Protein AF-0000000072073165 (afdb_homodimer)

Organism: Hevea brasiliensis (NCBI:txid3981)

InterPro domains:
  IPR001509 NAD-dependent epimerase/dehydratase [PF01370] (1-160)
  IPR001848 Small ribosomal subunit protein uS10 [MF_00508] (242-341)
  IPR005729 Small ribosomal subunit protein uS10, eukaryotic/archaeal [TIGR01046] (258-341)
  IPR018268 Small ribosomal subunit protein uS10, conserved site [PS00361] (268-283)
  IPR027486 Small ribosomal subunit protein uS10 domain [PF00338] (259-340)
  IPR027486 Small ribosomal subunit protein uS10 domain [SM01403] (249-340)
  IPR036291 NAD(P)-binding domain superfamily [SSF51735] (1-254)
  IPR036838 Small ribosomal subunit protein uS10 domain superfamily [G3DSA:3.30.70.600] (252-344)
  IPR036838 Small ribosomal subunit protein uS10 domain superfamily [SSF54999] (259-341)

Radius of gyration: 33.79 Å; Cα contacts (8 Å, |Δi|>4): 1341; chains: 2; bounding box: 53×117×87 Å

Nearest PDB structures (foldseek):
  5u4q-assembly1_A  TM=8.749E-01  e=5.945E-25  Klebsiella pneumoniae
  5u4q-assembly1_B  TM=8.915E-01  e=7.984E-23  Klebsiella pneumoniae
  2p5u-assembly1_A  TM=8.933E-01  e=2.293E-19  Thermus thermophilus HB8
  4zrn-assembly1_A  TM=9.197E-01  e=4.903E-18  Thermotoga maritima MSB8
  6bwl-assembly1_A-2  TM=8.439E-01  e=1.260E-16  Bacillus thuringiensis serovar israelensis ATCC 35646

Sequence (688 aa):
MHLAAQAGVRYAMKNPSSYVHSNIAGFVNLLEVCKSANPQPAIVWASSSSVYGLNTKIPFSEKDRTDQPSSLYAATKKAGEEIAHTYNHIYGLSITGLRFFTVYGPWGRPDMAYFSFTKDILKRKPITIFEGPHHFSVARDFTYIDDIVKGCLGALDTAKKSTGSGGIKKGPAQLRVFNLGNTSPVPVSKLVNILEKLLKVKAKKIVLPMPANGDVLFTHANISLAQRELGYKPTTDLQTGLKKFVRWYLDYYTPTGKKICADLVRGAKDKRLRVKGPVRMPTKVLHITTRKSPCGEGTNTWDRFELRVHKRVIDLFSSPEVVKQITSITIEPGVEVEVTIADSMHLAAQAGVRYAMKNPSSYVHSNIAGFVNLLEVCKSANPQPAIVWASSSSVYGLNTKIPFSEKDRTDQPSSLYAATKKAGEEIAHTYNHIYGLSITGLRFFTVYGPWGRPDMAYFSFTKDILKRKPITIFEGPHHFSVARDFTYIDDIVKGCLGALDTAKKSTGSGGIKKGPAQLRVFNLGNTSPVPVSKLVNILEKLLKVKAKKIVLPMPANGDVLFTHANISLAQRELGYKPTTDLQTGLKKFVRWYLDYYTPTGKKICADLVRGAKDKRLRVKGPVRMPTKVLHITTRKSPCGEGTNTWDRFELRVHKRVIDLFSSPEVVKQITSITIEPGVEVEVTIADS

Structure (mmCIF, N/CA/C/O backbone):
data_AF-0000000072073165-model_v1
#
loop_
_entity.id
_entity.type
_entity.pdbx_description
1 polymer 'Small ribosomal subunit protein uS10'
#
loop_
_atom_site.group_PDB
_atom_site.id
_atom_site.type_symbol
_atom_site.label_atom_id
_atom_site.label_alt_id
_atom_site.label_comp_id
_atom_site.label_asym_id
_atom_site.label_entity_id
_atom_site.label_seq_id
_atom_site.pdbx_PDB_ins_code
_atom_site.Cartn_x
_atom_site.Cartn_y
_atom_site.Cartn_z
_atom_site.occupancy
_atom_site.B_iso_or_equiv
_atom_site.auth_seq_id
_atom_site.auth_comp_id
_atom_site.auth_asym_id
_atom_site.auth_atom_id
_atom_site.pdbx_PDB_model_num
ATOM 1 N N . MET A 1 1 ? 15.586 14.523 0.352 1 94.75 1 MET A N 1
ATOM 2 C CA . MET A 1 1 ? 14.336 14.703 1.088 1 94.75 1 MET A CA 1
ATOM 3 C C . MET A 1 1 ? 13.148 14.758 0.135 1 94.75 1 MET A C 1
ATOM 5 O O . MET A 1 1 ? 13.164 15.508 -0.843 1 94.75 1 MET A O 1
ATOM 9 N N . HIS A 1 2 ? 12.211 13.828 0.363 1 96 2 HIS A N 1
ATOM 10 C CA . HIS A 1 2 ? 11.008 13.758 -0.466 1 96 2 HIS A CA 1
ATOM 11 C C . HIS A 1 2 ? 9.758 14.086 0.345 1 96 2 HIS A C 1
ATOM 13 O O . HIS A 1 2 ? 9.219 13.219 1.035 1 96 2 HIS A O 1
ATOM 19 N N . LEU A 1 3 ? 9.273 15.312 0.123 1 95.69 3 LEU A N 1
ATOM 20 C CA . LEU A 1 3 ? 8.109 15.734 0.9 1 95.69 3 LEU A CA 1
ATOM 21 C C . LEU A 1 3 ? 6.914 15.992 -0.008 1 95.69 3 LEU A C 1
ATOM 23 O O . LEU A 1 3 ? 5.844 16.375 0.463 1 95.69 3 LEU A O 1
ATOM 27 N N . ALA A 1 4 ? 7.109 15.789 -1.322 1 90.5 4 ALA A N 1
ATOM 28 C CA . ALA A 1 4 ? 6.031 16.047 -2.273 1 90.5 4 ALA A CA 1
ATOM 29 C C . ALA A 1 4 ? 4.984 14.938 -2.225 1 90.5 4 ALA A C 1
ATOM 31 O O . ALA A 1 4 ? 5.32 13.758 -2.166 1 90.5 4 ALA A O 1
ATOM 32 N N . ALA A 1 5 ? 3.766 15.297 -2.139 1 94.5 5 ALA A N 1
ATOM 33 C CA . ALA A 1 5 ? 2.625 14.391 -2.201 1 94.5 5 ALA A CA 1
ATOM 34 C C . ALA A 1 5 ? 1.32 15.156 -2.4 1 94.5 5 ALA A C 1
ATOM 36 O O . ALA A 1 5 ? 1.263 16.359 -2.17 1 94.5 5 ALA A O 1
ATOM 37 N N . GLN A 1 6 ? 0.369 14.453 -3.023 1 92.75 6 GLN A N 1
ATOM 38 C CA . GLN A 1 6 ? -1.003 14.914 -2.84 1 92.75 6 GLN A CA 1
ATOM 39 C C . GLN A 1 6 ? -1.495 14.625 -1.424 1 92.75 6 GLN A C 1
ATOM 41 O O . GLN A 1 6 ? -1.519 13.477 -0.99 1 92.75 6 GLN A O 1
ATOM 46 N N . ALA A 1 7 ? -1.818 15.719 -0.697 1 91.44 7 ALA A N 1
ATOM 47 C CA . ALA A 1 7 ? -2.17 15.57 0.713 1 91.44 7 ALA A CA 1
ATOM 48 C C . ALA A 1 7 ? -3.662 15.797 0.934 1 91.44 7 ALA A C 1
ATOM 50 O O . ALA A 1 7 ? -4.348 16.344 0.065 1 91.44 7 ALA A O 1
ATOM 51 N N . GLY A 1 8 ? -4.164 15.297 2.088 1 90.44 8 GLY A N 1
ATOM 52 C CA . GLY A 1 8 ? -5.535 15.562 2.492 1 90.44 8 GLY A CA 1
ATOM 53 C C . GLY A 1 8 ? -6.457 14.375 2.275 1 90.44 8 GLY A C 1
ATOM 54 O O . GLY A 1 8 ? -6.422 13.742 1.22 1 90.44 8 GLY A O 1
ATOM 55 N N . VAL A 1 9 ? -7.312 14.141 3.234 1 88.25 9 VAL A N 1
ATOM 56 C CA . VAL A 1 9 ? -8.219 12.992 3.232 1 88.25 9 VAL A CA 1
ATOM 57 C C . VAL A 1 9 ? -9.422 13.289 2.34 1 88.25 9 VAL A C 1
ATOM 59 O O . VAL A 1 9 ? -9.82 12.445 1.535 1 88.25 9 VAL A O 1
ATOM 62 N N . ARG A 1 10 ? -9.891 14.461 2.32 1 85.38 10 ARG A N 1
ATOM 63 C CA . ARG A 1 10 ? -11.141 14.805 1.654 1 85.38 10 ARG A CA 1
ATOM 64 C C . ARG A 1 10 ? -10.953 14.875 0.142 1 85.38 10 ARG A C 1
ATOM 66 O O . ARG A 1 10 ? -11.789 14.383 -0.616 1 85.38 10 ARG A O 1
ATOM 73 N N . TYR A 1 11 ? -9.867 15.484 -0.279 1 89.31 11 TYR A N 1
ATOM 74 C CA . TYR A 1 11 ? -9.648 15.641 -1.712 1 89.31 11 TYR A CA 1
ATOM 75 C C . TYR A 1 11 ? -9.375 14.289 -2.371 1 89.31 11 TYR A C 1
ATOM 77 O O . TYR A 1 11 ? -9.609 14.125 -3.572 1 89.31 11 TYR A O 1
ATOM 85 N N . ALA A 1 12 ? -8.953 13.344 -1.603 1 92.12 12 ALA A N 1
ATOM 86 C CA . ALA A 1 12 ? -8.711 12.008 -2.137 1 92.12 12 ALA A CA 1
ATOM 87 C C . ALA A 1 12 ? -10.008 11.383 -2.658 1 92.12 12 ALA A C 1
ATOM 89 O O . ALA A 1 12 ? -9.977 10.57 -3.59 1 92.12 12 ALA A O 1
ATOM 90 N N . MET A 1 13 ? -11.133 11.75 -2.119 1 91.12 13 MET A N 1
ATOM 91 C CA . MET A 1 13 ? -12.422 11.242 -2.564 1 91.12 13 MET A CA 1
ATOM 92 C C . MET A 1 13 ? -12.844 11.891 -3.881 1 91.12 13 MET A C 1
ATOM 94 O O . MET A 1 13 ? -13.57 11.289 -4.672 1 91.12 13 MET A O 1
ATOM 98 N N . LYS A 1 14 ? -12.312 13.117 -4.109 1 90.5 14 LYS A N 1
ATOM 99 C CA . LYS A 1 14 ? -12.68 13.875 -5.301 1 90.5 14 LYS A CA 1
ATOM 100 C C . LYS A 1 14 ? -11.805 13.492 -6.488 1 90.5 14 LYS A C 1
ATOM 102 O O . LYS A 1 14 ? -12.273 13.43 -7.625 1 90.5 14 LYS A O 1
ATOM 107 N N . ASN A 1 15 ? -10.578 13.281 -6.25 1 93.81 15 ASN A N 1
ATOM 108 C CA . ASN A 1 15 ? -9.625 12.938 -7.305 1 93.81 15 ASN A CA 1
ATOM 109 C C . ASN A 1 15 ? -8.664 11.844 -6.855 1 93.81 15 ASN A C 1
ATOM 111 O O . ASN A 1 15 ? -7.461 12.07 -6.746 1 93.81 15 ASN A O 1
ATOM 115 N N . PRO A 1 16 ? -9.195 10.602 -6.758 1 96.38 16 PRO A N 1
ATOM 116 C CA . PRO A 1 16 ? -8.367 9.5 -6.254 1 96.38 16 PRO A CA 1
ATOM 117 C C . PRO A 1 16 ? -7.168 9.203 -7.148 1 96.38 16 PRO A C 1
ATOM 119 O O . PRO A 1 16 ? -6.102 8.828 -6.652 1 96.38 16 PRO A O 1
ATOM 122 N N . SER A 1 17 ? -7.305 9.438 -8.438 1 95 17 SER A N 1
ATOM 123 C CA . SER A 1 17 ? -6.23 9.125 -9.375 1 95 17 SER A CA 1
ATOM 124 C C . SER A 1 17 ? -5 9.984 -9.117 1 95 17 SER A C 1
ATOM 126 O O . SER A 1 17 ? -3.869 9.531 -9.305 1 95 17 SER A O 1
ATOM 128 N N . SER A 1 18 ? -5.211 11.211 -8.711 1 94.62 18 SER A N 1
ATOM 129 C CA . SER A 1 18 ? -4.086 12.102 -8.438 1 94.62 18 SER A CA 1
ATOM 130 C C . SER A 1 18 ? -3.262 11.602 -7.258 1 94.62 18 SER A C 1
ATOM 132 O O . SER A 1 18 ? -2.043 11.789 -7.219 1 94.62 18 SER A O 1
ATOM 134 N N . TYR A 1 19 ? -3.855 10.938 -6.324 1 97.44 19 TYR A N 1
ATOM 135 C CA . TYR A 1 19 ? -3.156 10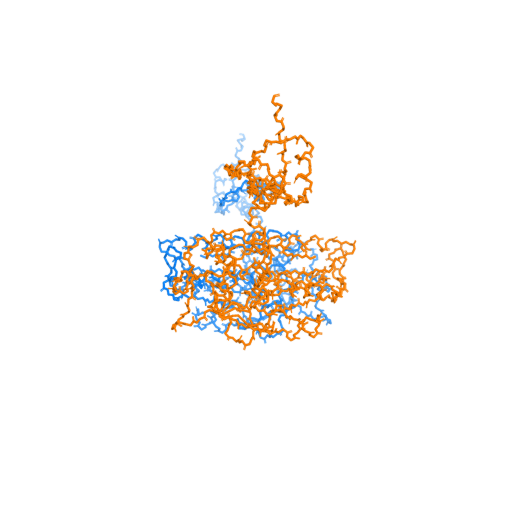.383 -5.168 1 97.44 19 TYR A CA 1
ATOM 136 C C . TYR A 1 19 ? -2.314 9.18 -5.566 1 97.44 19 TYR A C 1
ATOM 138 O O . TYR A 1 19 ? -1.158 9.055 -5.156 1 97.44 19 TYR A O 1
ATOM 146 N N . VAL A 1 20 ? -2.891 8.289 -6.387 1 97.94 20 VAL A N 1
ATOM 147 C CA . VAL A 1 20 ? -2.143 7.137 -6.883 1 97.94 20 VAL A CA 1
ATOM 148 C C . VAL A 1 20 ? -0.944 7.613 -7.703 1 97.94 20 VAL A C 1
ATOM 150 O O . VAL A 1 20 ? 0.169 7.109 -7.535 1 97.94 20 VAL A O 1
ATOM 153 N N . HIS A 1 21 ? -1.168 8.586 -8.484 1 95.69 21 HIS A N 1
ATOM 154 C CA . HIS A 1 21 ? -0.134 9.102 -9.383 1 95.69 21 HIS A CA 1
ATOM 155 C C . HIS A 1 21 ? 0.984 9.781 -8.594 1 95.69 21 HIS A C 1
ATOM 157 O O . HIS A 1 21 ? 2.162 9.477 -8.797 1 95.69 21 HIS A O 1
ATOM 163 N N . SER A 1 22 ? 0.636 10.625 -7.727 1 95.44 22 SER A N 1
ATOM 164 C CA . SER A 1 22 ? 1.627 11.438 -7.027 1 95.44 22 SER A CA 1
ATOM 165 C C . SER A 1 22 ? 2.266 10.664 -5.879 1 95.44 22 SER A C 1
ATOM 167 O O . SER A 1 22 ? 3.492 10.625 -5.758 1 95.44 22 SER A O 1
ATOM 169 N N . ASN A 1 23 ? 1.491 10.039 -5.094 1 98.31 23 ASN A N 1
ATOM 170 C CA . ASN A 1 23 ? 1.994 9.469 -3.848 1 98.31 23 ASN A CA 1
ATOM 171 C C . ASN A 1 23 ? 2.652 8.117 -4.074 1 98.31 23 ASN A C 1
ATOM 173 O O . ASN A 1 23 ? 3.57 7.734 -3.346 1 98.31 23 ASN A O 1
ATOM 177 N N . ILE A 1 24 ? 2.123 7.309 -5.059 1 98.56 24 ILE A N 1
ATOM 178 C CA . ILE A 1 24 ? 2.66 5.969 -5.254 1 98.56 24 ILE A CA 1
ATOM 179 C C . ILE A 1 24 ? 3.586 5.953 -6.469 1 98.56 24 ILE A C 1
ATOM 181 O O . ILE A 1 24 ? 4.785 5.699 -6.34 1 98.56 24 ILE A O 1
ATOM 185 N N . ALA A 1 25 ? 3.037 6.316 -7.633 1 97 25 ALA A N 1
ATOM 186 C CA . ALA A 1 25 ? 3.861 6.309 -8.844 1 97 25 ALA A CA 1
ATOM 187 C C . ALA A 1 25 ? 5.043 7.266 -8.703 1 97 25 ALA A C 1
ATOM 189 O O . ALA A 1 25 ? 6.168 6.934 -9.086 1 97 25 ALA A O 1
ATOM 190 N N . GLY A 1 26 ? 4.785 8.461 -8.203 1 96.75 26 GLY A N 1
ATOM 191 C CA . GLY A 1 26 ? 5.848 9.43 -7.984 1 96.75 26 GLY A CA 1
ATOM 192 C C . GLY A 1 26 ? 6.941 8.922 -7.062 1 96.75 26 GLY A C 1
ATOM 193 O O . GLY A 1 26 ? 8.125 9.117 -7.328 1 96.75 26 GLY A O 1
ATOM 194 N N . PHE A 1 27 ? 6.562 8.266 -6.012 1 98.56 27 PHE A N 1
ATOM 195 C CA . PHE A 1 27 ? 7.531 7.742 -5.055 1 98.56 27 PHE A CA 1
ATOM 196 C C . PHE A 1 27 ? 8.352 6.613 -5.676 1 98.56 27 PHE A C 1
ATOM 198 O O . PHE A 1 27 ? 9.57 6.559 -5.5 1 98.56 27 PHE A O 1
ATOM 205 N N . VAL A 1 28 ? 7.695 5.676 -6.414 1 98.5 28 VAL A N 1
ATOM 206 C CA . VAL A 1 28 ? 8.406 4.594 -7.09 1 98.5 28 VAL A CA 1
ATOM 207 C C . VAL A 1 28 ? 9.406 5.176 -8.086 1 98.5 28 VAL A C 1
ATOM 209 O O . VAL A 1 28 ? 10.547 4.711 -8.164 1 98.5 28 VAL A O 1
ATOM 212 N N . ASN A 1 29 ? 8.969 6.184 -8.844 1 95.44 29 ASN A N 1
ATOM 213 C CA . ASN A 1 29 ? 9.875 6.836 -9.781 1 95.44 29 ASN A CA 1
ATOM 214 C C . ASN A 1 29 ? 11.109 7.402 -9.078 1 95.44 29 ASN A C 1
ATOM 216 O O . ASN A 1 29 ? 12.227 7.246 -9.562 1 95.44 29 ASN A O 1
ATOM 220 N N . LEU A 1 30 ? 10.883 8.039 -7.961 1 97.31 30 LEU A N 1
ATOM 221 C CA . LEU A 1 30 ? 11.977 8.586 -7.18 1 97.31 30 LEU A CA 1
ATOM 222 C C . LEU A 1 30 ? 12.93 7.484 -6.723 1 97.31 30 LEU A C 1
ATOM 224 O O . LEU A 1 30 ? 14.148 7.625 -6.836 1 97.31 30 LEU A O 1
ATOM 228 N N . LEU A 1 31 ? 12.375 6.422 -6.23 1 98 31 LEU A N 1
ATOM 229 C CA . LEU A 1 31 ? 13.195 5.328 -5.715 1 98 31 LEU A CA 1
ATOM 230 C C . LEU A 1 31 ? 13.992 4.672 -6.836 1 98 31 LEU A C 1
ATOM 232 O O . LEU A 1 31 ? 15.133 4.246 -6.629 1 98 31 LEU A O 1
ATOM 236 N N . GLU A 1 32 ? 13.398 4.582 -8.047 1 96.5 32 GLU A N 1
ATOM 237 C CA . GLU A 1 32 ? 14.094 4.023 -9.195 1 96.5 32 GLU A CA 1
ATOM 238 C C . GLU A 1 32 ? 15.312 4.867 -9.562 1 96.5 32 GLU A C 1
ATOM 240 O O . GLU A 1 32 ? 16.375 4.328 -9.883 1 96.5 32 GLU A O 1
ATOM 245 N N . VAL A 1 33 ? 15.133 6.199 -9.508 1 95.5 33 VAL A N 1
ATOM 246 C CA . VAL A 1 33 ? 16.25 7.102 -9.789 1 95.5 33 VAL A CA 1
ATOM 247 C C . VAL A 1 33 ? 17.328 6.945 -8.719 1 95.5 33 VAL A C 1
ATOM 249 O O . VAL A 1 33 ? 18.516 6.883 -9.039 1 95.5 33 VAL A O 1
ATOM 252 N N . CYS A 1 34 ? 16.938 6.867 -7.469 1 96.62 34 CYS A N 1
ATOM 253 C CA . CYS A 1 34 ? 17.875 6.711 -6.363 1 96.62 34 CYS A CA 1
ATOM 254 C C . CYS A 1 34 ? 18.625 5.387 -6.465 1 96.62 34 CYS A C 1
ATOM 256 O O . CYS A 1 34 ? 19.828 5.32 -6.188 1 96.62 34 CYS A O 1
ATOM 258 N N . LYS A 1 35 ? 17.906 4.34 -6.82 1 96.06 35 LYS A N 1
ATOM 259 C CA . LYS A 1 35 ? 18.484 3.012 -7.012 1 96.06 35 LYS A CA 1
ATOM 260 C C . LYS A 1 35 ? 19.609 3.043 -8.031 1 96.06 35 LYS A C 1
ATOM 262 O O . LYS A 1 35 ? 20.625 2.363 -7.855 1 96.06 35 LYS A O 1
ATOM 267 N N . SER A 1 36 ? 19.5 3.836 -9.078 1 93.88 36 SER A N 1
ATOM 268 C CA . SER A 1 36 ? 20.422 3.852 -10.195 1 93.88 36 SER A CA 1
ATOM 269 C C . SER A 1 36 ? 21.547 4.863 -9.969 1 93.88 36 SER A C 1
ATOM 271 O O . SER A 1 36 ? 22.516 4.895 -10.727 1 93.88 36 SER A O 1
ATOM 273 N N . ALA A 1 37 ? 21.406 5.66 -8.938 1 93.75 37 ALA A N 1
ATOM 274 C CA . ALA A 1 37 ? 22.422 6.668 -8.648 1 93.75 37 ALA A CA 1
ATOM 275 C C . ALA A 1 37 ? 23.688 6.027 -8.086 1 93.75 37 ALA A C 1
ATOM 277 O O . ALA A 1 37 ? 23.641 4.914 -7.555 1 93.75 37 ALA A O 1
ATOM 278 N N . ASN A 1 38 ? 24.844 6.754 -8.352 1 91.81 38 ASN A N 1
ATOM 279 C CA . ASN A 1 38 ? 26.125 6.336 -7.805 1 91.81 38 ASN A CA 1
ATOM 280 C C . ASN A 1 38 ? 26.906 7.52 -7.246 1 91.81 38 ASN A C 1
ATOM 282 O O . ASN A 1 38 ? 27.375 8.367 -8.008 1 91.81 38 ASN A O 1
ATOM 286 N N . PRO A 1 39 ? 27.125 7.574 -5.93 1 93.56 39 PRO A N 1
ATOM 287 C CA . PRO A 1 39 ? 26.594 6.668 -4.902 1 93.56 39 PRO A CA 1
ATOM 288 C C . PRO A 1 39 ? 25.094 6.812 -4.699 1 93.56 39 PRO A C 1
ATOM 290 O O . PRO A 1 39 ? 24.516 7.859 -5.023 1 93.56 39 PRO A O 1
ATOM 293 N N . GLN A 1 40 ? 24.406 5.754 -4.18 1 96.25 40 GLN A N 1
ATOM 294 C CA . GLN A 1 40 ? 23 5.828 -3.816 1 96.25 40 GLN A CA 1
ATOM 295 C C . GLN A 1 40 ? 22.781 6.75 -2.621 1 96.25 40 GLN A C 1
ATOM 297 O O . GLN A 1 40 ? 23.531 6.68 -1.635 1 96.25 40 GLN A O 1
ATOM 302 N N . PRO A 1 41 ? 21.828 7.582 -2.691 1 96.75 41 PRO A N 1
ATOM 303 C CA . PRO A 1 41 ? 21.578 8.5 -1.577 1 96.75 41 PRO A CA 1
ATOM 304 C C . PRO A 1 41 ? 20.797 7.84 -0.438 1 96.75 41 PRO A C 1
ATOM 306 O O . PRO A 1 41 ? 20.234 6.762 -0.617 1 96.75 41 PRO A O 1
ATOM 309 N N . ALA A 1 42 ? 20.938 8.484 0.748 1 97.88 42 ALA A N 1
ATOM 310 C CA . ALA A 1 42 ? 19.953 8.234 1.796 1 97.88 42 ALA A CA 1
ATOM 311 C C . ALA A 1 42 ? 18.672 9.031 1.55 1 97.88 42 ALA A C 1
ATOM 313 O O . ALA A 1 42 ? 18.734 10.172 1.08 1 97.88 42 ALA A O 1
ATOM 314 N N . ILE A 1 43 ? 17.547 8.445 1.804 1 98.5 43 ILE A N 1
ATOM 315 C CA . ILE A 1 43 ? 16.25 9.062 1.491 1 98.5 43 ILE A CA 1
ATOM 316 C C . ILE A 1 43 ? 15.461 9.281 2.777 1 98.5 43 ILE A C 1
ATOM 318 O O . ILE A 1 43 ? 15.312 8.367 3.586 1 98.5 43 ILE A O 1
ATOM 322 N N . VAL A 1 44 ? 15.055 10.445 3.043 1 98.81 44 VAL A N 1
ATOM 323 C CA . VAL A 1 44 ? 14.055 10.781 4.055 1 98.81 44 VAL A CA 1
ATOM 324 C C . VAL A 1 44 ? 12.773 11.258 3.375 1 98.81 44 VAL A C 1
ATOM 326 O O . VAL A 1 44 ? 12.805 12.156 2.525 1 98.81 44 VAL A O 1
ATOM 329 N N . TRP A 1 45 ? 11.672 10.586 3.703 1 98.69 45 TRP A N 1
ATOM 330 C CA . TRP A 1 45 ? 10.438 10.938 2.996 1 98.69 45 TRP A CA 1
ATOM 331 C C . TRP A 1 45 ? 9.273 11.078 3.971 1 98.69 45 TRP A C 1
ATOM 333 O O . TRP A 1 45 ? 9.344 10.602 5.105 1 98.69 45 TRP A O 1
ATOM 343 N N . ALA A 1 46 ? 8.219 11.766 3.518 1 98.62 46 ALA A N 1
ATOM 344 C CA . ALA A 1 46 ? 7.039 12.031 4.336 1 98.62 46 ALA A CA 1
ATOM 345 C C . ALA A 1 46 ? 6.02 10.898 4.211 1 98.62 46 ALA A C 1
ATOM 347 O O . ALA A 1 46 ? 5.348 10.773 3.182 1 98.62 46 ALA A O 1
ATOM 348 N N . SER A 1 47 ? 5.953 10.055 5.195 1 98.56 47 SER A N 1
ATOM 349 C CA . SER A 1 47 ? 4.758 9.242 5.391 1 98.56 47 SER A CA 1
ATOM 350 C C . SER A 1 47 ? 3.641 10.047 6.043 1 98.56 47 SER A C 1
ATOM 352 O O . SER A 1 47 ? 3.42 11.203 5.691 1 98.56 47 SER A O 1
ATOM 354 N N . SER A 1 48 ? 2.859 9.438 6.875 1 98.31 48 SER A N 1
ATOM 355 C CA . SER A 1 48 ? 1.756 10.156 7.496 1 98.31 48 SER A CA 1
ATOM 356 C C . SER A 1 48 ? 1.2 9.398 8.695 1 98.31 48 SER A C 1
ATOM 358 O O . SER A 1 48 ? 1.143 8.164 8.68 1 98.31 48 SER A O 1
ATOM 360 N N . SER A 1 49 ? 0.776 10.211 9.719 1 97.88 49 SER A N 1
ATOM 361 C CA . SER A 1 49 ? 0.085 9.594 10.852 1 97.88 49 SER A CA 1
ATOM 362 C C . SER A 1 49 ? -1.229 8.953 10.406 1 97.88 49 SER A C 1
ATOM 364 O O . SER A 1 49 ? -1.794 8.125 11.133 1 97.88 49 SER A O 1
ATOM 366 N N . SER A 1 50 ? -1.673 9.273 9.227 1 97.06 50 SER A N 1
ATOM 367 C CA . SER A 1 50 ? -2.928 8.719 8.727 1 97.06 50 SER A CA 1
ATOM 368 C C . SER A 1 50 ? -2.83 7.215 8.531 1 97.06 50 SER A C 1
ATOM 370 O O . SER A 1 50 ? -3.848 6.527 8.422 1 97.06 50 SER A O 1
ATOM 372 N N . VAL A 1 51 ? -1.629 6.629 8.5 1 98.12 51 VAL A N 1
ATOM 373 C CA . VAL A 1 51 ? -1.458 5.199 8.273 1 98.12 51 VAL A CA 1
ATOM 374 C C . VAL A 1 51 ? -2.041 4.41 9.445 1 98.12 51 VAL A C 1
ATOM 376 O O . VAL A 1 51 ? -2.363 3.229 9.305 1 98.12 51 VAL A O 1
ATOM 379 N N . TYR A 1 52 ? -2.217 5.074 10.602 1 97.88 52 TYR A N 1
ATOM 380 C CA . TYR A 1 52 ? -2.764 4.391 11.766 1 97.88 52 TYR A CA 1
ATOM 381 C C . TYR A 1 52 ? -4.254 4.133 11.594 1 97.88 52 TYR A C 1
ATOM 383 O O . TYR A 1 52 ? -4.824 3.275 12.281 1 97.88 52 TYR A O 1
ATOM 391 N N . GLY A 1 53 ? -4.895 4.883 10.742 1 95.5 53 GLY A N 1
ATOM 392 C CA . GLY A 1 53 ? -6.266 4.625 10.32 1 95.5 53 GLY A CA 1
ATOM 393 C C . GLY A 1 53 ? -7.219 4.449 11.484 1 95.5 53 GLY A C 1
ATOM 394 O O . GLY A 1 53 ? -7.32 5.32 12.352 1 95.5 53 GLY A O 1
ATOM 395 N N . LEU A 1 54 ? -7.746 3.287 11.602 1 94 54 LEU A N 1
ATOM 396 C CA . LEU A 1 54 ? -8.805 3.018 12.57 1 94 54 LEU A CA 1
ATOM 397 C C . LEU A 1 54 ? -8.234 2.461 13.867 1 94 54 LEU A C 1
ATOM 399 O O . LEU A 1 54 ? -8.969 1.919 14.695 1 94 54 LEU A O 1
ATOM 403 N N . ASN A 1 55 ? -6.934 2.527 14.008 1 93.56 55 ASN A N 1
ATOM 404 C CA . ASN A 1 55 ? -6.305 2.082 15.25 1 93.56 55 ASN A CA 1
ATOM 405 C C . ASN A 1 55 ? -6.906 2.783 16.469 1 93.56 55 ASN A C 1
ATOM 407 O O . ASN A 1 55 ? -7.039 4.008 16.469 1 93.56 55 ASN A O 1
ATOM 411 N N . THR A 1 56 ? -7.258 2.01 17.516 1 91.31 56 THR A N 1
ATOM 412 C CA . THR A 1 56 ? -7.871 2.594 18.703 1 91.31 56 THR A CA 1
ATOM 413 C C . THR A 1 56 ? -6.875 2.637 19.859 1 91.31 56 THR A C 1
ATOM 415 O O . THR A 1 56 ? -7.129 3.279 20.891 1 91.31 56 THR A O 1
ATOM 418 N N . LYS A 1 57 ? -5.801 1.927 19.688 1 94.19 57 LYS A N 1
ATOM 419 C CA . LYS A 1 57 ? -4.758 1.95 20.719 1 94.19 57 LYS A CA 1
ATOM 420 C C . LYS A 1 57 ? -3.988 3.268 20.688 1 94.19 57 LYS A C 1
ATOM 422 O O . LYS A 1 57 ? -3.406 3.631 19.672 1 94.19 57 LYS A O 1
ATOM 427 N N . ILE A 1 58 ? -3.951 4.027 21.828 1 93.38 58 ILE A N 1
ATOM 428 C CA . ILE A 1 58 ? -3.289 5.324 21.906 1 93.38 58 ILE A CA 1
ATOM 429 C C . ILE A 1 58 ? -2.379 5.363 23.141 1 93.38 58 ILE A C 1
ATOM 431 O O . ILE A 1 58 ? -2.668 4.727 24.156 1 93.38 58 ILE A O 1
ATOM 435 N N . PRO A 1 59 ? -1.278 6.078 23.062 1 97.56 59 PRO A N 1
ATOM 436 C CA . PRO A 1 59 ? -0.803 6.785 21.875 1 97.56 59 PRO A CA 1
ATOM 437 C C . PRO A 1 59 ? -0.33 5.836 20.781 1 97.56 59 PRO A C 1
ATOM 439 O O . PRO A 1 59 ? 0.059 4.699 21.062 1 97.56 59 PRO A O 1
ATOM 442 N N . PHE A 1 60 ? -0.372 6.305 19.516 1 98.12 60 PHE A N 1
ATOM 443 C CA . PHE A 1 60 ? 0.061 5.523 18.359 1 98.12 60 PHE A CA 1
ATOM 444 C C . PHE A 1 60 ? 1.563 5.277 18.406 1 98.12 60 PHE A C 1
ATOM 446 O O . PHE A 1 60 ? 2.348 6.215 18.562 1 98.12 60 PHE A O 1
ATOM 453 N N . SER A 1 61 ? 1.926 4.094 18.266 1 98.19 61 SER A N 1
ATOM 454 C CA . SER A 1 61 ? 3.33 3.701 18.203 1 98.19 61 SER A CA 1
ATOM 455 C C . SER A 1 61 ? 3.695 3.129 16.844 1 98.19 61 SER A C 1
ATOM 457 O O . SER A 1 61 ? 2.863 2.504 16.188 1 98.19 61 SER A O 1
ATOM 459 N N . GLU A 1 62 ? 4.949 3.338 16.469 1 98.12 62 GLU A N 1
ATOM 460 C CA . GLU A 1 62 ? 5.398 2.863 15.164 1 98.12 62 GLU A CA 1
ATOM 461 C C . GLU A 1 62 ? 5.277 1.347 15.055 1 98.12 62 GLU A C 1
ATOM 463 O O . GLU A 1 62 ? 5.219 0.801 13.953 1 98.12 62 GLU A O 1
ATOM 468 N N . LYS A 1 63 ? 5.113 0.635 16.156 1 96.5 63 LYS A N 1
ATOM 469 C CA . LYS A 1 63 ? 5.004 -0.821 16.156 1 96.5 63 LYS A CA 1
ATOM 470 C C . LYS A 1 63 ? 3.561 -1.267 15.961 1 96.5 63 LYS A C 1
ATOM 472 O O . LYS A 1 63 ? 3.301 -2.441 15.688 1 96.5 63 LYS A O 1
ATOM 477 N N . ASP A 1 64 ? 2.643 -0.349 16.109 1 97.44 64 ASP A N 1
ATOM 478 C CA . ASP A 1 64 ? 1.232 -0.694 15.961 1 97.44 64 ASP A CA 1
ATOM 479 C C . ASP A 1 64 ? 0.931 -1.153 14.531 1 97.44 64 ASP A C 1
ATOM 481 O O . ASP A 1 64 ? 1.587 -0.72 13.586 1 97.44 64 ASP A O 1
ATOM 485 N N . ARG A 1 65 ? -0.086 -2.014 14.461 1 95.75 65 ARG A N 1
ATOM 486 C CA . ARG A 1 65 ? -0.559 -2.453 13.148 1 95.75 65 ARG A CA 1
ATOM 487 C C . ARG A 1 65 ? -1.209 -1.304 12.391 1 95.75 65 ARG A C 1
ATOM 489 O O . ARG A 1 65 ? -1.933 -0.495 12.977 1 95.75 65 ARG A O 1
ATOM 496 N N . THR A 1 66 ? -0.955 -1.231 11.062 1 97.25 66 THR A N 1
ATOM 497 C CA . THR A 1 66 ? -1.478 -0.148 10.242 1 97.25 66 THR A CA 1
ATOM 498 C C . THR A 1 66 ? -2.168 -0.701 8.992 1 97.25 66 THR A C 1
ATOM 500 O O . THR A 1 66 ? -2.016 -0.155 7.898 1 97.25 66 THR A O 1
ATOM 503 N N . ASP A 1 67 ? -3.006 -1.713 9.102 1 95.62 67 ASP A N 1
ATOM 504 C CA . ASP A 1 67 ? -3.627 -2.395 7.969 1 95.62 67 ASP A CA 1
ATOM 505 C C . ASP A 1 67 ? -5.051 -1.896 7.742 1 95.62 67 ASP A C 1
ATOM 507 O O . ASP A 1 67 ? -5.789 -2.457 6.93 1 95.62 67 ASP A O 1
ATOM 511 N N . GLN A 1 68 ? -5.469 -0.894 8.508 1 96.25 68 GLN A N 1
ATOM 512 C CA . GLN A 1 68 ? -6.848 -0.425 8.398 1 96.25 68 GLN A CA 1
ATOM 513 C C . GLN A 1 68 ? -6.898 1.072 8.109 1 96.25 68 GLN A C 1
ATOM 515 O O . GLN A 1 68 ? -7.484 1.839 8.875 1 96.25 68 GLN A O 1
ATOM 520 N N . PRO A 1 69 ? -6.324 1.412 6.953 1 96.75 69 PRO A N 1
ATOM 521 C CA . PRO A 1 69 ? -6.395 2.828 6.586 1 96.75 69 PRO A CA 1
ATOM 522 C C . PRO A 1 69 ? -7.828 3.322 6.418 1 96.75 69 PRO A C 1
ATOM 524 O O . PRO A 1 69 ? -8.672 2.604 5.875 1 96.75 69 PRO A O 1
ATOM 527 N N . SER A 1 70 ? -8.109 4.559 6.848 1 94.88 70 SER A N 1
ATOM 528 C CA . SER A 1 70 ? -9.469 5.09 6.859 1 94.88 70 SER A CA 1
ATOM 529 C C . SER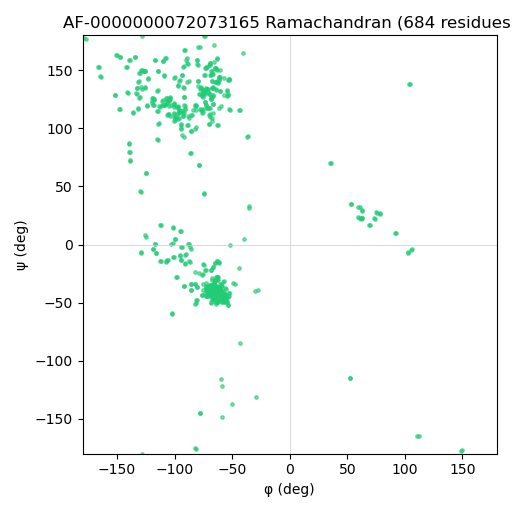 A 1 70 ? -9.75 5.906 5.602 1 94.88 70 SER A C 1
ATOM 531 O O . SER A 1 70 ? -10.891 6.324 5.371 1 94.88 70 SER A O 1
ATOM 533 N N . SER A 1 71 ? -8.734 6.191 4.789 1 96.25 71 SER A N 1
ATOM 534 C CA . SER A 1 71 ? -8.859 6.992 3.576 1 96.25 71 SER A CA 1
ATOM 535 C C . SER A 1 71 ? -7.883 6.52 2.502 1 96.25 71 SER A C 1
ATOM 537 O O . SER A 1 71 ? -6.93 5.793 2.795 1 96.25 71 SER A O 1
ATOM 539 N N . LEU A 1 72 ? -8.227 6.945 1.228 1 97.44 72 LEU A N 1
ATOM 540 C CA . LEU A 1 72 ? -7.305 6.594 0.155 1 97.44 72 LEU A CA 1
ATOM 541 C C . LEU A 1 72 ? -5.949 7.258 0.37 1 97.44 72 LEU A C 1
ATOM 543 O O . LEU A 1 72 ? -4.91 6.676 0.053 1 97.44 72 LEU A O 1
ATOM 547 N N . TYR A 1 73 ? -5.953 8.5 0.896 1 97.44 73 TYR A N 1
ATOM 548 C CA . TYR A 1 73 ? -4.703 9.164 1.261 1 97.44 73 TYR A CA 1
ATOM 549 C C . TYR A 1 73 ? -3.881 8.281 2.197 1 97.44 73 TYR A C 1
ATOM 551 O O . TYR A 1 73 ? -2.707 8.016 1.93 1 97.44 73 TYR A O 1
ATOM 559 N N . ALA A 1 74 ? -4.48 7.816 3.266 1 98.12 74 ALA A N 1
ATOM 560 C CA . ALA A 1 74 ? -3.812 6.957 4.238 1 98.12 74 ALA A CA 1
ATOM 561 C C . ALA A 1 74 ? -3.279 5.691 3.576 1 98.12 74 ALA A C 1
ATOM 563 O O . ALA A 1 74 ? -2.148 5.273 3.838 1 98.12 74 ALA A O 1
ATOM 564 N N . ALA A 1 75 ? -4.086 5.109 2.727 1 98.62 75 ALA A N 1
ATOM 565 C CA . ALA A 1 75 ? -3.695 3.879 2.039 1 98.62 75 ALA A CA 1
ATOM 566 C C . ALA A 1 75 ? -2.479 4.113 1.148 1 98.62 75 ALA A C 1
ATOM 568 O O . ALA A 1 75 ? -1.598 3.252 1.054 1 98.62 75 ALA A O 1
ATOM 569 N N . THR A 1 76 ? -2.453 5.246 0.443 1 98.69 76 THR A N 1
ATOM 570 C CA . THR A 1 76 ? -1.324 5.527 -0.438 1 98.69 76 THR A CA 1
ATOM 571 C C . THR A 1 76 ? -0.043 5.723 0.369 1 98.69 76 THR A C 1
ATOM 573 O O . THR A 1 76 ? 1.037 5.312 -0.063 1 98.69 76 THR A O 1
ATOM 576 N N . LYS A 1 77 ? -0.152 6.359 1.501 1 98.69 77 LYS A N 1
ATOM 577 C CA . LYS A 1 77 ? 1.026 6.535 2.346 1 98.69 77 LYS A CA 1
ATOM 578 C C . LYS A 1 77 ? 1.489 5.203 2.926 1 98.69 77 LYS A C 1
ATOM 580 O O . LYS A 1 77 ? 2.691 4.941 3.01 1 98.69 77 LYS A O 1
ATOM 585 N N . LYS A 1 78 ? 0.567 4.395 3.33 1 98.69 78 LYS A N 1
ATOM 586 C CA . LYS A 1 78 ? 0.932 3.061 3.797 1 98.69 78 LYS A CA 1
ATOM 587 C C . LYS A 1 78 ? 1.59 2.248 2.684 1 98.69 78 LYS A C 1
ATOM 589 O O . LYS A 1 78 ? 2.58 1.552 2.918 1 98.69 78 LYS A O 1
ATOM 594 N N . ALA A 1 79 ? 0.992 2.316 1.523 1 98.75 79 ALA A N 1
ATOM 595 C CA . ALA A 1 79 ? 1.622 1.687 0.367 1 98.75 79 ALA A CA 1
ATOM 596 C C . ALA A 1 79 ? 3.061 2.164 0.197 1 98.75 79 ALA A C 1
ATOM 598 O O . ALA A 1 79 ? 3.949 1.375 -0.13 1 98.75 79 ALA A O 1
ATOM 599 N N . GLY A 1 80 ? 3.266 3.438 0.387 1 98.75 80 GLY A N 1
ATOM 600 C CA . GLY A 1 80 ? 4.613 3.982 0.326 1 98.75 80 GLY A CA 1
ATOM 601 C C . GLY A 1 80 ? 5.57 3.311 1.29 1 98.75 80 GLY A C 1
ATOM 602 O O . GLY A 1 80 ? 6.723 3.045 0.942 1 98.75 80 GLY A O 1
ATOM 603 N N . GLU A 1 81 ? 5.129 3.068 2.49 1 98.75 81 GLU A N 1
ATOM 604 C CA . GLU A 1 81 ? 5.98 2.406 3.475 1 98.75 81 GLU A CA 1
ATOM 605 C C . GLU A 1 81 ? 6.34 0.994 3.027 1 98.75 81 GLU A C 1
ATOM 607 O O . GLU A 1 81 ? 7.477 0.549 3.217 1 98.75 81 GLU A O 1
ATOM 612 N N . GLU A 1 82 ? 5.367 0.291 2.453 1 98.5 82 GLU A N 1
ATOM 613 C CA . GLU A 1 82 ? 5.629 -1.048 1.933 1 98.5 82 GLU A CA 1
ATOM 614 C C . GLU A 1 82 ? 6.625 -1.008 0.778 1 98.5 82 GLU A C 1
ATOM 616 O O . GLU A 1 82 ? 7.539 -1.83 0.713 1 98.5 82 GLU A O 1
ATOM 621 N N . ILE A 1 83 ? 6.449 -0.106 -0.072 1 98.69 83 ILE A N 1
ATOM 622 C CA . ILE A 1 83 ? 7.332 0.054 -1.225 1 98.69 83 ILE A CA 1
ATOM 623 C C . ILE A 1 83 ? 8.742 0.403 -0.752 1 98.69 83 ILE A C 1
ATOM 625 O O . ILE A 1 83 ? 9.727 -0.145 -1.255 1 98.69 83 ILE A O 1
ATOM 629 N N . ALA A 1 84 ? 8.805 1.287 0.231 1 98.81 84 ALA A N 1
ATOM 630 C CA . ALA A 1 84 ? 10.102 1.636 0.808 1 98.81 84 ALA A CA 1
ATOM 631 C C . ALA A 1 84 ? 10.812 0.398 1.346 1 98.81 84 ALA A C 1
ATOM 633 O O . ALA A 1 84 ? 12.016 0.226 1.136 1 98.81 84 ALA A O 1
ATOM 634 N N . HIS A 1 85 ? 10.109 -0.42 2.045 1 98.38 85 HIS A N 1
ATOM 635 C CA . HIS A 1 85 ? 10.695 -1.65 2.57 1 98.38 85 HIS A CA 1
ATOM 636 C C . HIS A 1 85 ? 11.305 -2.49 1.457 1 98.38 85 HIS A C 1
ATOM 638 O O . HIS A 1 85 ? 12.414 -3.012 1.606 1 98.38 85 HIS A O 1
ATOM 644 N N . THR A 1 86 ? 10.578 -2.637 0.358 1 97.19 86 THR A N 1
ATOM 645 C CA . THR A 1 86 ? 11.016 -3.475 -0.752 1 97.19 86 THR A CA 1
ATOM 646 C C . THR A 1 86 ? 12.312 -2.932 -1.361 1 97.19 86 THR A C 1
ATOM 648 O O . THR A 1 86 ? 13.25 -3.689 -1.611 1 97.19 86 THR A O 1
ATOM 651 N N . TYR A 1 87 ? 12.359 -1.682 -1.592 1 97.69 87 TYR A N 1
ATOM 652 C CA . TYR A 1 87 ? 13.531 -1.078 -2.217 1 97.69 87 TYR A CA 1
ATOM 653 C C . TYR A 1 87 ? 14.734 -1.118 -1.277 1 97.69 87 TYR A C 1
ATOM 655 O O . TYR A 1 87 ? 15.875 -1.246 -1.726 1 97.69 87 TYR A O 1
ATOM 663 N N . ASN A 1 88 ? 14.461 -0.965 0.008 1 97.69 88 ASN A N 1
ATOM 664 C CA . ASN A 1 88 ? 15.523 -1.181 0.985 1 97.69 88 ASN A CA 1
ATOM 665 C C . ASN A 1 88 ? 16.047 -2.611 0.934 1 97.69 88 ASN A C 1
ATOM 667 O O . ASN A 1 88 ? 17.266 -2.83 0.898 1 97.69 88 ASN A O 1
ATOM 671 N N . HIS A 1 89 ? 15.164 -3.523 0.846 1 95.81 89 HIS A N 1
ATOM 672 C CA . HIS A 1 89 ? 15.477 -4.945 0.939 1 95.81 89 HIS A CA 1
ATOM 673 C C . HIS A 1 89 ? 16.234 -5.426 -0.292 1 95.81 89 HIS A C 1
ATOM 675 O O . HIS A 1 89 ? 17.203 -6.188 -0.175 1 95.81 89 HIS A O 1
ATOM 681 N N . ILE A 1 90 ? 15.812 -4.965 -1.448 1 94.5 90 ILE A N 1
ATOM 682 C CA . ILE A 1 90 ? 16.328 -5.523 -2.691 1 94.5 90 ILE A CA 1
ATOM 683 C C . ILE A 1 90 ? 17.547 -4.719 -3.15 1 94.5 90 ILE A C 1
ATOM 685 O O . ILE A 1 90 ? 18.5 -5.281 -3.689 1 94.5 90 ILE A O 1
ATOM 689 N N . TYR A 1 91 ? 17.547 -3.396 -2.934 1 95.88 91 TYR A N 1
ATOM 690 C CA . TYR A 1 91 ? 18.547 -2.57 -3.605 1 95.88 91 TYR A CA 1
ATOM 691 C C . TYR A 1 91 ? 19.469 -1.916 -2.594 1 95.88 91 TYR A C 1
ATOM 693 O O . TYR A 1 91 ? 20.422 -1.23 -2.973 1 95.88 91 TYR A O 1
ATOM 701 N N . GLY A 1 92 ? 19.188 -2.041 -1.31 1 96.81 92 GLY A N 1
ATOM 702 C CA . GLY A 1 92 ? 20.078 -1.509 -0.284 1 96.81 92 GLY A CA 1
ATOM 703 C C . GLY A 1 92 ? 19.938 -0.009 -0.098 1 96.81 92 GLY A C 1
ATOM 704 O O . GLY A 1 92 ? 20.891 0.667 0.269 1 96.81 92 GLY A O 1
ATOM 705 N N . LEU A 1 93 ? 18.781 0.571 -0.415 1 97.94 93 LEU A N 1
ATOM 706 C CA . LEU A 1 93 ? 18.547 1.994 -0.195 1 97.94 93 LEU A CA 1
ATOM 707 C C . LEU A 1 93 ? 18.312 2.283 1.283 1 97.94 93 LEU A C 1
ATOM 709 O O . LEU A 1 93 ? 17.531 1.588 1.938 1 97.94 93 LEU A O 1
ATOM 713 N N . SER A 1 94 ? 19.047 3.275 1.845 1 98.69 94 SER A N 1
ATOM 714 C CA . SER A 1 94 ? 18.766 3.787 3.182 1 98.69 94 SER A CA 1
ATOM 715 C C . SER A 1 94 ? 17.547 4.707 3.172 1 98.69 94 SER A C 1
ATOM 717 O O . SER A 1 94 ? 17.578 5.766 2.539 1 98.69 94 SER A O 1
ATOM 719 N N . ILE A 1 95 ? 16.469 4.312 3.865 1 98.81 95 ILE A N 1
ATOM 720 C CA . ILE A 1 95 ? 15.219 5.043 3.75 1 98.81 95 ILE A CA 1
ATOM 721 C C . ILE A 1 95 ? 14.641 5.297 5.141 1 98.81 95 ILE A C 1
ATOM 723 O O . ILE A 1 95 ? 14.555 4.379 5.961 1 98.81 95 ILE A O 1
ATOM 727 N N . THR A 1 96 ? 14.281 6.527 5.441 1 98.94 96 THR A N 1
ATOM 728 C CA . THR A 1 96 ? 13.594 6.934 6.664 1 98.94 96 THR A CA 1
ATOM 729 C C . THR A 1 96 ? 12.234 7.535 6.344 1 98.94 96 THR A C 1
ATOM 731 O O . THR A 1 96 ? 12.133 8.484 5.562 1 98.94 96 THR A O 1
ATOM 734 N N . GLY A 1 97 ? 11.211 6.906 6.879 1 98.88 97 GLY A N 1
ATOM 735 C CA . GLY A 1 97 ? 9.875 7.469 6.773 1 98.88 97 GLY A CA 1
ATOM 736 C C . GLY A 1 97 ? 9.461 8.258 8 1 98.88 97 GLY A C 1
ATOM 737 O O . GLY A 1 97 ? 9.734 7.848 9.133 1 98.88 97 GLY A O 1
ATOM 738 N N . LEU A 1 98 ? 8.852 9.398 7.766 1 98.94 98 LEU A N 1
ATOM 739 C CA . LEU A 1 98 ? 8.391 10.25 8.859 1 98.94 98 LEU A CA 1
ATOM 740 C C . LEU A 1 98 ? 6.867 10.352 8.867 1 98.94 98 LEU A C 1
ATOM 742 O O . LEU A 1 98 ? 6.273 10.852 7.91 1 98.94 98 LEU A O 1
ATOM 746 N N . ARG A 1 99 ? 6.219 9.836 9.906 1 98.88 99 ARG A N 1
ATOM 747 C CA . ARG A 1 99 ? 4.777 9.969 10.086 1 98.88 99 ARG A CA 1
ATOM 748 C C . ARG A 1 99 ? 4.434 11.281 10.789 1 98.88 99 ARG A C 1
ATOM 750 O O . ARG A 1 99 ? 4.473 11.367 12.016 1 98.88 99 ARG A O 1
ATOM 757 N N . PHE A 1 100 ? 4.07 12.266 10.016 1 98.56 100 PHE A N 1
ATOM 758 C CA . PHE A 1 100 ? 3.758 13.594 10.523 1 98.56 100 PHE A CA 1
ATOM 759 C C . PHE A 1 100 ? 2.371 13.617 11.156 1 98.56 100 PHE A C 1
ATOM 761 O O . PHE A 1 100 ? 1.419 13.062 10.602 1 98.56 100 PHE A O 1
ATOM 768 N N . PHE A 1 101 ? 2.271 14.234 12.336 1 98.38 101 PHE A N 1
ATOM 769 C CA . PHE A 1 101 ? 0.988 14.406 13.008 1 98.38 101 PHE A CA 1
ATOM 770 C C . PHE A 1 101 ? 0.507 15.852 12.891 1 98.38 101 PHE A C 1
ATOM 772 O O . PHE A 1 101 ? 1.073 16.75 13.516 1 98.38 101 PHE A O 1
ATOM 779 N N . THR A 1 102 ? -0.528 16.125 12.188 1 96.88 102 THR A N 1
ATOM 780 C CA . THR A 1 102 ? -1.291 17.359 12.023 1 96.88 102 THR A CA 1
ATOM 781 C C . THR A 1 102 ? -0.372 18.578 12.086 1 96.88 102 THR A C 1
ATOM 783 O O . THR A 1 102 ? -0.5 19.422 12.977 1 96.88 102 THR A O 1
ATOM 786 N N . VAL A 1 103 ? 0.426 18.75 11.086 1 98.12 103 VAL A N 1
ATOM 787 C CA . VAL A 1 103 ? 1.409 19.828 11 1 98.12 103 VAL A CA 1
ATOM 788 C C . VAL A 1 103 ? 0.706 21.141 10.688 1 98.12 103 VAL A C 1
ATOM 790 O O . VAL A 1 103 ? -0.161 21.203 9.812 1 98.12 103 VAL A O 1
ATOM 793 N N . TYR A 1 104 ? 1.049 22.219 11.445 1 98.12 104 TYR A N 1
ATOM 794 C CA . TYR A 1 104 ? 0.472 23.531 11.195 1 98.12 104 TYR A CA 1
ATOM 795 C C . TYR A 1 104 ? 1.528 24.625 11.32 1 98.12 104 TYR A C 1
ATOM 797 O O . TYR A 1 104 ? 2.596 24.391 11.898 1 98.12 104 TYR A O 1
ATOM 805 N N . GLY A 1 105 ? 1.252 25.719 10.719 1 98.12 105 GLY A N 1
ATOM 806 C CA . GLY A 1 105 ? 2.152 26.875 10.773 1 98.12 105 GLY A CA 1
ATOM 807 C C . GLY A 1 105 ? 2.094 27.734 9.523 1 98.12 105 GLY A C 1
ATOM 808 O O . GLY A 1 105 ? 1.251 27.516 8.656 1 98.12 105 GLY A O 1
ATOM 809 N N . PRO A 1 106 ? 2.959 28.781 9.5 1 96.06 106 PRO A N 1
ATOM 810 C CA . PRO A 1 106 ? 3.029 29.641 8.32 1 96.06 106 PRO A CA 1
ATOM 811 C C . PRO A 1 106 ? 3.248 28.859 7.027 1 96.06 106 PRO A C 1
ATOM 813 O O . PRO A 1 106 ? 3.961 27.859 7.023 1 96.06 106 PRO A O 1
ATOM 816 N N . TRP A 1 107 ? 2.611 29.281 5.941 1 92.06 107 TRP A N 1
ATOM 817 C CA . TRP A 1 107 ? 2.75 28.703 4.605 1 92.06 107 TRP A CA 1
ATOM 818 C C . TRP A 1 107 ? 2.133 27.312 4.551 1 92.06 107 TRP A C 1
ATOM 820 O O . TRP A 1 107 ? 2.453 26.516 3.66 1 92.06 107 TRP A O 1
ATOM 830 N N . GLY A 1 108 ? 1.294 27.062 5.578 1 93.75 108 GLY A N 1
ATOM 831 C CA . GLY A 1 108 ? 0.644 25.75 5.613 1 93.75 108 GLY A CA 1
ATOM 832 C C . GLY A 1 108 ? -0.469 25.609 4.59 1 93.75 108 GLY A C 1
ATOM 833 O O . GLY A 1 108 ? -0.723 26.547 3.814 1 93.75 108 GLY A O 1
ATOM 834 N N . ARG A 1 109 ? -1.083 24.484 4.555 1 91.19 109 ARG A N 1
ATOM 835 C CA . ARG A 1 109 ? -2.164 24.203 3.619 1 91.19 109 ARG A CA 1
ATOM 836 C C . ARG A 1 109 ? -3.438 24.953 4.004 1 91.19 109 ARG A C 1
ATOM 838 O O . ARG A 1 109 ? -3.92 24.812 5.133 1 91.19 109 ARG A O 1
ATOM 845 N N . PRO A 1 110 ? -4.066 25.547 3.088 1 92.38 110 PRO A N 1
ATOM 846 C CA . PRO A 1 110 ? -5.227 26.391 3.408 1 92.38 110 PRO A CA 1
ATOM 847 C C . PRO A 1 110 ? -6.469 25.562 3.744 1 92.38 110 PRO A C 1
ATOM 849 O O . PRO A 1 110 ? -7.434 26.094 4.301 1 92.38 110 PRO A O 1
ATOM 852 N N . ASP A 1 111 ? -6.453 24.328 3.396 1 89.19 111 ASP A N 1
ATOM 853 C CA . ASP A 1 111 ? -7.637 23.5 3.629 1 89.19 111 ASP A CA 1
ATOM 854 C C . ASP A 1 111 ? -7.621 22.906 5.035 1 89.19 111 ASP A C 1
ATOM 856 O O . ASP A 1 111 ? -8.602 22.297 5.469 1 89.19 111 ASP A O 1
ATOM 860 N N . MET A 1 112 ? -6.613 23.141 5.785 1 94.62 112 MET A N 1
ATOM 861 C CA . MET A 1 112 ? -6.551 22.641 7.156 1 94.62 112 MET A CA 1
ATOM 862 C C . MET A 1 112 ? -7.355 23.531 8.094 1 94.62 112 MET A C 1
ATOM 864 O O . MET A 1 112 ? -7.496 24.734 7.855 1 94.62 112 MET A O 1
ATOM 868 N N . ALA A 1 113 ? -7.809 23.016 9.18 1 94.44 113 ALA A N 1
ATOM 869 C CA . ALA A 1 113 ? -8.742 23.672 10.094 1 94.44 113 ALA A CA 1
ATOM 870 C C . ALA A 1 113 ? -8.188 25 10.594 1 94.44 113 ALA A C 1
ATOM 872 O O . ALA A 1 113 ? -8.859 26.031 10.516 1 94.44 113 ALA A O 1
ATOM 873 N N . TYR A 1 114 ? -6.898 25 11.07 1 97.5 114 TYR A N 1
ATOM 874 C CA . TYR A 1 114 ? -6.34 26.203 11.648 1 97.5 114 TYR A CA 1
ATOM 875 C C . TYR A 1 114 ? -6.332 27.344 10.633 1 97.5 114 TYR A C 1
ATOM 877 O O . TYR A 1 114 ? -6.586 28.5 10.977 1 97.5 114 TYR A O 1
ATOM 885 N N . PHE A 1 115 ? -6.129 27.031 9.375 1 97.19 115 PHE A N 1
ATOM 886 C CA . PHE A 1 115 ? -6.035 28 8.289 1 97.19 115 PHE A CA 1
ATOM 887 C C . PHE A 1 115 ? -7.418 28.422 7.816 1 97.19 115 PHE A C 1
ATOM 889 O O . PHE A 1 115 ? -7.734 29.625 7.777 1 97.19 115 PHE A O 1
ATOM 896 N N . SER A 1 116 ? -8.297 27.484 7.523 1 96.38 116 SER A N 1
ATOM 897 C CA . SER A 1 116 ? -9.625 27.781 7.008 1 96.38 116 SER A CA 1
ATOM 898 C C . SER A 1 116 ? -10.477 28.5 8.062 1 96.38 116 SER A C 1
ATOM 900 O O . SER A 1 116 ? -11.266 29.391 7.734 1 96.38 116 SER A O 1
ATOM 902 N N . PHE A 1 117 ? -10.32 28.141 9.32 1 98.12 117 PHE A N 1
ATOM 903 C CA . PHE A 1 117 ? -11.039 28.812 10.391 1 98.12 117 PHE A CA 1
ATOM 904 C C . PHE A 1 117 ? -10.594 30.266 10.508 1 98.12 117 PHE A C 1
ATOM 906 O O . PHE A 1 117 ? -11.43 31.172 10.664 1 98.12 117 PHE A O 1
ATOM 913 N N . THR A 1 118 ? -9.273 30.469 10.5 1 97.88 118 THR A N 1
ATOM 914 C CA . THR A 1 118 ? -8.766 31.844 10.562 1 97.88 118 THR A CA 1
ATOM 915 C C . THR A 1 118 ? -9.367 32.688 9.453 1 97.88 118 THR A C 1
ATOM 917 O O . THR A 1 118 ? -9.867 33.781 9.711 1 97.88 118 THR A O 1
ATOM 920 N N . LYS A 1 119 ? -9.328 32.188 8.234 1 96.69 119 LYS A N 1
ATOM 921 C CA . LYS A 1 119 ? -9.883 32.875 7.078 1 96.69 119 LYS A CA 1
ATOM 922 C C . LYS A 1 119 ? -11.359 33.188 7.285 1 96.69 119 LYS A C 1
ATOM 924 O O . LYS A 1 119 ? -11.773 34.344 7.117 1 96.69 119 LYS A O 1
ATOM 929 N N . ASP A 1 120 ? -12.117 32.25 7.703 1 97.19 120 ASP A N 1
ATOM 930 C CA . ASP A 1 120 ? -13.562 32.375 7.809 1 97.19 120 ASP A CA 1
ATOM 931 C C . ASP A 1 120 ? -13.945 33.281 9 1 97.19 120 ASP A C 1
ATOM 933 O O . ASP A 1 120 ? -14.891 34.062 8.914 1 97.19 120 ASP A O 1
ATOM 937 N N . ILE A 1 121 ? -13.273 33.125 10.117 1 97.31 121 ILE A N 1
ATOM 938 C CA . ILE A 1 121 ? -13.531 33.969 11.289 1 97.31 121 ILE A CA 1
ATOM 939 C C . ILE A 1 121 ? -13.312 35.438 10.93 1 97.31 121 ILE A C 1
ATOM 941 O O . ILE A 1 121 ? -14.148 36.281 11.242 1 97.31 121 ILE A O 1
ATOM 945 N N . LEU A 1 122 ? -12.242 35.719 10.219 1 93.81 122 LEU A N 1
ATOM 946 C CA . LEU A 1 122 ? -11.922 37.094 9.828 1 93.81 122 LEU A CA 1
ATOM 947 C C . LEU A 1 122 ? -12.969 37.656 8.859 1 93.81 122 LEU A C 1
ATOM 949 O O . LEU A 1 122 ? -13.266 38.844 8.875 1 93.81 122 LEU A O 1
ATOM 953 N N . LYS A 1 123 ? -13.5 36.781 8.055 1 93.88 123 LYS A N 1
ATOM 954 C CA . LYS A 1 123 ? -14.516 37.188 7.078 1 93.88 123 LYS A CA 1
ATOM 955 C C . LYS A 1 123 ? -15.914 37.125 7.688 1 93.88 123 LYS A C 1
ATOM 957 O O . LYS A 1 123 ? -16.906 37.344 6.996 1 93.88 123 LYS A O 1
ATOM 962 N N . ARG A 1 124 ? -16.016 36.75 8.953 1 95.25 124 ARG A N 1
ATOM 963 C CA . ARG A 1 124 ? -17.266 36.625 9.688 1 95.25 124 ARG A CA 1
ATOM 964 C C . ARG A 1 124 ? -18.172 35.562 9.07 1 95.25 124 ARG A C 1
ATOM 966 O O . ARG A 1 124 ? -19.391 35.75 9.031 1 95.25 124 ARG A O 1
ATOM 973 N N . LYS A 1 125 ? -17.578 34.594 8.469 1 96.94 125 LYS A N 1
ATOM 974 C CA . LYS A 1 125 ? -18.297 33.438 7.977 1 96.94 125 LYS A CA 1
ATOM 975 C C . LYS A 1 125 ? -18.312 32.312 9.023 1 96.94 125 LYS A C 1
ATOM 977 O O . LYS A 1 125 ? -17.422 32.219 9.859 1 96.94 125 LYS A O 1
ATOM 982 N N . PRO A 1 126 ? -19.312 31.5 8.961 1 97.75 126 PRO A N 1
ATOM 983 C CA . PRO A 1 126 ? -19.359 30.406 9.93 1 97.75 126 PRO A CA 1
ATOM 984 C C . PRO A 1 126 ? -18.266 29.359 9.711 1 97.75 126 PRO A C 1
ATOM 986 O O . PRO A 1 126 ? -17.875 29.109 8.57 1 97.75 126 PRO A O 1
ATOM 989 N N . ILE A 1 127 ? -17.828 28.828 10.781 1 97.19 127 ILE A N 1
ATOM 990 C CA . ILE A 1 127 ? -16.906 27.703 10.711 1 97.19 127 ILE A CA 1
ATOM 991 C C . ILE A 1 127 ? -17.625 26.422 11.156 1 97.19 127 ILE A C 1
ATOM 993 O O . ILE A 1 127 ? -18.516 26.469 12.023 1 97.19 127 ILE A O 1
ATOM 997 N N . THR A 1 128 ? -17.266 25.328 10.539 1 94 128 THR A N 1
ATOM 998 C CA . THR A 1 128 ? -17.891 24.047 10.859 1 94 128 THR A CA 1
ATOM 999 C C . THR A 1 128 ? -16.984 23.234 11.773 1 94 128 THR A C 1
ATOM 1001 O O . THR A 1 128 ? -15.844 22.938 11.422 1 94 128 THR A O 1
ATOM 1004 N N . ILE A 1 129 ? -17.453 22.922 12.906 1 93.88 129 ILE A N 1
ATOM 1005 C CA . ILE A 1 129 ? -16.766 22.047 13.852 1 93.88 129 ILE A CA 1
ATOM 1006 C C . ILE A 1 129 ? -17.422 20.672 13.883 1 93.88 129 ILE A C 1
ATOM 1008 O O . ILE A 1 129 ? -18.625 20.578 14.125 1 93.88 129 ILE A O 1
ATOM 1012 N N . PHE A 1 130 ? -16.641 19.656 13.648 1 90.62 130 PHE A N 1
ATOM 1013 C CA . PHE A 1 130 ? -17.188 18.312 13.609 1 90.62 130 PHE A CA 1
ATOM 1014 C C . PHE A 1 130 ? -17.078 17.641 14.977 1 90.62 130 PHE A C 1
ATOM 1016 O O . PHE A 1 130 ? -16.109 17.859 15.703 1 90.62 130 PHE A O 1
ATOM 1023 N N . GLU A 1 131 ? -18.047 16.844 15.281 1 90.81 131 GLU A N 1
ATOM 1024 C CA . GLU A 1 131 ? -18.062 16.062 16.516 1 90.81 131 GLU A CA 1
ATOM 1025 C C . GLU A 1 131 ? -18.281 14.578 16.234 1 90.81 131 GLU A C 1
ATOM 1027 O O . GLU A 1 131 ? -18.906 14.219 15.234 1 90.81 131 GLU A O 1
ATOM 1032 N N . GLY A 1 132 ? -17.703 13.75 17.109 1 85.69 132 GLY A N 1
ATOM 1033 C CA . GLY A 1 132 ? -17.922 12.32 17.016 1 85.69 132 GLY A CA 1
ATOM 1034 C C . GLY A 1 132 ? -19.219 11.867 17.656 1 85.69 132 GLY A C 1
ATOM 1035 O O . GLY A 1 132 ? -20.062 12.695 18.031 1 85.69 132 GLY A O 1
ATOM 1036 N N . PRO A 1 133 ? -19.375 10.508 17.656 1 81.81 133 PRO A N 1
ATOM 1037 C CA . PRO A 1 133 ? -20.547 9.984 18.344 1 81.81 133 PRO A CA 1
ATOM 1038 C C . PRO A 1 133 ? -20.672 10.484 19.781 1 81.81 133 PRO A C 1
ATOM 1040 O O . PRO A 1 133 ? -19.656 10.609 20.469 1 81.81 133 PRO A O 1
ATOM 1043 N N . HIS A 1 134 ? -21.828 10.766 20.25 1 84.44 134 HIS A N 1
ATOM 1044 C CA . HIS A 1 134 ? -22.125 11.25 21.594 1 84.44 134 HIS A CA 1
ATOM 1045 C C . HIS A 1 134 ? -21.453 12.594 21.859 1 84.44 134 HIS A C 1
ATOM 1047 O O . HIS A 1 134 ? -20.984 12.852 22.969 1 84.44 134 HIS A O 1
ATOM 1053 N N . HIS A 1 135 ? -21.156 13.258 20.891 1 82 135 HIS A N 1
ATOM 1054 C CA . HIS A 1 135 ? -20.641 14.625 20.938 1 82 135 HIS A CA 1
ATOM 1055 C C . HIS A 1 135 ? -19.188 14.656 21.375 1 82 135 HIS A C 1
ATOM 1057 O O . HIS A 1 135 ? -18.719 15.648 21.938 1 82 135 HIS A O 1
ATOM 1063 N N . PHE A 1 136 ? -18.625 13.547 21.031 1 83.12 136 PHE A N 1
ATOM 1064 C CA . PHE A 1 136 ? -17.203 13.492 21.328 1 83.12 136 PHE A CA 1
ATOM 1065 C C . PHE A 1 136 ? -16.438 14.539 20.516 1 83.12 136 PHE A C 1
ATOM 1067 O O . PHE A 1 136 ? -16.703 14.719 19.328 1 83.12 136 PHE A O 1
ATOM 1074 N N . SER A 1 137 ? -15.57 15.227 21.234 1 85.56 137 SER A N 1
ATOM 1075 C CA . SER A 1 137 ? -14.781 16.266 20.562 1 85.56 137 SER A CA 1
ATOM 1076 C C . SER A 1 137 ? -13.633 15.648 19.781 1 85.56 137 SER A C 1
ATOM 1078 O O . SER A 1 137 ? -12.883 14.82 20.297 1 85.56 137 SER A O 1
ATOM 1080 N N . VAL A 1 138 ? -13.531 16.047 18.516 1 90.81 138 VAL A N 1
ATOM 1081 C CA . VAL A 1 138 ? -12.406 15.641 17.688 1 90.81 138 VAL A CA 1
ATOM 1082 C C . VAL A 1 138 ? -11.125 16.297 18.203 1 90.81 138 VAL A C 1
ATOM 1084 O O . VAL A 1 138 ? -11.094 17.5 18.469 1 90.81 138 VAL A O 1
ATOM 1087 N N . ALA A 1 139 ? -10.164 15.484 18.469 1 94.5 139 ALA A N 1
ATOM 1088 C CA . ALA A 1 139 ? -8.898 16 18.984 1 94.5 139 ALA A CA 1
ATOM 1089 C C . ALA A 1 139 ? -7.738 15.578 18.078 1 94.5 139 ALA A C 1
ATOM 1091 O O . ALA A 1 139 ? -7.746 14.477 17.516 1 94.5 139 ALA A O 1
ATOM 1092 N N . ARG A 1 140 ? -6.797 16.422 17.906 1 95.88 140 ARG A N 1
ATOM 1093 C CA . ARG A 1 140 ? -5.633 16.188 17.078 1 95.88 140 ARG A CA 1
ATOM 1094 C C . ARG A 1 140 ? -4.34 16.484 17.828 1 95.88 140 ARG A C 1
ATOM 1096 O O . ARG A 1 140 ? -4.324 17.328 18.734 1 95.88 140 ARG A O 1
ATOM 1103 N N . ASP A 1 141 ? -3.348 15.805 17.469 1 97.62 141 ASP A N 1
ATOM 1104 C CA . ASP A 1 141 ? -1.986 16.078 17.922 1 97.62 141 ASP A CA 1
ATOM 1105 C C . ASP A 1 141 ? -1.318 17.125 17.016 1 97.62 141 ASP A C 1
ATOM 1107 O O . ASP A 1 141 ? -0.409 16.797 16.25 1 97.62 141 ASP A O 1
ATOM 1111 N N . PHE A 1 142 ? -1.678 18.422 17.266 1 98.06 142 PHE A N 1
ATOM 1112 C CA . PHE A 1 142 ? -1.161 19.516 16.453 1 98.06 142 PHE A CA 1
ATOM 1113 C C . PHE A 1 142 ? 0.334 19.703 16.688 1 98.06 142 PHE A C 1
ATOM 1115 O O . PHE A 1 142 ? 0.78 19.859 17.828 1 98.06 142 PHE A O 1
ATOM 1122 N N . THR A 1 143 ? 1.087 19.703 15.594 1 98.69 143 THR A N 1
ATOM 1123 C CA . THR A 1 143 ? 2.537 19.828 15.68 1 98.69 143 THR A CA 1
ATOM 1124 C C . THR A 1 143 ? 3.027 21.016 14.852 1 98.69 143 THR A C 1
ATOM 1126 O O . THR A 1 143 ? 2.805 21.078 13.641 1 98.69 143 THR A O 1
ATOM 1129 N N . TYR A 1 144 ? 3.652 21.938 15.547 1 98.69 144 TYR A N 1
ATOM 1130 C CA . TYR A 1 144 ? 4.094 23.156 14.883 1 98.69 144 TYR A CA 1
ATOM 1131 C C . TYR A 1 144 ? 5.195 22.859 13.867 1 98.69 144 TYR A C 1
ATOM 1133 O O . TYR A 1 144 ? 6.07 22.031 14.117 1 98.69 144 TYR A O 1
ATOM 1141 N N . ILE A 1 145 ? 5.27 23.578 12.789 1 98.44 145 ILE A N 1
ATOM 1142 C CA . ILE A 1 145 ? 6.117 23.328 11.625 1 98.44 145 ILE A CA 1
ATOM 1143 C C . ILE A 1 145 ? 7.586 23.391 12.039 1 98.44 145 ILE A C 1
ATOM 1145 O O . ILE A 1 145 ? 8.406 22.625 11.539 1 98.44 145 ILE A O 1
ATOM 1149 N N . ASP A 1 146 ? 7.973 24.266 12.938 1 98.19 146 ASP A N 1
ATOM 1150 C CA . ASP A 1 146 ? 9.367 24.359 13.359 1 98.19 146 ASP A CA 1
ATOM 1151 C C . ASP A 1 146 ? 9.836 23.062 14.023 1 98.19 146 ASP A C 1
ATOM 1153 O O . ASP A 1 146 ? 10.992 22.672 13.859 1 98.19 146 ASP A O 1
ATOM 1157 N N . ASP A 1 147 ? 8.992 22.516 14.797 1 98.62 147 ASP A N 1
ATOM 1158 C CA . ASP A 1 147 ? 9.336 21.25 15.445 1 98.62 147 ASP A CA 1
ATOM 1159 C C . ASP A 1 147 ? 9.461 20.125 14.422 1 98.62 147 ASP A C 1
ATOM 1161 O O . ASP A 1 147 ? 10.344 19.281 14.531 1 98.62 147 ASP A O 1
ATOM 1165 N N . ILE A 1 148 ? 8.586 20.094 13.43 1 98.62 148 ILE A N 1
ATOM 1166 C CA . ILE A 1 148 ? 8.656 19.125 12.344 1 98.62 148 ILE A CA 1
ATOM 1167 C C . ILE A 1 148 ? 10 19.25 11.633 1 98.62 148 ILE A C 1
ATOM 1169 O O . ILE A 1 148 ? 10.648 18.234 11.336 1 98.62 148 ILE A O 1
ATOM 1173 N N . VAL A 1 149 ? 10.359 20.531 11.336 1 98.06 149 VAL A N 1
ATOM 1174 C CA . VAL A 1 149 ? 11.617 20.781 10.641 1 98.06 149 VAL A CA 1
ATOM 1175 C C . VAL A 1 149 ? 12.781 20.219 11.453 1 98.06 149 VAL A C 1
ATOM 1177 O O . VAL A 1 149 ? 13.695 19.609 10.898 1 98.06 149 VAL A O 1
ATOM 1180 N N . LYS A 1 150 ? 12.742 20.375 12.758 1 98.06 150 LYS A N 1
ATOM 1181 C CA . LYS A 1 150 ? 13.789 19.828 13.617 1 98.06 150 LYS A CA 1
ATOM 1182 C C . LYS A 1 150 ? 13.836 18.297 13.508 1 98.06 150 LYS A C 1
ATOM 1184 O O . LYS A 1 150 ? 14.914 17.703 13.5 1 98.06 150 LYS A O 1
ATOM 1189 N N . GLY A 1 151 ? 12.664 17.672 13.492 1 98.69 151 GLY A N 1
ATOM 1190 C CA . GLY A 1 151 ? 12.609 16.234 13.305 1 98.69 151 GLY A CA 1
ATOM 1191 C C . GLY A 1 151 ? 13.164 15.781 11.969 1 98.69 151 GLY A C 1
ATOM 1192 O O . GLY A 1 151 ? 13.867 14.773 11.898 1 98.69 151 GLY A O 1
ATOM 1193 N N . CYS A 1 152 ? 12.859 16.5 10.906 1 98.25 152 CYS A N 1
ATOM 1194 C CA . CYS A 1 152 ? 13.383 16.203 9.57 1 98.25 152 CYS A CA 1
ATOM 1195 C C . CYS A 1 152 ? 14.906 16.281 9.555 1 98.25 152 CYS A C 1
ATOM 1197 O O . CYS A 1 152 ? 15.57 15.398 9.023 1 98.25 152 CYS A O 1
ATOM 1199 N N . LEU A 1 153 ? 15.453 17.375 10.156 1 98.06 153 LEU A N 1
ATOM 1200 C CA . LEU A 1 153 ? 16.906 17.547 10.203 1 98.06 153 LEU A CA 1
ATOM 1201 C C . LEU A 1 153 ? 17.547 16.438 11.023 1 98.06 153 LEU A C 1
ATOM 1203 O O . LEU A 1 153 ? 18.609 15.922 10.641 1 98.06 153 LEU A O 1
ATOM 1207 N N . GLY A 1 154 ? 16.891 16.094 12.156 1 98.62 154 GLY A N 1
ATOM 1208 C CA . GLY A 1 154 ? 17.391 14.961 12.93 1 98.62 154 GLY A CA 1
ATOM 1209 C C . GLY A 1 154 ? 17.453 13.672 12.141 1 98.62 154 GLY A C 1
ATOM 1210 O O . GLY A 1 154 ? 18.406 12.898 12.258 1 98.62 154 GLY A O 1
ATOM 1211 N N . ALA A 1 155 ? 16.422 13.398 11.328 1 98.75 155 ALA A N 1
ATOM 1212 C CA . ALA A 1 155 ? 16.375 12.211 10.484 1 98.75 155 ALA A CA 1
ATOM 1213 C C . ALA A 1 155 ? 17.5 12.211 9.453 1 98.75 155 ALA A C 1
ATOM 1215 O O . ALA A 1 155 ? 18.125 11.18 9.203 1 98.75 155 ALA A O 1
ATOM 1216 N N . LEU A 1 156 ? 17.75 13.398 8.867 1 97.38 156 LEU A N 1
ATOM 1217 C CA . LEU A 1 156 ? 18.812 13.531 7.879 1 97.38 156 LEU A CA 1
ATOM 1218 C C . LEU A 1 156 ? 20.172 13.336 8.523 1 97.38 156 LEU A C 1
ATOM 1220 O O . LEU A 1 156 ? 21.031 12.633 7.98 1 97.38 156 LEU A O 1
ATOM 1224 N N . ASP A 1 157 ? 20.375 13.914 9.664 1 98.06 157 ASP A N 1
ATOM 1225 C CA . ASP A 1 157 ? 21.656 13.906 10.336 1 98.06 157 ASP A CA 1
ATOM 1226 C C . ASP A 1 157 ? 22.031 12.5 10.805 1 98.06 157 ASP A C 1
ATOM 1228 O O . ASP A 1 157 ? 23.219 12.164 10.906 1 98.06 157 ASP A O 1
ATOM 1232 N N . THR A 1 158 ? 21.062 11.711 11.078 1 98.56 158 THR A N 1
ATOM 1233 C CA . THR A 1 158 ? 21.328 10.398 11.648 1 98.56 158 THR A CA 1
ATOM 1234 C C . THR A 1 158 ? 21.188 9.312 10.578 1 98.56 158 THR A C 1
ATOM 1236 O O . THR A 1 158 ? 21.328 8.125 10.867 1 98.56 158 THR A O 1
ATOM 1239 N N . ALA A 1 159 ? 20.875 9.703 9.336 1 98.38 159 ALA A N 1
ATOM 1240 C CA . ALA A 1 159 ? 20.734 8.734 8.25 1 98.38 159 ALA A CA 1
ATOM 1241 C C . ALA A 1 159 ? 22.078 8.078 7.93 1 98.38 159 ALA A C 1
ATOM 1243 O O . ALA A 1 159 ? 23.109 8.742 7.891 1 98.38 159 ALA A O 1
ATOM 1244 N N . LYS A 1 160 ? 22.047 6.805 7.758 1 98.19 160 LYS A N 1
ATOM 1245 C CA . LYS A 1 160 ? 23.219 6.07 7.297 1 98.19 160 LYS A CA 1
ATOM 1246 C C . LYS A 1 160 ? 23.234 5.953 5.777 1 98.19 160 LYS A C 1
ATOM 1248 O O . LYS A 1 160 ? 22.234 6.223 5.117 1 98.19 160 LYS A O 1
ATOM 1253 N N . LYS A 1 161 ? 24.344 5.543 5.305 1 96.81 161 LYS A N 1
ATOM 1254 C CA . LYS A 1 161 ? 24.516 5.441 3.857 1 96.81 161 LYS A CA 1
ATOM 1255 C C . LYS A 1 161 ? 23.766 4.23 3.301 1 96.81 161 LYS A C 1
ATOM 1257 O O . LYS A 1 161 ? 23.656 3.201 3.967 1 96.81 161 LYS A O 1
ATOM 1262 N N . SER A 1 162 ? 23.234 4.379 2.057 1 97.81 162 SER A N 1
ATOM 1263 C CA . SER A 1 162 ? 22.781 3.213 1.302 1 97.81 162 SER A CA 1
ATOM 1264 C C . SER A 1 162 ? 23.938 2.27 0.998 1 97.81 162 SER A C 1
ATOM 1266 O O . SER A 1 162 ? 25.109 2.674 1.04 1 97.81 162 SER A O 1
ATOM 1268 N N . THR A 1 163 ? 23.578 1.033 0.7 1 96.12 163 THR A N 1
ATOM 1269 C CA . THR A 1 163 ? 24.641 0.038 0.575 1 96.12 163 THR A CA 1
ATOM 1270 C C . THR A 1 163 ? 24.672 -0.541 -0.836 1 96.12 163 THR A C 1
ATOM 1272 O O . THR A 1 163 ? 25.547 -1.349 -1.16 1 96.12 163 THR A O 1
ATOM 1275 N N . GLY A 1 164 ? 23.766 -0.156 -1.655 1 91.75 164 GLY A N 1
ATOM 1276 C CA . GLY A 1 164 ? 23.719 -0.724 -2.994 1 91.75 164 GLY A CA 1
ATOM 1277 C C . GLY A 1 164 ? 24.547 0.059 -3.998 1 91.75 164 GLY A C 1
ATOM 1278 O O . GLY A 1 164 ? 24.984 1.18 -3.717 1 91.75 164 GLY A O 1
ATOM 1279 N N . SER A 1 165 ? 24.891 -0.647 -5.102 1 87.94 165 SER A N 1
ATOM 1280 C CA . SER A 1 165 ? 25.531 -0.043 -6.266 1 87.94 165 SER A CA 1
ATOM 1281 C C . SER A 1 165 ? 24.984 -0.633 -7.562 1 87.94 165 SER A C 1
ATOM 1283 O O . SER A 1 165 ? 24.922 -1.854 -7.719 1 87.94 165 SER A O 1
ATOM 1285 N N . GLY A 1 166 ? 24.594 0.249 -8.492 1 79.19 166 GLY A N 1
ATOM 1286 C CA . GLY A 1 166 ? 24.078 -0.207 -9.773 1 79.19 166 GLY A CA 1
ATOM 1287 C C . GLY A 1 166 ? 22.828 -1.065 -9.648 1 79.19 166 GLY A C 1
ATOM 1288 O O . GLY A 1 166 ? 22.656 -2.021 -10.406 1 79.19 166 GLY A O 1
ATOM 1289 N N . GLY A 1 167 ? 22.141 -0.914 -8.57 1 79.69 167 GLY A N 1
ATOM 1290 C CA . GLY A 1 167 ? 20.891 -1.638 -8.398 1 79.69 167 GLY A CA 1
ATOM 1291 C C . GLY A 1 167 ? 21.078 -2.965 -7.684 1 79.69 167 GLY A C 1
ATOM 1292 O O . GLY A 1 167 ? 20.172 -3.805 -7.695 1 79.69 167 GLY A O 1
ATOM 1293 N N . ILE A 1 168 ? 22.266 -3.172 -7.145 1 85.88 168 ILE A N 1
ATOM 1294 C CA . ILE A 1 168 ? 22.531 -4.422 -6.441 1 85.88 168 ILE A CA 1
ATOM 1295 C C . ILE A 1 168 ? 22.891 -4.129 -4.984 1 85.88 168 ILE A C 1
ATOM 1297 O O . ILE A 1 168 ? 23.781 -3.32 -4.711 1 85.88 168 ILE A O 1
ATOM 1301 N N . LYS A 1 169 ? 22.172 -4.762 -4.109 1 91.38 169 LYS A N 1
ATOM 1302 C CA . LYS A 1 169 ? 22.422 -4.598 -2.678 1 91.38 169 LYS A CA 1
ATOM 1303 C C . LYS A 1 169 ? 23.734 -5.285 -2.266 1 91.38 169 LYS A C 1
ATOM 1305 O O . LYS A 1 169 ? 23.969 -6.43 -2.643 1 91.38 169 LYS A O 1
ATOM 1310 N N . LYS A 1 170 ? 24.547 -4.66 -1.517 1 91.31 170 LYS A N 1
ATOM 1311 C CA . LYS A 1 170 ? 25.812 -5.211 -1.075 1 91.31 170 LYS A CA 1
ATOM 1312 C C . LYS A 1 170 ? 25.781 -5.586 0.403 1 91.31 170 LYS A C 1
ATOM 1314 O O . LYS A 1 170 ? 26.641 -6.32 0.889 1 91.31 170 LYS A O 1
ATOM 1319 N N . GLY A 1 171 ? 24.797 -5.129 1.118 1 91.62 171 GLY A N 1
ATOM 1320 C CA . GLY A 1 171 ? 24.594 -5.375 2.537 1 91.62 171 GLY A CA 1
ATOM 1321 C C . GLY A 1 171 ? 23.328 -4.73 3.076 1 91.62 171 GLY A C 1
ATOM 1322 O O . GLY A 1 171 ? 22.594 -4.086 2.332 1 91.62 171 GLY A O 1
ATOM 1323 N N . PRO A 1 172 ? 23.109 -4.984 4.328 1 94.19 172 PRO A N 1
ATOM 1324 C CA . PRO A 1 172 ? 21.906 -4.383 4.914 1 94.19 172 PRO A CA 1
ATOM 1325 C C . PRO A 1 172 ? 21.969 -2.855 4.953 1 94.19 172 PRO A C 1
ATOM 1327 O O . PRO A 1 172 ? 23.047 -2.287 5.176 1 94.19 172 PRO A O 1
ATOM 1330 N N . ALA A 1 173 ? 20.906 -2.227 4.668 1 97.38 173 ALA A N 1
ATOM 1331 C CA . ALA A 1 173 ? 20.781 -0.773 4.738 1 97.38 173 ALA A CA 1
ATOM 1332 C C . ALA A 1 173 ? 19.734 -0.366 5.773 1 97.38 173 ALA A C 1
ATOM 1334 O O . ALA A 1 173 ? 18.844 -1.156 6.117 1 97.38 173 ALA A O 1
ATOM 1335 N N . GLN A 1 174 ? 19.844 0.853 6.223 1 98.5 174 GLN A N 1
ATOM 1336 C CA . GLN A 1 174 ? 18.969 1.39 7.258 1 98.5 174 GLN A CA 1
ATOM 1337 C C . GLN A 1 174 ? 17.547 1.577 6.742 1 98.5 174 GLN A C 1
ATOM 1339 O O . GLN A 1 174 ? 17.344 2.088 5.637 1 98.5 174 GLN A O 1
ATOM 1344 N N . LEU A 1 175 ? 16.562 1.067 7.457 1 98.56 175 LEU A N 1
ATOM 1345 C CA . LEU A 1 175 ? 15.148 1.308 7.238 1 98.56 175 LEU A CA 1
ATOM 1346 C C . LEU A 1 175 ? 14.445 1.662 8.547 1 98.56 175 LEU A C 1
ATOM 1348 O O . LEU A 1 175 ? 14.391 0.843 9.469 1 98.56 175 LEU A O 1
ATOM 1352 N N . ARG A 1 176 ? 13.914 2.896 8.578 1 98.25 176 ARG A N 1
ATOM 1353 C CA . ARG A 1 176 ? 13.305 3.346 9.828 1 98.25 176 ARG A CA 1
ATOM 1354 C C . ARG A 1 176 ? 12.055 4.168 9.562 1 98.25 176 ARG A C 1
ATOM 1356 O O . ARG A 1 176 ? 11.891 4.73 8.484 1 98.25 176 ARG A O 1
ATOM 1363 N N . VAL A 1 177 ? 11.156 4.156 10.523 1 98.75 177 VAL A N 1
ATOM 1364 C CA . VAL A 1 177 ? 9.953 4.977 10.531 1 98.75 177 VAL A CA 1
ATOM 1365 C C . VAL A 1 177 ? 9.797 5.652 11.898 1 98.75 177 VAL A C 1
ATOM 1367 O O . VAL A 1 177 ? 10.008 5.02 12.938 1 98.75 177 VAL A O 1
ATOM 1370 N N . PHE A 1 178 ? 9.469 6.984 11.898 1 98.94 178 PHE A N 1
ATOM 1371 C CA . PHE A 1 178 ? 9.312 7.719 13.148 1 98.94 178 PHE A CA 1
ATOM 1372 C C . PHE A 1 178 ? 8.008 8.508 13.164 1 98.94 178 PHE A C 1
ATOM 1374 O O . PHE A 1 178 ? 7.617 9.086 12.148 1 98.94 178 PHE A O 1
ATOM 1381 N N . ASN A 1 179 ? 7.391 8.508 14.312 1 98.88 179 ASN A N 1
ATOM 1382 C CA . ASN A 1 179 ? 6.348 9.484 14.578 1 98.88 179 ASN A CA 1
ATOM 1383 C C . ASN A 1 179 ? 6.934 10.867 14.875 1 98.88 179 ASN A C 1
ATOM 1385 O O . ASN A 1 179 ? 7.836 10.992 15.711 1 98.88 179 ASN A O 1
ATOM 1389 N N . LEU A 1 180 ? 6.48 11.852 14.188 1 98.88 180 LEU A N 1
ATOM 1390 C CA . LEU A 1 180 ? 6.77 13.234 14.562 1 98.88 180 LEU A CA 1
ATOM 1391 C C . LEU A 1 180 ? 5.496 13.969 14.961 1 98.88 180 LEU A C 1
ATOM 1393 O O . LEU A 1 180 ? 4.812 14.547 14.117 1 98.88 1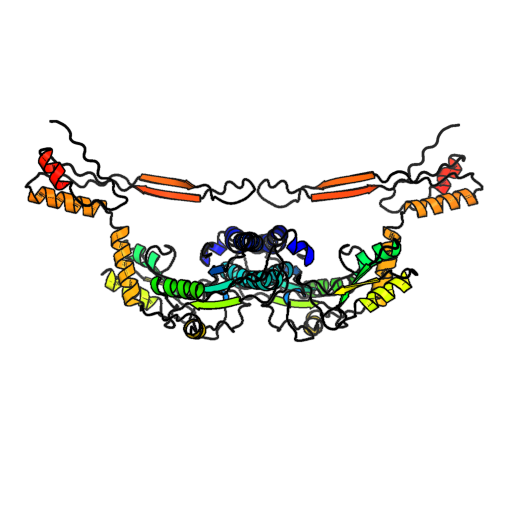80 LEU A O 1
ATOM 1397 N N . GLY A 1 181 ? 5.191 13.914 16.203 1 98.56 181 GLY A N 1
ATOM 1398 C CA . GLY A 1 181 ? 4.043 14.578 16.812 1 98.56 181 GLY A CA 1
ATOM 1399 C C . GLY A 1 181 ? 4.41 15.422 18.016 1 98.56 181 GLY A C 1
ATOM 1400 O O . GLY A 1 181 ? 5.586 15.555 18.359 1 98.56 181 GLY A O 1
ATOM 1401 N N . ASN A 1 182 ? 3.432 16.078 18.641 1 96.69 182 ASN A N 1
ATOM 1402 C CA . ASN A 1 182 ? 3.625 16.938 19.797 1 96.69 182 ASN A CA 1
ATOM 1403 C C . ASN A 1 182 ? 3.26 16.234 21.094 1 96.69 182 ASN A C 1
ATOM 1405 O O . ASN A 1 182 ? 3.521 16.75 22.188 1 96.69 182 ASN A O 1
ATOM 1409 N N . THR A 1 183 ? 2.631 15.086 21.047 1 92.19 183 THR A N 1
ATOM 1410 C CA . THR A 1 183 ? 2.254 14.219 22.156 1 92.19 183 THR A CA 1
ATOM 1411 C C . THR A 1 183 ? 1.27 14.93 23.078 1 92.19 183 THR A C 1
ATOM 1413 O O . THR A 1 183 ? 1.245 14.672 24.281 1 92.19 183 THR A O 1
ATOM 1416 N N . SER A 1 184 ? 0.582 15.898 22.609 1 93.25 184 SER A N 1
ATOM 1417 C CA . SER A 1 184 ? -0.415 16.641 23.375 1 93.25 184 SER A CA 1
ATOM 1418 C C . SER A 1 184 ? -1.654 16.922 22.531 1 93.25 184 SER A C 1
ATOM 1420 O O . SER A 1 184 ? -1.861 18.062 22.094 1 93.25 184 SER A O 1
ATOM 1422 N N . PRO A 1 185 ? -2.484 15.898 22.438 1 95.31 185 PRO A N 1
ATOM 1423 C CA . PRO A 1 185 ? -3.691 16.141 21.641 1 95.31 185 PRO A CA 1
ATOM 1424 C C . PRO A 1 185 ? -4.578 17.234 22.234 1 95.31 185 PRO A C 1
ATOM 1426 O O . PRO A 1 185 ? -4.719 17.328 23.453 1 95.31 185 PRO A O 1
ATOM 1429 N N . VAL A 1 186 ? -5.137 18.062 21.391 1 95.81 186 VAL A N 1
ATOM 1430 C CA . VAL A 1 186 ? -5.988 19.188 21.781 1 95.81 186 VAL A CA 1
ATOM 1431 C C . VAL A 1 186 ? -7.301 19.125 21 1 95.81 186 VAL A C 1
ATOM 1433 O O . VAL A 1 186 ? -7.309 18.844 19.797 1 95.81 186 VAL A O 1
ATOM 1436 N N . PRO A 1 187 ? -8.383 19.312 21.719 1 95.25 187 PRO A N 1
ATOM 1437 C CA . PRO A 1 187 ? -9.648 19.391 21 1 95.25 187 PRO A CA 1
ATOM 1438 C C . PRO A 1 187 ? -9.703 20.547 20 1 95.25 187 PRO A C 1
ATOM 1440 O O . PRO A 1 187 ? -9.148 21.625 20.266 1 95.25 187 PRO A O 1
ATOM 1443 N N . VAL A 1 188 ? -10.461 20.328 18.953 1 95.31 188 VAL A N 1
ATOM 1444 C CA . VAL A 1 188 ? -10.609 21.359 17.922 1 95.31 188 VAL A CA 1
ATOM 1445 C C . VAL A 1 188 ? -11.273 22.594 18.516 1 95.31 188 VAL A C 1
ATOM 1447 O O . VAL A 1 188 ? -10.977 23.719 18.109 1 95.31 188 VAL A O 1
ATOM 1450 N N . SER A 1 189 ? -12.094 22.438 19.547 1 94.31 189 SER A N 1
ATOM 1451 C CA . SER A 1 189 ? -12.742 23.562 20.203 1 94.31 189 SER A CA 1
ATOM 1452 C C . SER A 1 189 ? -11.719 24.484 20.859 1 94.31 189 SER A C 1
ATOM 1454 O O . SER A 1 189 ? -11.883 25.703 20.875 1 94.31 189 SER A O 1
ATOM 1456 N N . LYS A 1 190 ? -10.727 23.859 21.422 1 96.19 190 LYS A N 1
ATOM 1457 C CA . LYS A 1 190 ? -9.664 24.656 22.031 1 96.19 190 LYS A CA 1
ATOM 1458 C C . LYS A 1 190 ? -8.914 25.453 20.969 1 96.19 190 LYS A C 1
ATOM 1460 O O . LYS A 1 190 ? -8.531 26.609 21.203 1 96.19 190 LYS A O 1
ATOM 1465 N N . LEU A 1 191 ? -8.633 24.828 19.844 1 97.62 191 LEU A N 1
ATOM 1466 C CA . LEU A 1 191 ? -8.039 25.531 18.703 1 97.62 191 LEU A CA 1
ATOM 1467 C C . LEU A 1 191 ? -8.859 26.766 18.328 1 97.62 191 LEU A C 1
ATOM 1469 O O . LEU A 1 191 ? -8.305 27.844 18.156 1 97.62 191 LEU A O 1
ATOM 1473 N N . VAL A 1 192 ? -10.156 26.641 18.281 1 97.44 192 VAL A N 1
ATOM 1474 C CA . VAL A 1 192 ? -11.062 27.719 17.891 1 97.44 192 VAL A CA 1
ATOM 1475 C C . VAL A 1 192 ? -11.016 28.828 18.953 1 97.44 192 VAL A C 1
ATOM 1477 O O . VAL A 1 192 ? -10.953 30.016 18.609 1 97.44 192 VAL A O 1
ATOM 1480 N N . ASN A 1 193 ? -11.031 28.422 20.156 1 97.88 193 ASN A N 1
ATOM 1481 C CA . ASN A 1 193 ? -10.977 29.391 21.25 1 97.88 193 ASN A CA 1
ATOM 1482 C C . ASN A 1 193 ? -9.703 30.234 21.172 1 97.88 193 ASN A C 1
ATOM 1484 O O . ASN A 1 193 ? -9.75 31.453 21.391 1 97.88 193 ASN A O 1
ATOM 1488 N N . ILE A 1 194 ? -8.625 29.594 20.953 1 98.56 194 ILE A N 1
ATOM 1489 C CA . ILE A 1 194 ? -7.352 30.297 20.844 1 98.56 194 ILE A CA 1
ATOM 1490 C C . ILE A 1 194 ? -7.395 31.266 19.672 1 98.56 194 ILE A C 1
ATOM 1492 O O . ILE A 1 194 ? -6.961 32.406 19.797 1 98.56 194 ILE A O 1
ATOM 1496 N N . LEU A 1 195 ? -7.922 30.844 18.562 1 98.56 195 LEU A N 1
ATOM 1497 C CA . LEU A 1 195 ? -8.023 31.703 17.391 1 98.56 195 LEU A CA 1
ATOM 1498 C C . LEU A 1 195 ? -8.898 32.906 17.672 1 98.56 195 LEU A C 1
ATOM 1500 O O . LEU A 1 195 ? -8.562 34.031 17.281 1 98.56 195 LEU A O 1
ATOM 1504 N N . GLU A 1 196 ? -10.023 32.719 18.391 1 98.44 196 GLU A N 1
ATOM 1505 C CA . GLU A 1 196 ? -10.898 33.812 18.766 1 98.44 196 GLU A CA 1
ATOM 1506 C C . GLU A 1 196 ? -10.148 34.875 19.547 1 98.44 196 GLU A C 1
ATOM 1508 O O . GLU A 1 196 ? -10.297 36.062 19.297 1 98.44 196 GLU A O 1
ATOM 1513 N N . LYS A 1 197 ? -9.43 34.406 20.406 1 98.25 197 LYS A N 1
ATOM 1514 C CA . LYS A 1 197 ? -8.68 35.312 21.266 1 98.25 197 LYS A CA 1
ATOM 1515 C C . LYS A 1 197 ? -7.609 36.062 20.484 1 98.25 197 LYS A C 1
ATOM 1517 O O . LYS A 1 197 ? -7.445 37.281 20.641 1 98.25 197 LYS A O 1
ATOM 1522 N N . LEU A 1 198 ? -6.879 35.344 19.703 1 97.81 198 LEU A N 1
ATOM 1523 C CA . LEU A 1 198 ? -5.777 35.938 18.938 1 97.81 198 LEU A CA 1
ATOM 1524 C C . LEU A 1 198 ? -6.301 36.906 17.891 1 97.81 198 LEU A C 1
ATOM 1526 O O . LEU A 1 198 ? -5.664 37.938 17.609 1 97.81 198 LEU A O 1
ATOM 1530 N N . LEU A 1 199 ? -7.465 36.594 17.312 1 96.94 199 LEU A N 1
ATOM 1531 C CA . LEU A 1 199 ? -8.031 37.406 16.234 1 96.94 199 LEU A CA 1
ATOM 1532 C C . LEU A 1 199 ? -8.953 38.5 16.781 1 96.94 199 LEU A C 1
ATOM 1534 O O . LEU A 1 199 ? -9.32 39.438 16.062 1 96.94 199 LEU A O 1
ATOM 1538 N N . LYS A 1 200 ? -9.359 38.312 18.062 1 96.44 200 LYS A N 1
ATOM 1539 C CA . LYS A 1 200 ? -10.297 39.219 18.75 1 96.44 200 LYS A CA 1
ATOM 1540 C C . LYS A 1 200 ? -11.633 39.25 18.016 1 96.44 200 LYS A C 1
ATOM 1542 O O . LYS A 1 200 ? -12.234 40.344 17.859 1 96.44 200 LYS A O 1
ATOM 1547 N N . VAL A 1 201 ? -11.984 38.188 17.438 1 97.12 201 VAL A N 1
ATOM 1548 C CA . VAL A 1 201 ? -13.258 38 16.75 1 97.12 201 VAL A CA 1
ATOM 1549 C C . VAL A 1 201 ? -13.914 36.719 17.219 1 97.12 201 VAL A C 1
ATOM 1551 O O . VAL A 1 201 ? -13.273 35.656 17.234 1 97.12 201 VAL A O 1
ATOM 1554 N N . LYS A 1 202 ? -15.125 36.781 17.641 1 97.25 202 LYS A N 1
ATOM 1555 C CA . LYS A 1 202 ? -15.859 35.594 18.016 1 97.25 202 LYS A CA 1
ATOM 1556 C C . LYS A 1 202 ? -16.281 34.812 16.781 1 97.25 202 LYS A C 1
ATOM 1558 O O . LYS A 1 202 ? -16.828 35.375 15.836 1 97.25 202 LYS A O 1
ATOM 1563 N N . ALA A 1 203 ? -16.031 33.531 16.75 1 97.5 203 ALA A N 1
ATOM 1564 C CA . ALA A 1 203 ? -16.359 32.688 15.602 1 97.5 203 ALA A CA 1
ATOM 1565 C C . ALA A 1 203 ? -17.828 32.312 15.609 1 97.5 203 ALA A C 1
ATOM 1567 O O . ALA A 1 203 ? -18.422 32.062 16.672 1 97.5 203 ALA A O 1
ATOM 1568 N N . LYS A 1 204 ? -18.5 32.375 14.477 1 97.5 204 LYS A N 1
ATOM 1569 C CA . LYS A 1 204 ? -19.797 31.719 14.281 1 97.5 204 LYS A CA 1
ATOM 1570 C C . LYS A 1 204 ? -19.625 30.219 14.07 1 97.5 204 LYS A C 1
ATOM 1572 O O . LYS A 1 204 ? -19.094 29.781 13.047 1 97.5 204 LYS A O 1
ATOM 1577 N N . LYS A 1 205 ? -20.109 29.422 15.039 1 96.69 205 LYS A N 1
ATOM 1578 C CA . LYS A 1 205 ? -19.797 28 15.039 1 96.69 205 LYS A CA 1
ATOM 1579 C C . LYS A 1 205 ? -21.016 27.172 14.633 1 96.69 205 LYS A C 1
ATOM 1581 O O . LYS A 1 205 ? -22.125 27.406 15.125 1 96.69 205 LYS A O 1
ATOM 1586 N N . ILE A 1 206 ? -20.812 26.375 13.656 1 95.75 206 ILE A N 1
ATOM 1587 C CA . ILE A 1 206 ? -21.766 25.344 13.297 1 95.75 206 ILE A CA 1
ATOM 1588 C C . ILE A 1 206 ? -21.203 23.969 13.664 1 95.75 206 ILE A C 1
ATOM 1590 O O . ILE A 1 206 ? -20.109 23.609 13.234 1 95.75 206 ILE A O 1
ATOM 1594 N N . VAL A 1 207 ? -21.906 23.234 14.531 1 93.19 207 VAL A N 1
ATOM 1595 C CA . VAL A 1 207 ? -21.438 21.922 14.969 1 93.19 207 VAL A CA 1
ATOM 1596 C C . VAL A 1 207 ? -22.188 20.828 14.203 1 93.19 207 VAL A C 1
ATOM 1598 O O . VAL A 1 207 ? -23.422 20.797 14.18 1 93.19 207 VAL A O 1
ATOM 1601 N N . LEU A 1 208 ? -21.453 19.984 13.492 1 91.5 208 LEU A N 1
ATOM 1602 C CA . LEU A 1 208 ? -22.016 18.875 12.719 1 91.5 208 LEU A CA 1
ATOM 1603 C C . LEU A 1 208 ? -21.359 17.547 13.102 1 91.5 208 LEU A C 1
ATOM 1605 O O . LEU A 1 208 ? -20.219 17.531 13.555 1 91.5 208 LEU A O 1
ATOM 1609 N N . PRO A 1 209 ? -22.172 16.438 12.984 1 88.94 209 PRO A N 1
ATOM 1610 C CA . PRO A 1 209 ? -21.516 15.133 13.148 1 88.94 209 PRO A CA 1
ATOM 1611 C C . PRO A 1 209 ? -20.422 14.875 12.109 1 88.94 209 PRO A C 1
ATOM 1613 O O . PRO A 1 209 ? -20.562 15.289 10.953 1 88.94 209 PRO A O 1
ATOM 1616 N N . MET A 1 210 ? -19.438 14.234 12.539 1 85.94 210 MET A N 1
ATOM 1617 C CA . MET A 1 210 ? -18.328 13.922 11.625 1 85.94 210 MET A CA 1
ATOM 1618 C C . MET A 1 210 ? -18.828 13.07 10.461 1 85.94 210 MET A C 1
ATOM 1620 O O . MET A 1 210 ? -19.531 12.086 10.656 1 85.94 210 MET A O 1
ATOM 1624 N N . PRO A 1 211 ? -18.422 13.5 9.266 1 77.88 211 PRO A N 1
ATOM 1625 C CA . PRO A 1 211 ? -18.812 12.688 8.117 1 77.88 211 PRO A CA 1
ATOM 1626 C C . PRO A 1 211 ? -18.047 11.367 8.039 1 77.88 211 PRO A C 1
ATOM 1628 O O . PRO A 1 211 ? -16.969 11.242 8.625 1 77.88 211 PRO A O 1
ATOM 1631 N N . ALA A 1 212 ? -18.734 10.367 7.395 1 76.31 212 ALA A N 1
ATOM 1632 C CA . ALA A 1 212 ? -18.078 9.086 7.156 1 76.31 212 ALA A CA 1
ATOM 1633 C C . ALA A 1 212 ? -17.141 9.164 5.957 1 76.31 212 ALA A C 1
ATOM 1635 O O . ALA A 1 212 ? -17.344 8.5 4.941 1 76.31 212 ALA A O 1
ATOM 1636 N N . ASN A 1 213 ? -16.016 9.906 6.039 1 79 213 ASN A N 1
ATOM 1637 C CA . ASN A 1 213 ? -15.172 10.172 4.879 1 79 213 ASN A CA 1
ATOM 1638 C C . ASN A 1 213 ? -13.719 9.766 5.133 1 79 213 ASN A C 1
ATOM 1640 O O . ASN A 1 213 ? -12.82 10.164 4.391 1 79 213 ASN A O 1
ATOM 1644 N N . GLY A 1 214 ? -13.562 9.133 6.238 1 81.5 214 GLY A N 1
ATOM 1645 C CA . GLY A 1 214 ? -12.211 8.664 6.508 1 81.5 214 GLY A CA 1
ATOM 1646 C C . GLY A 1 214 ? -11.5 9.484 7.57 1 81.5 214 GLY A C 1
ATOM 1647 O O . GLY A 1 214 ? -10.383 9.148 7.984 1 81.5 214 GLY A O 1
ATOM 1648 N N . ASP A 1 215 ? -12.156 10.539 8.023 1 83.62 215 ASP A N 1
ATOM 1649 C CA . ASP A 1 215 ? -11.562 11.312 9.109 1 83.62 215 ASP A CA 1
ATOM 1650 C C . ASP A 1 215 ? -11.523 10.5 10.398 1 83.62 215 ASP A C 1
ATOM 1652 O O . ASP A 1 215 ? -12.344 9.602 10.602 1 83.62 215 ASP A O 1
ATOM 1656 N N . VAL A 1 216 ? -10.516 10.797 11.18 1 86.19 216 VAL A N 1
ATOM 1657 C CA . VAL A 1 216 ? -10.375 10.055 12.43 1 86.19 216 VAL A CA 1
ATOM 1658 C C . VAL A 1 216 ? -10.688 10.969 13.609 1 86.19 216 VAL A C 1
ATOM 1660 O O . VAL A 1 216 ? -10.57 12.195 13.5 1 86.19 216 VAL A O 1
ATOM 1663 N N . LEU A 1 217 ? -11.039 10.398 14.734 1 87.25 217 LEU A N 1
ATOM 1664 C CA . LEU A 1 217 ? -11.555 11.148 15.875 1 87.25 217 LEU A CA 1
ATOM 1665 C C . LEU A 1 217 ? -10.414 11.68 16.734 1 87.25 217 LEU A C 1
ATOM 1667 O O . LEU A 1 217 ? -10.539 12.742 17.344 1 87.25 217 LEU A O 1
ATOM 1671 N N . PHE A 1 218 ? -9.422 10.922 16.766 1 91.69 218 PHE A N 1
ATOM 1672 C CA . PHE A 1 218 ? -8.398 11.219 17.766 1 91.69 218 PHE A CA 1
ATOM 1673 C C . PHE A 1 218 ? -7.031 10.742 17.297 1 91.69 218 PHE A C 1
ATOM 1675 O O . PHE A 1 218 ? -6.895 9.617 16.812 1 91.69 218 PHE A O 1
ATOM 1682 N N . THR A 1 219 ? -5.992 11.617 17.328 1 94.19 219 THR A N 1
ATOM 1683 C CA . THR A 1 219 ? -4.613 11.234 17.031 1 94.19 219 THR A CA 1
ATOM 1684 C C . THR A 1 219 ? -3.689 11.633 18.188 1 94.19 219 THR A C 1
ATOM 1686 O O . THR A 1 219 ? -3.848 12.703 18.781 1 94.19 219 THR A O 1
ATOM 1689 N N . HIS A 1 220 ? -2.857 10.781 18.547 1 97.12 220 HIS A N 1
ATOM 1690 C CA . HIS A 1 220 ? -1.896 10.945 19.641 1 97.12 220 HIS A CA 1
ATOM 1691 C C . HIS A 1 220 ? -0.609 10.172 19.359 1 97.12 220 HIS A C 1
ATOM 1693 O O . HIS A 1 220 ? -0.605 8.938 19.359 1 97.12 220 HIS A O 1
ATOM 1699 N N . ALA A 1 221 ? 0.499 10.883 19.219 1 98.31 221 ALA A N 1
ATOM 1700 C CA . ALA A 1 221 ? 1.757 10.266 18.797 1 98.31 221 ALA A CA 1
ATOM 1701 C C . ALA A 1 221 ? 2.58 9.82 20 1 98.31 221 ALA A C 1
ATOM 1703 O O . ALA A 1 221 ? 2.777 10.578 20.953 1 98.31 221 ALA A O 1
ATOM 1704 N N . ASN A 1 222 ? 2.986 8.57 20.031 1 98.62 222 ASN A N 1
ATOM 1705 C CA . ASN A 1 222 ? 4.152 8.172 20.812 1 98.62 222 ASN A CA 1
ATOM 1706 C C . ASN A 1 222 ? 5.453 8.547 20.109 1 98.62 222 ASN A C 1
ATOM 1708 O O . ASN A 1 222 ? 5.773 8 19.062 1 98.62 222 ASN A O 1
ATOM 1712 N N . ILE A 1 223 ? 6.262 9.477 20.75 1 98.62 223 ILE A N 1
ATOM 1713 C CA . ILE A 1 223 ? 7.43 9.977 20.031 1 98.62 223 ILE A CA 1
ATOM 1714 C C . ILE A 1 223 ? 8.703 9.484 20.719 1 98.62 223 ILE A C 1
ATOM 1716 O O . ILE A 1 223 ? 9.781 10.031 20.5 1 98.62 223 ILE A O 1
ATOM 1720 N N . SER A 1 224 ? 8.625 8.508 21.547 1 98.56 224 SER A N 1
ATOM 1721 C CA . SER A 1 224 ? 9.766 8.016 22.297 1 98.56 224 SER A CA 1
ATOM 1722 C C . SER A 1 224 ? 10.898 7.586 21.375 1 98.56 224 SER A C 1
ATOM 1724 O O . SER A 1 224 ? 12.07 7.867 21.656 1 98.56 224 SER A O 1
ATOM 1726 N N . LEU A 1 225 ? 10.57 6.926 20.328 1 98.69 225 LEU A N 1
ATOM 1727 C CA . LEU A 1 225 ? 11.586 6.457 19.391 1 98.69 225 LEU A CA 1
ATOM 1728 C C . LEU A 1 225 ? 12.312 7.633 18.75 1 98.69 225 LEU A C 1
ATOM 1730 O O . LEU A 1 225 ? 13.539 7.637 18.656 1 98.69 225 LEU A O 1
ATOM 1734 N N . ALA A 1 226 ? 11.547 8.57 18.25 1 98.81 226 ALA A N 1
ATOM 1735 C CA . ALA A 1 226 ? 12.141 9.75 17.625 1 98.81 226 ALA A CA 1
ATOM 1736 C C . ALA A 1 226 ? 13.008 10.523 18.609 1 98.81 226 ALA A C 1
ATOM 1738 O O . ALA A 1 226 ? 14.055 11.055 18.25 1 98.81 226 ALA A O 1
ATOM 1739 N N . GLN A 1 227 ? 12.547 10.617 19.844 1 98.69 227 GLN A N 1
ATOM 1740 C CA . GLN A 1 227 ? 13.336 11.289 20.875 1 98.69 227 GLN A CA 1
ATOM 1741 C C . GLN A 1 227 ? 14.688 10.602 21.062 1 98.69 227 GLN A C 1
ATOM 1743 O O . GLN A 1 227 ? 15.719 11.266 21.141 1 98.69 227 GLN A O 1
ATOM 1748 N N . ARG A 1 228 ? 14.641 9.367 21.109 1 98.56 228 ARG A N 1
ATOM 1749 C CA . ARG A 1 228 ? 15.836 8.586 21.406 1 98.56 228 ARG A CA 1
ATOM 1750 C C . ARG A 1 228 ? 16.797 8.609 20.219 1 98.56 228 ARG A C 1
ATOM 1752 O O . ARG A 1 228 ? 18.016 8.781 20.391 1 98.56 228 ARG A O 1
ATOM 1759 N N . GLU A 1 229 ? 16.297 8.5 19 1 98.5 229 GLU A N 1
ATOM 1760 C CA . GLU A 1 229 ? 17.156 8.242 17.859 1 98.5 229 GLU A CA 1
ATOM 1761 C C . GLU A 1 229 ? 17.469 9.531 17.094 1 98.5 229 GLU A C 1
ATOM 1763 O O . GLU A 1 229 ? 18.5 9.641 16.438 1 98.5 229 GLU A O 1
ATOM 1768 N N . LEU A 1 230 ? 16.547 10.484 17.172 1 98.62 230 LEU A N 1
ATOM 1769 C CA . LEU A 1 230 ? 16.719 11.688 16.375 1 98.62 230 LEU A CA 1
ATOM 1770 C C . LEU A 1 230 ? 16.984 12.898 17.266 1 98.62 230 LEU A C 1
ATOM 1772 O O . LEU A 1 230 ? 17.359 13.961 16.766 1 98.62 230 LEU A O 1
ATOM 1776 N N . GLY A 1 231 ? 16.734 12.781 18.578 1 98.38 231 GLY A N 1
ATOM 1777 C CA . GLY A 1 231 ? 16.75 13.953 19.438 1 98.38 231 GLY A CA 1
ATOM 1778 C C . GLY A 1 231 ? 15.539 14.844 19.266 1 98.38 231 GLY A C 1
ATOM 1779 O O . GLY A 1 231 ? 15.602 16.047 19.531 1 98.38 231 GLY A O 1
ATOM 1780 N N . TYR A 1 232 ? 14.523 14.297 18.781 1 98.62 232 TYR A N 1
ATOM 1781 C CA . TYR A 1 232 ? 13.289 15.031 18.5 1 98.62 232 TYR A CA 1
ATOM 1782 C C . TYR A 1 232 ? 12.602 15.438 19.797 1 98.62 232 TYR A C 1
ATOM 1784 O O . TYR A 1 232 ? 12.25 14.578 20.625 1 98.62 232 TYR A O 1
ATOM 1792 N N . LYS A 1 233 ? 12.461 16.719 20.047 1 97.44 233 LYS A N 1
ATOM 1793 C CA . LYS A 1 233 ? 11.828 17.297 21.234 1 97.44 233 LYS A CA 1
ATOM 1794 C C . LYS A 1 233 ? 10.969 18.5 20.859 1 97.44 233 LYS A C 1
ATOM 1796 O O . LYS A 1 233 ? 11.422 19.641 20.953 1 97.44 233 LYS A O 1
ATOM 1801 N N . PRO A 1 234 ? 9.742 18.156 20.516 1 97.88 234 PRO A N 1
ATOM 1802 C CA . PRO A 1 234 ? 8.883 19.312 20.203 1 97.88 234 PRO A CA 1
ATOM 1803 C C . PRO A 1 234 ? 8.68 20.234 21.406 1 97.88 234 PRO A C 1
ATOM 1805 O O . PRO A 1 234 ? 8.5 19.766 22.531 1 97.88 234 PRO A O 1
ATOM 1808 N N . THR A 1 235 ? 8.703 21.594 21.172 1 97.25 235 THR A N 1
ATOM 1809 C CA . THR A 1 235 ? 8.695 22.547 22.281 1 97.25 235 THR A CA 1
ATOM 1810 C C . THR A 1 235 ? 7.605 23.594 22.094 1 97.25 235 THR A C 1
ATOM 1812 O O . THR A 1 235 ? 7.363 24.422 22.969 1 97.25 235 THR A O 1
ATOM 1815 N N . THR A 1 236 ? 6.938 23.625 20.984 1 97.88 236 THR A N 1
ATOM 1816 C CA . THR A 1 236 ? 5.977 24.672 20.703 1 97.88 236 THR A CA 1
ATOM 1817 C C . THR A 1 236 ? 4.559 24.234 21.047 1 97.88 236 THR A C 1
ATOM 1819 O O . THR A 1 236 ? 4.02 23.312 20.438 1 97.88 236 THR A O 1
ATOM 1822 N N . ASP A 1 237 ? 3.988 24.828 21.984 1 96.69 237 ASP A N 1
ATOM 1823 C CA . ASP A 1 237 ? 2.605 24.5 22.312 1 96.69 237 ASP A CA 1
ATOM 1824 C C . ASP A 1 237 ? 1.635 25.141 21.328 1 96.69 237 ASP A C 1
ATOM 1826 O O . ASP A 1 237 ? 2.027 26 20.531 1 96.69 237 ASP A O 1
ATOM 1830 N N . LEU A 1 238 ? 0.389 24.734 21.422 1 98 238 LEU A N 1
ATOM 1831 C CA . LEU A 1 238 ? -0.591 25.156 20.422 1 98 238 LEU A CA 1
ATOM 1832 C C . LEU A 1 238 ? -0.794 26.656 20.438 1 98 238 LEU A C 1
ATOM 1834 O O . LEU A 1 238 ? -0.888 27.297 19.391 1 98 238 LEU A O 1
ATOM 1838 N N . GLN A 1 239 ? -0.889 27.266 21.625 1 97.88 239 GLN A N 1
ATOM 1839 C CA . GLN A 1 239 ? -1.098 28.703 21.766 1 97.88 239 GLN A CA 1
ATOM 1840 C C . GLN A 1 239 ? 0.029 29.484 21.094 1 97.88 239 GLN A C 1
ATOM 1842 O O . GLN A 1 239 ? -0.225 30.406 20.328 1 97.88 239 GLN A O 1
ATOM 1847 N N . THR A 1 240 ? 1.247 29.094 21.406 1 98.25 240 THR A N 1
ATOM 1848 C CA . THR A 1 240 ? 2.426 29.766 20.859 1 98.25 240 THR A CA 1
ATOM 1849 C C . THR A 1 240 ? 2.48 29.609 19.344 1 98.25 240 THR A C 1
ATOM 1851 O O . THR A 1 240 ? 2.74 30.578 18.625 1 98.25 240 THR A O 1
ATOM 1854 N N . GLY A 1 241 ? 2.266 28.391 18.859 1 98.56 241 GLY A N 1
ATOM 1855 C CA . GLY A 1 241 ? 2.305 28.156 17.422 1 98.56 241 GLY A CA 1
ATOM 1856 C C . GLY A 1 241 ? 1.233 28.922 16.672 1 98.56 241 GLY A C 1
ATOM 1857 O O . GLY A 1 241 ? 1.501 29.484 15.602 1 98.56 241 GLY A O 1
ATOM 1858 N N . LEU A 1 242 ? 0.027 28.938 17.203 1 98.62 242 LEU A N 1
ATOM 1859 C CA . LEU A 1 242 ? -1.068 29.641 16.547 1 98.62 242 LEU A CA 1
ATOM 1860 C C . LEU A 1 242 ? -0.821 31.141 16.547 1 98.62 242 LEU A C 1
ATOM 1862 O O . LEU A 1 242 ? -1.202 31.844 15.602 1 98.62 242 LEU A O 1
ATOM 1866 N N . LYS A 1 243 ? -0.231 31.656 17.625 1 98.56 243 LYS A N 1
ATOM 1867 C CA . LYS A 1 243 ? 0.126 33.062 17.656 1 98.56 243 LYS A CA 1
ATOM 1868 C C . LYS A 1 243 ? 1.064 33.438 16.516 1 98.56 243 LYS A C 1
ATOM 1870 O O . LYS A 1 243 ? 0.862 34.438 15.828 1 98.56 243 LYS A O 1
ATOM 1875 N N . LYS A 1 244 ? 2.082 32.594 16.344 1 98.25 244 LYS A N 1
ATOM 1876 C CA . LYS A 1 244 ? 3.023 32.812 15.242 1 98.25 244 LYS A CA 1
ATOM 1877 C C . LYS A 1 244 ? 2.32 32.719 13.891 1 98.25 244 LYS A C 1
ATOM 1879 O O . LYS A 1 244 ? 2.58 33.531 13 1 98.25 244 LYS A O 1
ATOM 1884 N N . PHE A 1 245 ? 1.49 31.75 13.781 1 98.31 245 PHE A N 1
ATOM 1885 C CA . PHE A 1 245 ? 0.765 31.562 12.531 1 98.31 245 PHE A CA 1
ATOM 1886 C C . PHE A 1 245 ? -0.131 32.75 12.234 1 98.31 245 PHE A C 1
ATOM 1888 O O . PHE A 1 245 ? -0.148 33.281 11.109 1 98.31 245 PHE A O 1
ATOM 1895 N N . VAL A 1 246 ? -0.94 33.188 13.219 1 97.62 246 VAL A N 1
ATOM 1896 C CA . VAL A 1 246 ? -1.882 34.281 13.031 1 97.62 246 VAL A CA 1
ATOM 1897 C C . VAL A 1 246 ? -1.126 35.562 12.648 1 97.62 246 VAL A C 1
ATOM 1899 O O . VAL A 1 246 ? -1.559 36.312 11.758 1 97.62 246 VAL A O 1
ATOM 1902 N N . ARG A 1 247 ? -0.015 35.812 13.312 1 96.06 247 ARG A N 1
ATOM 1903 C CA . ARG A 1 247 ? 0.818 36.938 12.953 1 96.06 247 ARG A CA 1
ATOM 1904 C C . ARG A 1 247 ? 1.227 36.875 11.484 1 96.06 247 ARG A C 1
ATOM 1906 O O . ARG A 1 247 ? 1.107 37.875 10.758 1 96.06 247 ARG A O 1
ATOM 1913 N N . TRP A 1 248 ? 1.72 35.719 11.039 1 94.94 248 TRP A N 1
ATOM 1914 C CA . TRP A 1 248 ? 2.1 35.531 9.641 1 94.94 248 TRP A CA 1
ATOM 1915 C C . TRP A 1 248 ? 0.906 35.75 8.719 1 94.94 248 TRP A C 1
ATOM 1917 O O . TRP A 1 248 ? 1.028 36.406 7.684 1 94.94 248 TRP A O 1
ATOM 1927 N N . TYR A 1 249 ? -0.223 35.188 9.086 1 95.06 249 TYR A N 1
ATOM 1928 C CA . TYR A 1 249 ? -1.419 35.25 8.25 1 95.06 249 TYR A CA 1
ATOM 1929 C C . TYR A 1 249 ? -1.853 36.688 8.023 1 95.06 249 TYR A C 1
ATOM 1931 O O . TYR A 1 249 ? -2.123 37.094 6.887 1 95.06 249 TYR A O 1
ATOM 1939 N N . LEU A 1 250 ? -1.886 37.438 9.094 1 90.56 250 LEU A N 1
ATOM 1940 C CA . LEU A 1 250 ? -2.318 38.844 9.016 1 90.56 250 LEU A CA 1
ATOM 1941 C C . LEU A 1 250 ? -1.332 39.656 8.203 1 90.56 250 LEU A C 1
ATOM 1943 O O . LEU A 1 250 ? -1.737 40.531 7.414 1 90.56 250 LEU A O 1
ATOM 1947 N N . ASP A 1 251 ? -0.057 39.375 8.398 1 85.5 251 ASP A N 1
ATOM 1948 C CA . ASP A 1 251 ? 0.969 40.094 7.641 1 85.5 251 ASP A CA 1
ATOM 1949 C C . ASP A 1 251 ? 0.885 39.75 6.152 1 85.5 251 ASP A C 1
ATOM 1951 O O . ASP A 1 251 ? 0.986 40.625 5.305 1 85.5 251 ASP A O 1
ATOM 1955 N N . TYR A 1 252 ? 0.712 38.469 5.867 1 84 252 TYR A N 1
ATOM 1956 C CA . TYR A 1 252 ? 0.732 37.969 4.5 1 84 252 TYR A CA 1
ATOM 1957 C C . TYR A 1 252 ? -0.518 38.406 3.74 1 84 252 TYR A C 1
ATOM 1959 O O . TYR A 1 252 ? -0.444 38.75 2.562 1 84 252 TYR A O 1
ATOM 1967 N N . TYR A 1 253 ? -1.628 38.312 4.312 1 81.5 253 TYR A N 1
ATOM 1968 C CA . TYR A 1 253 ? -2.887 38.594 3.619 1 81.5 253 TYR A CA 1
ATOM 1969 C C . TYR A 1 253 ? -3.342 40.031 3.822 1 81.5 253 TYR A C 1
ATOM 1971 O O . TYR A 1 253 ? -4.332 40.438 3.23 1 81.5 253 TYR A O 1
ATOM 1979 N N . THR A 1 254 ? -2.727 40.656 4.738 1 63.28 254 THR A N 1
ATOM 1980 C CA . THR A 1 254 ? -2.998 42.062 4.824 1 63.28 254 THR A CA 1
ATOM 1981 C C . THR A 1 254 ? -2.391 42.812 3.635 1 63.28 254 THR A C 1
ATOM 1983 O O . THR A 1 254 ? -1.217 42.625 3.311 1 63.28 254 THR A O 1
ATOM 1986 N N . PRO A 1 255 ? -3.23 43.156 2.758 1 52.47 255 PRO A N 1
ATOM 1987 C CA . PRO A 1 255 ? -2.734 43.875 1.582 1 52.47 255 PRO A CA 1
ATOM 1988 C C . PRO A 1 255 ? -1.591 44.844 1.914 1 52.47 255 PRO A C 1
ATOM 1990 O O . PRO A 1 255 ? -1.685 45.625 2.871 1 52.47 255 PRO A O 1
ATOM 1993 N N . THR A 1 256 ? -0.372 44.219 1.722 1 50.66 256 THR A N 1
ATOM 1994 C CA . THR A 1 256 ? 0.819 45.062 1.817 1 50.66 256 THR A CA 1
ATOM 1995 C C . THR A 1 256 ? 0.515 46.5 1.37 1 50.66 256 THR A C 1
ATOM 1997 O O . THR A 1 256 ? 1.163 47.438 1.818 1 50.66 256 THR A O 1
ATOM 2000 N N . GLY A 1 257 ? -0.247 46.531 0.374 1 51.62 257 GLY A N 1
ATOM 2001 C CA . GLY A 1 257 ? -0.532 47.844 -0.173 1 51.62 257 GLY A CA 1
ATOM 2002 C C . GLY A 1 257 ? -1.134 48.812 0.844 1 51.62 257 GLY A C 1
ATOM 2003 O O . GLY A 1 257 ? -0.818 50 0.849 1 51.62 257 GLY A O 1
ATOM 2004 N N . LYS A 1 258 ? -1.86 48.219 1.727 1 53.78 258 LYS A N 1
ATOM 2005 C CA . LYS A 1 258 ? -2.471 49.125 2.703 1 53.78 258 LYS A CA 1
ATOM 2006 C C . LYS A 1 258 ? -1.43 49.656 3.684 1 53.78 258 LYS A C 1
ATOM 2008 O O . LYS A 1 258 ? -1.463 50.844 4.055 1 53.78 258 LYS A O 1
ATOM 2013 N N . LYS A 1 259 ? -0.519 48.688 4.027 1 56.66 259 LYS A N 1
ATOM 2014 C CA . LYS A 1 259 ? 0.532 49.156 4.914 1 56.66 259 LYS A CA 1
ATOM 2015 C C . LYS A 1 259 ? 1.396 50.219 4.211 1 56.66 259 LYS A C 1
ATOM 2017 O O . LYS A 1 259 ? 1.709 51.25 4.789 1 56.66 259 LYS A O 1
ATOM 2022 N N . ILE A 1 260 ? 1.804 49.75 2.986 1 55.19 260 ILE A N 1
ATOM 2023 C CA . ILE A 1 260 ? 2.596 50.719 2.225 1 55.19 260 ILE A CA 1
ATOM 2024 C C . ILE A 1 260 ? 1.763 51.969 1.94 1 55.19 260 ILE A C 1
ATOM 2026 O O . ILE A 1 260 ? 2.268 53.094 2.018 1 55.19 260 ILE A O 1
ATOM 2030 N N . CYS A 1 261 ? 0.49 51.688 1.698 1 56.28 261 CYS A N 1
ATOM 2031 C CA . CYS A 1 261 ? -0.378 52.844 1.484 1 56.28 261 CYS A CA 1
ATOM 2032 C C . CYS A 1 261 ? -0.543 53.656 2.77 1 56.28 261 CYS A C 1
ATOM 2034 O O . CYS A 1 261 ? -0.503 54.875 2.746 1 56.28 261 CYS A O 1
ATOM 2036 N N . ALA A 1 262 ? -0.623 52.906 3.832 1 62.75 262 ALA A N 1
ATOM 2037 C CA . ALA A 1 262 ? -0.737 53.625 5.113 1 62.75 262 ALA A CA 1
ATOM 2038 C C . ALA A 1 262 ? 0.56 54.344 5.461 1 62.75 262 ALA A C 1
ATOM 2040 O O . ALA A 1 262 ? 0.533 55.469 5.949 1 62.75 262 ALA A O 1
ATOM 2041 N N . ASP A 1 263 ? 1.645 53.688 5.184 1 64.44 263 ASP A N 1
ATOM 2042 C CA . ASP A 1 263 ? 2.938 54.344 5.402 1 64.44 263 ASP A CA 1
ATOM 2043 C C . ASP A 1 263 ? 3.123 55.531 4.461 1 64.44 263 ASP A C 1
ATOM 2045 O O . ASP A 1 263 ? 3.637 56.562 4.867 1 64.44 263 ASP A O 1
ATOM 2049 N N . LEU A 1 264 ? 2.625 55.312 3.275 1 62.91 264 LEU A N 1
ATOM 2050 C CA . LEU A 1 264 ? 2.699 56.406 2.305 1 62.91 264 LEU A CA 1
ATOM 2051 C C . LEU A 1 264 ? 1.748 57.531 2.682 1 62.91 264 LEU A C 1
ATOM 2053 O O . LEU A 1 264 ? 2.105 58.719 2.59 1 62.91 264 LEU A O 1
ATOM 2057 N N . VAL A 1 265 ? 0.642 57.188 3.186 1 63.88 265 VAL A N 1
ATOM 2058 C CA . VAL A 1 265 ? -0.339 58.188 3.596 1 63.88 265 VAL A CA 1
ATOM 2059 C C . VAL A 1 265 ? 0.141 58.875 4.863 1 63.88 265 VAL A C 1
ATOM 2061 O O . VAL A 1 265 ? 0.04 60.125 4.973 1 63.88 265 VAL A O 1
ATOM 2064 N N . ARG A 1 266 ? 0.715 58.125 5.629 1 69.31 266 ARG A N 1
ATOM 2065 C CA . ARG A 1 266 ? 1.289 58.719 6.832 1 69.31 266 ARG A CA 1
ATOM 2066 C C . ARG A 1 266 ? 2.457 59.656 6.48 1 69.31 266 ARG A C 1
ATOM 2068 O O . ARG A 1 266 ? 2.576 60.75 7.031 1 69.31 266 ARG A O 1
ATOM 2075 N N . GLY A 1 267 ? 3.33 59.156 5.625 1 66.19 267 GLY A N 1
ATOM 2076 C CA . GLY A 1 267 ? 4.41 60 5.141 1 66.19 267 GLY A CA 1
ATOM 2077 C C . GLY A 1 267 ? 3.922 61.25 4.434 1 66.19 267 GLY A C 1
ATOM 2078 O O . GLY A 1 267 ? 4.488 62.312 4.605 1 66.19 267 GLY A O 1
ATOM 2079 N N . ALA A 1 268 ? 2.832 61.094 3.723 1 64.19 268 ALA A N 1
ATOM 2080 C CA . ALA A 1 268 ? 2.229 62.219 3.029 1 64.19 268 ALA A CA 1
ATOM 2081 C C . ALA A 1 268 ? 1.575 63.188 4.02 1 64.19 268 ALA A C 1
ATOM 2083 O O . ALA A 1 268 ? 1.69 64.375 3.879 1 64.19 268 ALA A O 1
ATOM 2084 N N . LYS A 1 269 ? 1.004 62.656 5.027 1 70.94 269 LYS A N 1
ATOM 2085 C CA . LYS A 1 269 ? 0.358 63.5 6.035 1 70.94 269 LYS A CA 1
ATOM 2086 C C . LYS A 1 269 ? 1.392 64.25 6.895 1 70.94 269 LYS A C 1
ATOM 2088 O O . LYS A 1 269 ? 1.203 65.375 7.246 1 70.94 269 LYS A O 1
ATOM 2093 N N . ASP A 1 270 ? 2.441 63.594 7.129 1 73.31 270 ASP A N 1
ATOM 2094 C CA . ASP A 1 270 ? 3.529 64.188 7.883 1 73.31 270 ASP A CA 1
ATOM 2095 C C . ASP A 1 270 ? 4.113 65.375 7.133 1 73.31 270 ASP A C 1
ATOM 2097 O O . ASP A 1 270 ? 4.609 66.312 7.746 1 73.31 270 ASP A O 1
ATOM 2101 N N . LYS A 1 271 ? 3.986 65.312 5.809 1 66.62 271 LYS A N 1
ATOM 2102 C CA . LYS A 1 271 ? 4.508 66.375 4.977 1 66.62 271 LYS A CA 1
ATOM 2103 C C . LYS A 1 271 ? 3.389 67.312 4.512 1 66.62 271 LYS A C 1
ATOM 2105 O O . LYS A 1 271 ? 3.58 68.125 3.596 1 66.62 271 LYS A O 1
ATOM 2110 N N . ARG A 1 272 ? 2.146 67.188 5.188 1 75.44 272 ARG A N 1
ATOM 2111 C CA . ARG A 1 272 ? 0.974 68 4.941 1 75.44 272 ARG A CA 1
ATOM 2112 C C . ARG A 1 272 ? 0.587 68 3.465 1 75.44 272 ARG A C 1
ATOM 2114 O O . ARG A 1 272 ? 0.257 69 2.887 1 75.44 272 ARG A O 1
ATOM 2121 N N . LEU A 1 273 ? 0.851 66.75 2.842 1 65.94 273 LEU A N 1
ATOM 2122 C CA . LEU A 1 273 ? 0.453 66.625 1.447 1 65.94 273 LEU A CA 1
ATOM 2123 C C . LEU A 1 273 ? -0.995 66.125 1.346 1 65.94 273 LEU A C 1
ATOM 2125 O O . LEU A 1 273 ? -1.493 65.438 2.238 1 65.94 273 LEU A O 1
ATOM 2129 N N . ARG A 1 274 ? -1.635 66.75 0.39 1 66.19 274 ARG A N 1
ATOM 2130 C CA . ARG A 1 274 ? -2.977 66.25 0.094 1 66.19 274 ARG A CA 1
ATOM 2131 C C . ARG A 1 274 ? -2.926 64.812 -0.518 1 66.19 274 ARG A C 1
ATOM 2133 O O . ARG A 1 274 ? -2.254 64.625 -1.528 1 66.19 274 ARG A O 1
ATOM 2140 N N . VAL A 1 275 ? -3.416 63.875 0.181 1 63.5 275 VAL A N 1
ATOM 2141 C CA . VAL A 1 275 ? -3.385 62.5 -0.271 1 63.5 275 VAL A CA 1
ATOM 2142 C C . VAL A 1 275 ? -4.805 62 -0.543 1 63.5 275 VAL A C 1
ATOM 2144 O O . VAL A 1 275 ? -5.723 62.281 0.234 1 63.5 275 VAL A O 1
ATOM 2147 N N . LYS A 1 276 ? -4.965 61.656 -1.78 1 63 276 LYS A N 1
ATOM 2148 C CA . LYS A 1 276 ? -6.215 60.969 -2.127 1 63 276 LYS A CA 1
ATOM 2149 C C . LYS A 1 276 ? -6.004 59.469 -2.336 1 63 276 LYS A C 1
ATOM 2151 O O . LYS A 1 276 ? -5.082 59.062 -3.047 1 63 276 LYS A O 1
ATOM 2156 N N . GLY A 1 277 ? -6.84 58.719 -1.563 1 61.69 277 GLY A N 1
ATOM 2157 C CA . GLY A 1 277 ? -6.734 57.281 -1.562 1 61.69 277 GLY A CA 1
ATOM 2158 C C . GLY A 1 277 ? -6.242 56.719 -0.242 1 61.69 277 GLY A C 1
ATOM 2159 O O . GLY A 1 277 ? -6.266 57.406 0.779 1 61.69 277 GLY A O 1
ATOM 2160 N N . PRO A 1 278 ? -5.898 55.625 -0.324 1 61.66 278 PRO A N 1
ATOM 2161 C CA . PRO A 1 278 ? -5.715 54.625 -1.38 1 61.66 278 PRO A CA 1
ATOM 2162 C C . PRO A 1 278 ? -7.039 54.125 -1.956 1 61.66 278 PRO A C 1
ATOM 2164 O O . PRO A 1 278 ? -8.023 53.969 -1.222 1 61.66 278 PRO A O 1
ATOM 2167 N N . VAL A 1 279 ? -7.035 54.156 -3.328 1 59.88 279 VAL A N 1
ATOM 2168 C CA . VAL A 1 279 ? -8.156 53.562 -4.051 1 59.88 279 VAL A CA 1
ATOM 2169 C C . VAL A 1 279 ? -7.801 52.125 -4.465 1 59.88 279 VAL A C 1
ATOM 2171 O O . VAL A 1 279 ? -6.758 51.906 -5.078 1 59.88 279 VAL A O 1
ATOM 2174 N N . ARG A 1 280 ? -8.508 51.25 -3.938 1 62.38 280 ARG A N 1
ATOM 2175 C CA . ARG A 1 280 ? -8.336 49.844 -4.305 1 62.38 280 ARG A CA 1
ATOM 2176 C C . ARG A 1 280 ? -8.734 49.594 -5.758 1 62.38 280 ARG A C 1
ATOM 2178 O O . ARG A 1 280 ? -9.812 50 -6.184 1 62.38 280 ARG A O 1
ATOM 2185 N N . MET A 1 281 ? -7.707 49.094 -6.473 1 56.34 281 MET A N 1
ATOM 2186 C CA . MET A 1 281 ? -8.023 48.688 -7.84 1 56.34 281 MET A CA 1
ATOM 2187 C C . MET A 1 281 ? -8.469 47.219 -7.887 1 56.34 281 MET A C 1
ATOM 2189 O O . MET A 1 281 ? -8.195 46.469 -6.961 1 56.34 281 MET A O 1
ATOM 2193 N N . PRO A 1 282 ? -9.195 46.875 -8.883 1 57.41 282 PRO A N 1
ATOM 2194 C CA . PRO A 1 282 ? -9.594 45.469 -9 1 57.41 282 PRO A CA 1
ATOM 2195 C C . PRO A 1 282 ? -8.406 44.5 -8.969 1 57.41 282 PRO A C 1
ATOM 2197 O O . PRO A 1 282 ? -7.375 44.781 -9.586 1 57.41 282 PRO A O 1
ATOM 2200 N N . THR A 1 283 ? -8.461 43.531 -8.125 1 56.16 283 THR A N 1
ATOM 2201 C CA . THR A 1 283 ? -7.43 42.5 -8.039 1 56.16 283 THR A CA 1
ATOM 2202 C C . THR A 1 283 ? -7.297 41.75 -9.359 1 56.16 283 THR A C 1
ATOM 2204 O O . THR A 1 283 ? -8.297 41.281 -9.93 1 56.16 283 THR A O 1
ATOM 2207 N N . LYS A 1 284 ? -6.09 41.844 -9.914 1 55.06 284 LYS A N 1
ATOM 2208 C CA . LYS A 1 284 ? -5.809 41.031 -11.094 1 55.06 284 LYS A CA 1
ATOM 2209 C C . LYS A 1 284 ? -5.387 39.625 -10.695 1 55.06 284 LYS A C 1
ATOM 2211 O O . LYS A 1 284 ? -4.488 39.438 -9.867 1 55.06 284 LYS A O 1
ATOM 2216 N N . VAL A 1 285 ? -6.152 38.719 -11.055 1 55.25 285 VAL A N 1
ATOM 2217 C CA . VAL A 1 285 ? -5.832 37.344 -10.828 1 55.25 285 VAL A CA 1
ATOM 2218 C C . VAL A 1 285 ? -5.113 36.75 -12.047 1 55.25 285 VAL A C 1
ATOM 2220 O O . VAL A 1 285 ? -5.645 36.781 -13.156 1 55.25 285 VAL A O 1
ATOM 2223 N N . LEU A 1 286 ? -3.891 36.438 -11.977 1 50.69 286 LEU A N 1
ATOM 2224 C CA . LEU A 1 286 ? -3.117 35.812 -13.031 1 50.69 286 LEU A CA 1
ATOM 2225 C C . LEU A 1 286 ? -3.047 34.281 -12.805 1 50.69 286 L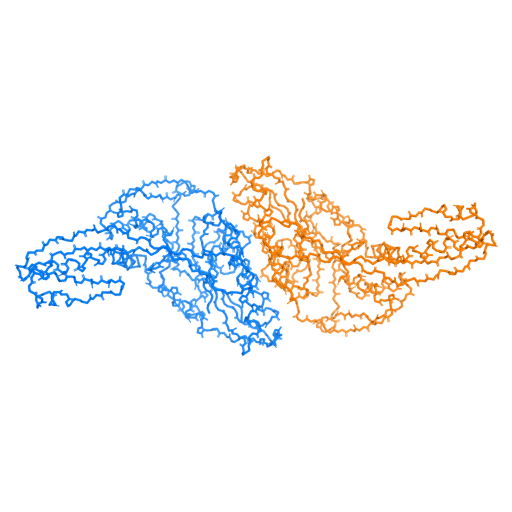EU A C 1
ATOM 2227 O O . LEU A 1 286 ? -2.803 33.844 -11.68 1 50.69 286 LEU A O 1
ATOM 2231 N N . HIS A 1 287 ? -3.543 33.656 -13.703 1 53.47 287 HIS A N 1
ATOM 2232 C CA . HIS A 1 287 ? -3.412 32.219 -13.688 1 53.47 287 HIS A CA 1
ATOM 2233 C C . HIS A 1 287 ? -2.119 31.75 -14.359 1 53.47 287 HIS A C 1
ATOM 2235 O O . HIS A 1 287 ? -1.842 32.125 -15.5 1 53.47 287 HIS A O 1
ATOM 2241 N N . ILE A 1 288 ? -1.213 31.281 -13.602 1 45.88 288 ILE A N 1
ATOM 2242 C CA . ILE A 1 288 ? 0.025 30.719 -14.148 1 45.88 288 ILE A CA 1
ATOM 2243 C C . ILE A 1 288 ? -0.091 29.203 -14.266 1 45.88 288 ILE A C 1
ATOM 2245 O O . ILE A 1 288 ? -0.476 28.531 -13.312 1 45.88 288 ILE A O 1
ATOM 2249 N N . THR A 1 289 ? -0.09 28.766 -15.375 1 47.44 289 THR A N 1
ATOM 2250 C CA . THR A 1 289 ? -0.02 27.328 -15.625 1 47.44 289 THR A CA 1
ATOM 2251 C C . THR A 1 289 ? 1.424 26.891 -15.852 1 47.44 289 THR A C 1
ATOM 2253 O O . THR A 1 289 ? 2.133 27.484 -16.672 1 47.44 289 THR A O 1
ATOM 2256 N N . THR A 1 290 ? 1.949 26.375 -14.812 1 42.47 290 THR A N 1
ATOM 2257 C CA . THR A 1 290 ? 3.289 25.844 -15.031 1 42.47 290 THR A CA 1
ATOM 2258 C C . THR A 1 290 ? 3.227 24.359 -15.422 1 42.47 290 THR A C 1
ATOM 2260 O O . THR A 1 290 ? 2.379 23.625 -14.93 1 42.47 290 THR A O 1
ATOM 2263 N N . ARG A 1 291 ? 4.012 24.094 -16.422 1 38.69 291 ARG A N 1
ATOM 2264 C CA . ARG A 1 291 ? 4.164 22.703 -16.859 1 38.69 291 ARG A CA 1
ATOM 2265 C C . ARG A 1 291 ? 4.887 21.875 -15.789 1 38.69 291 ARG A C 1
ATOM 2267 O O . ARG A 1 291 ? 5.887 22.328 -15.227 1 38.69 291 ARG A O 1
ATOM 2274 N N . LYS A 1 292 ? 4.309 21 -15.086 1 38.44 292 LYS A N 1
ATOM 2275 C CA . LYS A 1 292 ? 4.996 20.078 -14.188 1 38.44 292 LYS A CA 1
ATOM 2276 C C . LYS A 1 292 ? 6.242 19.5 -14.852 1 38.44 292 LYS A C 1
ATOM 2278 O O . LYS A 1 292 ? 6.227 19.172 -16.031 1 38.44 292 LYS A O 1
ATOM 2283 N N . SER A 1 293 ? 7.457 19.828 -14.273 1 32.12 293 SER A N 1
ATOM 2284 C CA . SER A 1 293 ? 8.695 19.375 -14.891 1 32.12 293 SER A CA 1
ATOM 2285 C C . SER A 1 293 ? 8.578 17.922 -15.344 1 32.12 293 SER A C 1
ATOM 2287 O O . SER A 1 293 ? 9.133 17.547 -16.391 1 32.12 293 SER A O 1
ATOM 2289 N N . PRO A 1 294 ? 8.836 16.938 -14.375 1 31.25 294 PRO A N 1
ATOM 2290 C CA . PRO A 1 294 ? 9.758 15.867 -14.781 1 31.25 294 PRO A CA 1
ATOM 2291 C C . PRO A 1 294 ? 9.375 15.25 -16.125 1 31.25 294 PRO A C 1
ATOM 2293 O O . PRO A 1 294 ? 10.109 15.383 -17.109 1 31.25 294 PRO A O 1
ATOM 2296 N N . CYS A 1 295 ? 9.492 13.586 -16.141 1 31.03 295 CYS A N 1
ATOM 2297 C CA . CYS A 1 295 ? 9.758 12.57 -17.156 1 31.03 295 CYS A CA 1
ATOM 2298 C C . CYS A 1 295 ? 8.734 12.641 -18.281 1 31.03 295 CYS A C 1
ATOM 2300 O O . CYS A 1 295 ? 7.738 13.359 -18.172 1 31.03 295 CYS A O 1
ATOM 2302 N N . GLY A 1 296 ? 8.422 11.305 -18.938 1 27.8 296 GLY A N 1
ATOM 2303 C CA . GLY A 1 296 ? 8.016 11.008 -20.312 1 27.8 296 GLY A CA 1
ATOM 2304 C C . GLY A 1 296 ? 6.719 11.68 -20.703 1 27.8 296 GLY A C 1
ATOM 2305 O O . GLY A 1 296 ? 6.715 12.859 -21.078 1 27.8 296 GLY A O 1
ATOM 2306 N N . GLU A 1 297 ? 5.582 10.781 -21 1 29.09 297 GLU A N 1
ATOM 2307 C CA . GLU A 1 297 ? 4.613 11.141 -22.031 1 29.09 297 GLU A CA 1
ATOM 2308 C C . GLU A 1 297 ? 3.824 12.391 -21.641 1 29.09 297 GLU A C 1
ATOM 2310 O O . GLU A 1 297 ? 3.773 12.75 -20.469 1 29.09 297 GLU A O 1
ATOM 2315 N N . GLY A 1 298 ? 3.221 13.164 -22.609 1 31.78 298 GLY A N 1
ATOM 2316 C CA . GLY A 1 298 ? 2.434 14.328 -22.984 1 31.78 298 GLY A CA 1
ATOM 2317 C C . GLY A 1 298 ? 1.291 14.609 -22.031 1 31.78 298 GLY A C 1
ATOM 2318 O O . GLY A 1 298 ? 0.338 15.305 -22.391 1 31.78 298 GLY A O 1
ATOM 2319 N N . THR A 1 299 ? 1.123 13.891 -20.922 1 35.28 299 THR A N 1
ATOM 2320 C CA . THR A 1 299 ? -0.163 14.383 -20.438 1 35.28 299 THR A CA 1
ATOM 2321 C C . THR A 1 299 ? -0.044 15.82 -19.938 1 35.28 299 THR A C 1
ATOM 2323 O O . THR A 1 299 ? 0.98 16.203 -19.375 1 35.28 299 THR A O 1
ATOM 2326 N N . ASN A 1 300 ? -0.617 16.797 -20.641 1 36.56 300 ASN A N 1
ATOM 2327 C CA . ASN A 1 300 ? -0.969 18.203 -20.453 1 36.56 300 ASN A CA 1
ATOM 2328 C C . ASN A 1 300 ? -1.408 18.469 -19.016 1 36.56 300 ASN A C 1
ATOM 2330 O O . ASN A 1 300 ? -2.578 18.766 -18.75 1 36.56 300 ASN A O 1
ATOM 2334 N N . THR A 1 301 ? -0.848 17.781 -18.141 1 40.72 301 THR A N 1
ATOM 2335 C CA . THR A 1 301 ? -1.363 18.234 -16.859 1 40.72 301 THR A CA 1
ATOM 2336 C C . THR A 1 301 ? -0.626 19.484 -16.375 1 40.72 301 THR A C 1
ATOM 2338 O O . THR A 1 301 ? 0.604 19.531 -16.422 1 40.72 301 THR A O 1
ATOM 2341 N N . TRP A 1 302 ? -1.297 20.656 -16.609 1 40.72 302 TRP A N 1
ATOM 2342 C CA . TRP A 1 302 ? -0.884 22 -16.219 1 40.72 302 TRP A CA 1
ATOM 2343 C C . TRP A 1 302 ? -1.227 22.281 -14.758 1 40.72 302 TRP A C 1
ATOM 2345 O O . TRP A 1 302 ? -2.236 21.797 -14.25 1 40.72 302 TRP A O 1
ATOM 2355 N N . ASP A 1 303 ? -0.197 22.531 -14.141 1 45.16 303 ASP A N 1
ATOM 2356 C CA . ASP A 1 303 ? -0.495 23.172 -12.867 1 45.16 303 ASP A CA 1
ATOM 2357 C C . ASP A 1 303 ? -0.948 24.609 -13.062 1 45.16 303 ASP A C 1
ATOM 2359 O O . ASP A 1 303 ? -0.385 25.344 -13.891 1 45.16 303 ASP A O 1
ATOM 2363 N N . ARG A 1 304 ? -2.105 24.953 -12.648 1 46.88 304 ARG A N 1
ATOM 2364 C CA . ARG A 1 304 ? -2.604 26.328 -12.727 1 46.88 304 ARG A CA 1
ATOM 2365 C C . ARG A 1 304 ? -2.441 27.047 -11.391 1 46.88 304 ARG A C 1
ATOM 2367 O O . ARG A 1 304 ? -2.777 26.5 -10.344 1 46.88 304 ARG A O 1
ATOM 2374 N N . PHE A 1 305 ? -1.487 27.953 -11.516 1 44.41 305 PHE A N 1
ATOM 2375 C CA . PHE A 1 305 ? -1.319 28.812 -10.352 1 44.41 305 PHE A CA 1
ATOM 2376 C C . PHE A 1 305 ? -2.088 30.125 -10.539 1 44.41 305 PHE A C 1
ATOM 2378 O O . PHE A 1 305 ? -2.277 30.578 -11.672 1 44.41 305 PHE A O 1
ATOM 2385 N N . GLU A 1 306 ? -2.701 30.578 -9.445 1 50.78 306 GLU A N 1
ATOM 2386 C CA . GLU A 1 306 ? -3.363 31.875 -9.453 1 50.78 306 GLU A CA 1
ATOM 2387 C C . GLU A 1 306 ? -2.527 32.906 -8.719 1 50.78 306 GLU A C 1
ATOM 2389 O O . GLU A 1 306 ? -2.045 32.656 -7.613 1 50.78 306 GLU A O 1
ATOM 2394 N N . LEU A 1 307 ? -1.986 33.844 -9.445 1 50.84 307 LEU A N 1
ATOM 2395 C CA . LEU A 1 307 ? -1.363 35.062 -8.883 1 50.84 307 LEU A CA 1
ATOM 2396 C C . LEU A 1 307 ? -2.373 36.188 -8.758 1 50.84 307 LEU A C 1
ATOM 2398 O O . LEU A 1 307 ? -3.018 36.562 -9.742 1 50.84 307 LEU A O 1
ATOM 2402 N N . ARG A 1 308 ? -2.641 36.688 -7.562 1 50.69 308 ARG A N 1
ATOM 2403 C CA . ARG A 1 308 ? -3.502 37.844 -7.336 1 50.69 308 ARG A CA 1
ATOM 2404 C C . ARG A 1 308 ? -2.678 39.094 -7.105 1 50.69 308 ARG A C 1
ATOM 2406 O O . ARG A 1 308 ? -1.845 39.125 -6.195 1 50.69 308 ARG A O 1
ATOM 2413 N N . VAL A 1 309 ? -2.732 40 -7.961 1 52.16 309 VAL A N 1
ATOM 2414 C CA . VAL A 1 309 ? -2.076 41.312 -7.875 1 52.16 309 VAL A CA 1
ATOM 2415 C C . VAL A 1 309 ? -3.059 42.344 -7.344 1 52.16 309 VAL A C 1
ATOM 2417 O O . VAL A 1 309 ? -4.082 42.625 -7.973 1 52.16 309 VAL A O 1
ATOM 2420 N N . HIS A 1 310 ? -2.797 42.75 -6.102 1 53.53 310 HIS A N 1
ATOM 2421 C CA . HIS A 1 310 ? -3.576 43.844 -5.5 1 53.53 310 HIS A CA 1
ATOM 2422 C C . HIS A 1 310 ? -2.908 45.188 -5.723 1 53.53 310 HIS A C 1
ATOM 2424 O O . HIS A 1 310 ? -1.716 45.344 -5.453 1 53.53 310 HIS A O 1
ATOM 2430 N N . LYS A 1 311 ? -3.586 46.031 -6.52 1 55.19 311 LYS A N 1
ATOM 2431 C CA . LYS A 1 311 ? -3.084 47.375 -6.793 1 55.19 311 LYS A CA 1
ATOM 2432 C C . LYS A 1 311 ? -3.865 48.438 -6.012 1 55.19 311 LYS A C 1
ATOM 2434 O O . LYS A 1 311 ? -5.09 48.344 -5.883 1 55.19 311 LYS A O 1
ATOM 2439 N N . ARG A 1 312 ? -3.111 49.219 -5.234 1 56.03 312 ARG A N 1
ATOM 2440 C CA . ARG A 1 312 ? -3.67 50.406 -4.621 1 56.03 312 ARG A CA 1
ATOM 2441 C C . ARG A 1 312 ? -3.008 51.688 -5.172 1 56.03 312 ARG A C 1
ATOM 2443 O O . ARG A 1 312 ? -1.812 51.688 -5.465 1 56.03 312 ARG A O 1
ATOM 2450 N N . VAL A 1 313 ? -3.908 52.625 -5.516 1 56.12 313 VAL A N 1
ATOM 2451 C CA . VAL A 1 313 ? -3.426 53.906 -6.055 1 56.12 313 VAL A CA 1
ATOM 2452 C C . VAL A 1 313 ? -3.594 55 -5.016 1 56.12 313 VAL A C 1
ATOM 2454 O O . VAL A 1 313 ? -4.633 55.094 -4.363 1 56.12 313 VAL A O 1
ATOM 2457 N N . ILE A 1 314 ? -2.459 55.625 -4.723 1 58 314 ILE A N 1
ATOM 2458 C CA . ILE A 1 314 ? -2.447 56.844 -3.916 1 58 314 ILE A CA 1
ATOM 2459 C C . ILE A 1 314 ? -2.061 58.031 -4.785 1 58 314 ILE A C 1
ATOM 2461 O O . ILE A 1 314 ? -1.068 57.969 -5.516 1 58 314 ILE A O 1
ATOM 2465 N N . ASP A 1 315 ? -2.959 58.969 -4.855 1 58.78 315 ASP A N 1
ATOM 2466 C CA . ASP A 1 315 ? -2.676 60.219 -5.559 1 58.78 315 ASP A CA 1
ATOM 2467 C C . ASP A 1 315 ? -2.098 61.25 -4.605 1 58.78 315 ASP A C 1
ATOM 2469 O O . ASP A 1 315 ? -2.66 61.5 -3.537 1 58.78 315 ASP A O 1
ATOM 2473 N N . LEU A 1 316 ? -0.876 61.562 -4.957 1 57.09 316 LEU A N 1
ATOM 2474 C CA . LEU A 1 316 ? -0.198 62.594 -4.184 1 57.09 316 LEU A CA 1
ATOM 2475 C C . LEU A 1 316 ? 0.19 63.781 -5.074 1 57.09 316 LEU A C 1
ATOM 2477 O O . LEU A 1 316 ? 0.59 63.594 -6.223 1 57.09 316 LEU A O 1
ATOM 2481 N N . PHE A 1 317 ? -0.29 64.938 -4.68 1 58.78 317 PHE A N 1
ATOM 2482 C CA . PHE A 1 317 ? 0.161 66.125 -5.336 1 58.78 317 PHE A CA 1
ATOM 2483 C C . PHE A 1 317 ? 1.335 66.75 -4.582 1 58.78 317 PHE A C 1
ATOM 2485 O O . PHE A 1 317 ? 1.165 67.312 -3.486 1 58.78 317 PHE A O 1
ATOM 2492 N N . SER A 1 318 ? 2.463 66.438 -4.957 1 58.53 318 SER A N 1
ATOM 2493 C CA . SER A 1 318 ? 3.623 67 -4.297 1 58.53 318 SER A CA 1
ATOM 2494 C C . SER A 1 318 ? 4.809 67.125 -5.25 1 58.53 318 SER A C 1
ATOM 2496 O O . SER A 1 318 ? 4.758 66.625 -6.371 1 58.53 318 SER A O 1
ATOM 2498 N N . SER A 1 319 ? 5.707 67.875 -4.875 1 63.19 319 SER A N 1
ATOM 2499 C CA . SER A 1 319 ? 6.949 68 -5.633 1 63.19 319 SER A CA 1
ATOM 2500 C C . SER A 1 319 ? 7.668 66.688 -5.715 1 63.19 319 SER A C 1
ATOM 2502 O O . SER A 1 319 ? 7.457 65.812 -4.875 1 63.19 319 SER A O 1
ATOM 2504 N N . PRO A 1 320 ? 8.336 66.375 -6.832 1 59.69 320 PRO A N 1
ATOM 2505 C CA . PRO A 1 320 ? 9.062 65.125 -7.02 1 59.69 320 PRO A CA 1
ATOM 2506 C C . PRO A 1 320 ? 9.984 64.75 -5.848 1 59.69 320 PRO A C 1
ATOM 2508 O O . PRO A 1 320 ? 10.156 63.594 -5.5 1 59.69 320 PRO A O 1
ATOM 2511 N N . GLU A 1 321 ? 10.5 65.812 -5.297 1 61.53 321 GLU A N 1
ATOM 2512 C CA . GLU A 1 321 ? 11.43 65.562 -4.191 1 61.53 321 GLU A CA 1
ATOM 2513 C C . GLU A 1 321 ? 10.719 65 -2.982 1 61.53 321 GLU A C 1
ATOM 2515 O O . GLU A 1 321 ? 11.234 64.062 -2.336 1 61.53 321 GLU A O 1
ATOM 2520 N N . VAL A 1 322 ? 9.555 65.438 -2.785 1 58.97 322 VAL A N 1
ATOM 2521 C CA . VAL A 1 322 ? 8.789 65 -1.629 1 58.97 322 VAL A CA 1
ATOM 2522 C C . VAL A 1 322 ? 8.273 63.562 -1.87 1 58.97 322 VAL A C 1
ATOM 2524 O O . VAL A 1 322 ? 8.289 62.719 -0.963 1 58.97 322 VAL A O 1
ATOM 2527 N N . VAL A 1 323 ? 7.965 63.281 -3.115 1 56.88 323 VAL A N 1
ATOM 2528 C CA . VAL A 1 323 ? 7.473 61.938 -3.463 1 56.88 323 VAL A CA 1
ATOM 2529 C C . VAL A 1 323 ? 8.578 60.906 -3.266 1 56.88 323 VAL A C 1
ATOM 2531 O O . VAL A 1 323 ? 8.336 59.812 -2.748 1 56.88 323 VAL A O 1
ATOM 2534 N N . LYS A 1 324 ? 9.742 61.281 -3.643 1 62.09 324 LYS A N 1
ATOM 2535 C CA . LYS A 1 324 ? 10.891 60.406 -3.453 1 62.09 324 LYS A CA 1
ATOM 2536 C C . LYS A 1 324 ? 11.102 60.094 -1.976 1 62.09 324 LYS A C 1
ATOM 2538 O O . LYS A 1 324 ? 11.438 58.969 -1.619 1 62.09 324 LYS A O 1
ATOM 2543 N N . GLN A 1 325 ? 10.883 61.062 -1.216 1 60.56 325 GLN A N 1
ATOM 2544 C CA . GLN A 1 325 ? 11.094 60.875 0.217 1 60.56 325 GLN A CA 1
ATOM 2545 C C . GLN A 1 325 ? 10.047 59.938 0.817 1 60.56 325 GLN A C 1
ATOM 2547 O O . GLN A 1 325 ? 10.375 59.094 1.658 1 60.56 325 GLN A O 1
ATOM 2552 N N . ILE A 1 326 ? 8.906 60.125 0.288 1 59.44 326 ILE A N 1
ATOM 2553 C CA . ILE A 1 326 ? 7.812 59.344 0.872 1 59.44 326 ILE A CA 1
ATOM 2554 C C . ILE A 1 326 ? 7.852 57.906 0.352 1 59.44 326 ILE A C 1
ATOM 2556 O O . ILE A 1 326 ? 7.426 56.969 1.043 1 59.44 326 ILE A O 1
ATOM 2560 N N . THR A 1 327 ? 8.453 57.844 -0.792 1 57.84 327 THR A N 1
ATOM 2561 C CA . THR A 1 327 ? 8.461 56.531 -1.416 1 57.84 327 THR A CA 1
ATOM 2562 C C . THR A 1 327 ? 9.734 55.781 -1.055 1 57.84 327 THR A C 1
ATOM 2564 O O . THR A 1 327 ? 9.953 54.656 -1.534 1 57.84 327 THR A O 1
ATOM 2567 N N . SER A 1 328 ? 10.531 56.438 -0.338 1 55.34 328 SER A N 1
ATOM 2568 C CA . SER A 1 328 ? 11.727 55.781 0.156 1 55.34 328 SER A CA 1
ATOM 2569 C C . SER A 1 328 ? 11.398 54.812 1.281 1 55.34 328 SER A C 1
ATOM 2571 O O . SER A 1 328 ? 11.805 55 2.428 1 55.34 328 SER A O 1
ATOM 2573 N N . ILE A 1 329 ? 10.336 54.094 1.032 1 54.84 329 ILE A N 1
ATOM 2574 C CA . ILE A 1 329 ? 9.938 53.125 2.041 1 54.84 329 ILE A CA 1
ATOM 2575 C C . ILE A 1 329 ? 10.422 51.719 1.635 1 54.84 329 ILE A C 1
ATOM 2577 O O . ILE A 1 329 ? 10.648 51.469 0.452 1 54.84 329 ILE A O 1
ATOM 2581 N N . THR A 1 330 ? 10.797 50.969 2.572 1 51.47 330 THR A N 1
ATOM 2582 C CA . THR A 1 330 ? 11.188 49.594 2.354 1 51.47 330 THR A CA 1
ATOM 2583 C C . THR A 1 330 ? 10.016 48.781 1.828 1 51.47 330 THR A C 1
ATOM 2585 O O . THR A 1 330 ? 8.961 48.719 2.469 1 51.47 330 THR A O 1
ATOM 2588 N N . ILE A 1 331 ? 10.102 48.562 0.515 1 49.09 331 ILE A N 1
ATOM 2589 C CA . ILE A 1 331 ? 9.07 47.781 -0.151 1 49.09 331 ILE A CA 1
ATOM 2590 C C . ILE A 1 331 ? 9.359 46.281 0.045 1 49.09 331 ILE A C 1
ATOM 2592 O O . ILE A 1 331 ? 10.477 45.812 -0.193 1 49.09 331 ILE A O 1
ATOM 2596 N N . GLU A 1 332 ? 8.453 45.781 0.623 1 50.19 332 GLU A N 1
ATOM 2597 C CA . GLU A 1 332 ? 8.586 44.344 0.85 1 50.19 332 GLU A CA 1
ATOM 2598 C C . GLU A 1 332 ? 8.578 43.594 -0.467 1 50.19 332 GLU A C 1
ATOM 2600 O O . GLU A 1 332 ? 8.031 44.062 -1.467 1 50.19 332 GLU A O 1
ATOM 2605 N N . PRO A 1 333 ? 9.227 42.469 -0.491 1 51.09 333 PRO A N 1
ATOM 2606 C CA . PRO A 1 333 ? 9.18 41.625 -1.692 1 51.09 333 PRO A CA 1
ATOM 2607 C C . PRO A 1 333 ? 7.75 41.312 -2.119 1 51.09 333 PRO A C 1
ATOM 2609 O O . PRO A 1 333 ? 6.887 41.062 -1.271 1 51.09 333 PRO A O 1
ATOM 2612 N N . GLY A 1 334 ? 7.453 41.531 -3.379 1 50.44 334 GLY A N 1
ATOM 2613 C CA . GLY A 1 334 ? 6.148 41.25 -3.955 1 50.44 334 GLY A CA 1
ATOM 2614 C C . GLY A 1 334 ? 5.297 42.5 -4.141 1 50.44 334 GLY A C 1
ATOM 2615 O O . GLY A 1 334 ? 4.18 42.438 -4.656 1 50.44 334 GLY A O 1
ATOM 2616 N N . VAL A 1 335 ? 5.781 43.594 -3.625 1 51.16 335 VAL A N 1
ATOM 2617 C CA . VAL A 1 335 ? 5.062 44.844 -3.793 1 51.16 335 VAL A CA 1
ATOM 2618 C C . VAL A 1 335 ? 5.805 45.75 -4.785 1 51.16 335 VAL A C 1
ATOM 2620 O O . VAL A 1 335 ? 7.027 45.875 -4.719 1 51.16 335 VAL A O 1
ATOM 2623 N N . GLU A 1 336 ? 5.156 46.094 -5.797 1 54.16 336 GLU A N 1
ATOM 2624 C CA . GLU A 1 336 ? 5.656 47.094 -6.738 1 54.16 336 GLU A CA 1
ATOM 2625 C C . GLU A 1 336 ? 4.973 48.438 -6.535 1 54.16 336 GLU A C 1
ATOM 2627 O O . GLU A 1 336 ? 3.762 48.5 -6.312 1 54.16 336 GLU A O 1
ATOM 2632 N N . VAL A 1 337 ? 5.789 49.406 -6.227 1 48.38 337 VAL A N 1
ATOM 2633 C CA . VAL A 1 337 ? 5.289 50.781 -6.133 1 48.38 337 VAL A CA 1
ATOM 2634 C C . VAL A 1 337 ? 5.633 51.531 -7.406 1 48.38 337 VAL A C 1
ATOM 2636 O O . VAL A 1 337 ? 6.797 51.562 -7.82 1 48.38 337 VAL A O 1
ATOM 2639 N N . GLU A 1 338 ? 4.637 51.781 -8.117 1 53.47 338 GLU A N 1
ATOM 2640 C CA . GLU A 1 338 ? 4.801 52.656 -9.266 1 53.47 338 GLU A CA 1
ATOM 2641 C C . GLU A 1 338 ? 4.363 54.094 -8.93 1 53.47 338 GLU A C 1
ATOM 2643 O O . GLU A 1 338 ? 3.297 54.281 -8.352 1 53.47 338 GLU A O 1
ATOM 2648 N N . VAL A 1 339 ? 5.32 54.938 -9.039 1 48.09 339 VAL A N 1
ATOM 2649 C CA . VAL A 1 339 ? 5.051 56.344 -8.859 1 48.09 339 VAL A CA 1
ATOM 2650 C C . VAL A 1 339 ? 4.941 57.031 -10.227 1 48.09 339 VAL A C 1
ATOM 2652 O O . VAL A 1 339 ? 5.871 56.969 -11.031 1 48.09 339 VAL A O 1
ATOM 2655 N N . THR A 1 340 ? 3.742 57.344 -10.57 1 53.12 340 T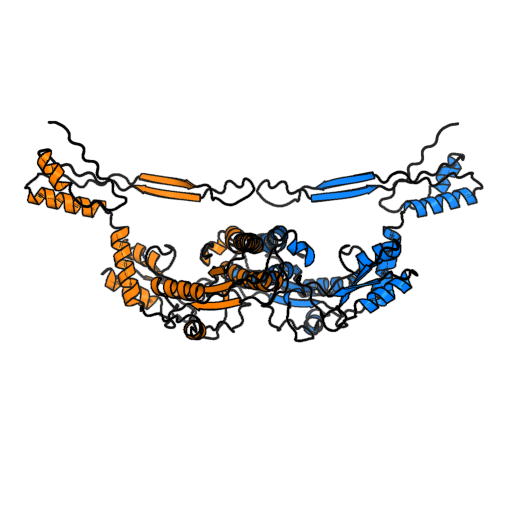HR A N 1
ATOM 2656 C CA . THR A 1 340 ? 3.529 58.156 -11.773 1 53.12 340 THR A CA 1
ATOM 2657 C C . THR A 1 340 ? 3.449 59.625 -11.422 1 53.12 340 THR A C 1
ATOM 2659 O O . THR A 1 340 ? 2.641 60.031 -10.578 1 53.12 340 THR A O 1
ATOM 2662 N N . ILE A 1 341 ? 4.426 60.344 -11.906 1 43.28 341 ILE A N 1
ATOM 2663 C CA . ILE A 1 341 ? 4.484 61.781 -11.719 1 43.28 341 ILE A CA 1
ATOM 2664 C C . ILE A 1 341 ? 3.865 62.5 -12.922 1 43.28 341 ILE A C 1
ATOM 2666 O O . ILE A 1 341 ? 4.285 62.281 -14.062 1 43.28 341 ILE A O 1
ATOM 2670 N N . ALA A 1 342 ? 2.729 62.969 -12.805 1 52.56 342 ALA A N 1
ATOM 2671 C CA . ALA A 1 342 ? 2.141 63.781 -13.859 1 52.56 342 ALA A CA 1
ATOM 2672 C C . ALA A 1 342 ? 2.572 65.25 -13.734 1 52.56 342 ALA A C 1
ATOM 2674 O O . ALA A 1 342 ? 2.672 65.75 -12.625 1 52.56 342 ALA A O 1
ATOM 2675 N N . ASP A 1 343 ? 3.324 65.625 -14.648 1 46.56 343 ASP A N 1
ATOM 2676 C CA . ASP A 1 343 ? 3.678 67 -14.734 1 46.56 343 ASP A CA 1
ATOM 2677 C C . ASP A 1 343 ? 2.43 67.875 -14.734 1 46.56 343 ASP A C 1
ATOM 2679 O O . ASP A 1 343 ? 1.423 67.562 -15.359 1 46.56 343 ASP A O 1
ATOM 2683 N N . SER A 1 344 ? 2.242 68.688 -13.789 1 41.47 344 SER A N 1
ATOM 2684 C CA . SER A 1 344 ? 1.319 69.812 -14.016 1 41.47 344 SER A CA 1
ATOM 2685 C C . SER A 1 344 ? 1.781 70.688 -15.172 1 41.47 344 SER A C 1
ATOM 2687 O O . SER A 1 344 ? 2.982 70.875 -15.359 1 41.47 344 SER A O 1
ATOM 2689 N N . MET B 1 1 ? -15.492 -10.188 -10.617 1 94.81 1 MET B N 1
ATOM 2690 C CA . MET B 1 1 ? -14.211 -10.844 -10.359 1 94.81 1 MET B CA 1
ATOM 2691 C C . MET B 1 1 ? -13.07 -10.109 -11.047 1 94.81 1 MET B C 1
ATOM 2693 O O . MET B 1 1 ? -13.156 -9.805 -12.242 1 94.81 1 MET B O 1
ATOM 2697 N N . HIS B 1 2 ? -12.102 -9.68 -10.227 1 96.25 2 HIS B N 1
ATOM 2698 C CA . HIS B 1 2 ? -10.938 -8.969 -10.75 1 96.25 2 HIS B CA 1
ATOM 2699 C C . HIS B 1 2 ? -9.664 -9.773 -10.562 1 96.25 2 HIS B C 1
ATOM 2701 O O . HIS B 1 2 ? -9.07 -9.773 -9.477 1 96.25 2 HIS B O 1
ATOM 2707 N N . LEU B 1 3 ? -9.211 -10.352 -11.68 1 95.81 3 LEU B N 1
ATOM 2708 C CA . LEU B 1 3 ? -8.023 -11.195 -11.586 1 95.81 3 LEU B CA 1
ATOM 2709 C C . LEU B 1 3 ? -6.879 -10.617 -12.406 1 95.81 3 LEU B C 1
ATOM 2711 O O . LEU B 1 3 ? -5.797 -11.203 -12.469 1 95.81 3 LEU B O 1
ATOM 2715 N N . ALA B 1 4 ? -7.137 -9.461 -13.062 1 91.06 4 ALA B N 1
ATOM 2716 C CA . ALA B 1 4 ? -6.109 -8.852 -13.898 1 91.06 4 ALA B CA 1
ATOM 2717 C C . ALA B 1 4 ? -5.035 -8.172 -13.055 1 91.06 4 ALA B C 1
ATOM 2719 O O . ALA B 1 4 ? -5.344 -7.496 -12.07 1 91.06 4 ALA B O 1
ATOM 2720 N N . ALA B 1 5 ? -3.82 -8.438 -13.336 1 94.75 5 ALA B N 1
ATOM 2721 C CA . ALA B 1 5 ? -2.664 -7.801 -12.719 1 94.75 5 ALA B CA 1
ATOM 2722 C C . ALA B 1 5 ? -1.39 -8.086 -13.5 1 94.75 5 ALA B C 1
ATOM 2724 O O . ALA B 1 5 ? -1.346 -9.031 -14.305 1 94.75 5 ALA B O 1
ATOM 2725 N N . GLN B 1 6 ? -0.452 -7.137 -13.383 1 93 6 GLN B N 1
ATOM 2726 C CA . GLN B 1 6 ? 0.917 -7.531 -13.703 1 93 6 GLN B CA 1
ATOM 2727 C C . GLN B 1 6 ? 1.493 -8.445 -12.625 1 93 6 GLN B C 1
ATOM 2729 O O . GLN B 1 6 ? 1.576 -8.055 -11.461 1 93 6 GLN B O 1
ATOM 2734 N N . ALA B 1 7 ? 1.82 -9.695 -13.039 1 91.62 7 ALA B N 1
ATOM 2735 C CA . ALA B 1 7 ? 2.252 -10.688 -12.062 1 91.62 7 ALA B CA 1
ATOM 2736 C C . ALA B 1 7 ? 3.748 -10.961 -12.18 1 91.62 7 ALA B C 1
ATOM 2738 O O . ALA B 1 7 ? 4.375 -10.594 -13.172 1 91.62 7 ALA B O 1
ATOM 2739 N N . GLY B 1 8 ? 4.324 -11.539 -11.086 1 90.62 8 GLY B N 1
ATOM 2740 C CA . GLY B 1 8 ? 5.711 -11.984 -11.117 1 90.62 8 GLY B CA 1
ATOM 2741 C C . GLY B 1 8 ? 6.648 -11.055 -10.367 1 90.62 8 GLY B C 1
ATOM 2742 O O . GLY B 1 8 ? 6.578 -9.836 -10.523 1 90.62 8 GLY B O 1
ATOM 2743 N N . VAL B 1 9 ? 7.555 -11.648 -9.633 1 88.56 9 VAL B N 1
ATOM 2744 C CA . VAL B 1 9 ? 8.484 -10.906 -8.789 1 88.56 9 VAL B CA 1
ATOM 2745 C C . VAL B 1 9 ? 9.633 -10.367 -9.625 1 88.56 9 VAL B C 1
ATOM 2747 O O . VAL B 1 9 ? 10.016 -9.203 -9.492 1 88.56 9 VAL B O 1
ATOM 2750 N N . ARG B 1 10 ? 10.078 -11.062 -10.578 1 85.75 10 ARG B N 1
ATOM 2751 C CA . ARG B 1 10 ? 11.289 -10.727 -11.328 1 85.75 10 ARG B CA 1
ATOM 2752 C C . ARG B 1 10 ? 11.023 -9.594 -12.312 1 85.75 10 ARG B C 1
ATOM 2754 O O . ARG B 1 10 ? 11.828 -8.672 -12.438 1 85.75 10 ARG B O 1
ATOM 2761 N N . TYR B 1 11 ? 9.891 -9.68 -12.992 1 89.56 11 TYR B N 1
ATOM 2762 C CA . TYR B 1 11 ? 9.594 -8.664 -14 1 89.56 11 TYR B CA 1
ATOM 2763 C C . TYR B 1 11 ? 9.32 -7.312 -13.336 1 89.56 11 TYR B C 1
ATOM 2765 O O . TYR B 1 11 ? 9.492 -6.266 -13.969 1 89.56 11 TYR B O 1
ATOM 2773 N N . ALA B 1 12 ? 8.961 -7.336 -12.094 1 92.38 12 ALA B N 1
ATOM 2774 C CA . ALA B 1 12 ? 8.719 -6.09 -11.367 1 92.38 12 ALA B CA 1
ATOM 2775 C C . ALA B 1 12 ? 10 -5.262 -11.266 1 92.38 12 ALA B C 1
ATOM 2777 O O . ALA B 1 12 ? 9.945 -4.031 -11.211 1 92.38 12 ALA B O 1
ATOM 2778 N N . MET B 1 13 ? 11.141 -5.883 -11.281 1 91.44 13 MET B N 1
ATOM 2779 C CA . MET B 1 13 ? 12.422 -5.188 -11.227 1 91.44 13 MET B CA 1
ATOM 2780 C C . MET B 1 13 ? 12.75 -4.555 -12.57 1 91.44 13 MET B C 1
ATOM 2782 O O . MET B 1 13 ? 13.461 -3.545 -12.625 1 91.44 13 MET B O 1
ATOM 2786 N N . LYS B 1 14 ? 12.188 -5.148 -13.656 1 90.69 14 LYS B N 1
ATOM 2787 C CA . LYS B 1 14 ? 12.477 -4.676 -15.008 1 90.69 14 LYS B CA 1
ATOM 2788 C C . LYS B 1 14 ? 11.547 -3.531 -15.398 1 90.69 14 LYS B C 1
ATOM 2790 O O . LYS B 1 14 ? 11.961 -2.598 -16.094 1 90.69 14 LYS B O 1
ATOM 2795 N N . ASN B 1 15 ? 10.344 -3.627 -15.023 1 94 15 ASN B N 1
ATOM 2796 C CA . ASN B 1 15 ? 9.352 -2.615 -15.367 1 94 15 ASN B CA 1
ATOM 2797 C C . ASN B 1 15 ? 8.438 -2.301 -14.188 1 94 15 ASN B C 1
ATOM 2799 O O . ASN B 1 15 ? 7.238 -2.559 -14.234 1 94 15 ASN B O 1
ATOM 2803 N N . PRO B 1 16 ? 9.008 -1.586 -13.172 1 96.44 16 PRO B N 1
ATOM 2804 C CA . PRO B 1 16 ? 8.234 -1.31 -11.961 1 96.44 16 PRO B CA 1
ATOM 2805 C C . PRO B 1 16 ? 7 -0.456 -12.234 1 96.44 16 PRO B C 1
ATOM 2807 O O . PRO B 1 16 ? 5.969 -0.63 -11.578 1 96.44 16 PRO B O 1
ATOM 2810 N N . SER B 1 17 ? 7.066 0.4 -13.227 1 95.12 17 SER B N 1
ATOM 2811 C CA . SER B 1 17 ? 5.957 1.302 -13.516 1 95.12 17 SER B CA 1
ATOM 2812 C C . SER B 1 17 ? 4.719 0.529 -13.961 1 95.12 17 SER B C 1
ATOM 2814 O O . SER B 1 17 ? 3.59 0.934 -13.672 1 95.12 17 SER B O 1
ATOM 2816 N N . SER B 1 18 ? 4.922 -0.547 -14.672 1 94.75 18 SER B N 1
ATOM 2817 C CA . SER B 1 18 ? 3.789 -1.344 -15.141 1 94.75 18 SER B CA 1
ATOM 2818 C C . SER B 1 18 ? 3.035 -1.969 -13.969 1 94.75 18 SER B C 1
ATOM 2820 O O . SER B 1 18 ? 1.816 -2.145 -14.039 1 94.75 18 SER B O 1
ATOM 2822 N N . TYR B 1 19 ? 3.691 -2.266 -12.906 1 97.5 19 TYR B N 1
ATOM 2823 C CA . TYR B 1 19 ? 3.062 -2.838 -11.719 1 97.5 19 TYR B CA 1
ATOM 2824 C C . TYR B 1 19 ? 2.232 -1.794 -10.984 1 97.5 19 TYR B C 1
ATOM 2826 O O . TYR B 1 19 ? 1.099 -2.064 -10.578 1 97.5 19 TYR B O 1
ATOM 2834 N N . VAL B 1 20 ? 2.787 -0.582 -10.828 1 98 20 VAL B N 1
ATOM 2835 C CA . VAL B 1 20 ? 2.043 0.504 -10.203 1 98 20 VAL B CA 1
ATOM 2836 C C . VAL B 1 20 ? 0.797 0.824 -11.023 1 98 20 VAL B C 1
ATOM 2838 O O . VAL B 1 20 ? -0.295 0.979 -10.477 1 98 20 VAL B O 1
ATOM 2841 N N . HIS B 1 21 ? 0.96 0.83 -12.289 1 95.81 21 HIS B N 1
ATOM 2842 C CA . HIS B 1 21 ? -0.127 1.185 -13.195 1 95.81 21 HIS B CA 1
ATOM 2843 C C . HIS B 1 21 ? -1.223 0.124 -13.18 1 95.81 21 HIS B C 1
ATOM 2845 O O . HIS B 1 21 ? -2.4 0.444 -13.008 1 95.81 21 HIS B O 1
ATOM 2851 N N . SER B 1 22 ? -0.86 -1.072 -13.328 1 95.62 22 SER B N 1
ATOM 2852 C CA . SER B 1 22 ? -1.837 -2.146 -13.484 1 95.62 22 SER B CA 1
ATOM 2853 C C . SER B 1 22 ? -2.398 -2.576 -12.133 1 95.62 22 SER B C 1
ATOM 2855 O O . SER B 1 22 ? -3.617 -2.666 -11.961 1 95.62 22 SER B O 1
ATOM 2857 N N . ASN B 1 23 ? -1.564 -2.791 -11.188 1 98.38 23 ASN B N 1
ATOM 2858 C CA . ASN B 1 23 ? -1.992 -3.424 -9.945 1 98.38 23 ASN B CA 1
ATOM 2859 C C . ASN B 1 23 ? -2.629 -2.416 -8.992 1 98.38 23 ASN B C 1
ATOM 2861 O O . ASN B 1 23 ? -3.506 -2.77 -8.203 1 98.38 23 ASN B O 1
ATOM 2865 N N . ILE B 1 24 ? -2.131 -1.142 -9 1 98.62 24 ILE B N 1
ATOM 2866 C CA . ILE B 1 24 ? -2.646 -0.165 -8.047 1 98.62 24 ILE B CA 1
ATOM 2867 C C . ILE B 1 24 ? -3.631 0.77 -8.75 1 98.62 24 ILE B C 1
ATOM 2869 O O . ILE B 1 24 ? -4.816 0.793 -8.422 1 98.62 24 ILE B O 1
ATOM 2873 N N . ALA B 1 25 ? -3.152 1.479 -9.781 1 97.06 25 ALA B N 1
ATOM 2874 C CA . ALA B 1 25 ? -4.035 2.406 -10.484 1 97.06 25 ALA B CA 1
ATOM 2875 C C . ALA B 1 25 ? -5.227 1.676 -11.094 1 97.06 25 ALA B C 1
ATOM 2877 O O . ALA B 1 25 ? -6.363 2.154 -11.016 1 97.06 25 ALA B O 1
ATOM 2878 N N . GLY B 1 26 ? -4.977 0.541 -11.727 1 96.88 26 GLY B N 1
ATOM 2879 C CA . GLY B 1 26 ? -6.051 -0.257 -12.297 1 96.88 26 GLY B CA 1
ATOM 2880 C C . GLY B 1 26 ? -7.086 -0.685 -11.273 1 96.88 26 GLY B C 1
ATOM 2881 O O . GLY B 1 26 ? -8.289 -0.628 -11.531 1 96.88 26 GLY B O 1
ATOM 2882 N N . PHE B 1 27 ? -6.645 -1.09 -10.117 1 98.56 27 PHE B N 1
ATOM 2883 C CA . PHE B 1 27 ? -7.551 -1.534 -9.062 1 98.56 27 PHE B CA 1
ATOM 2884 C C . PHE B 1 27 ? -8.367 -0.366 -8.531 1 98.56 27 PHE B C 1
ATOM 2886 O O . PHE B 1 27 ? -9.578 -0.492 -8.312 1 98.56 27 PHE B O 1
ATOM 2893 N N . VAL B 1 28 ? -7.73 0.812 -8.289 1 98.5 28 VAL B N 1
ATOM 2894 C CA . VAL B 1 28 ? -8.445 2 -7.828 1 98.5 28 VAL B CA 1
ATOM 2895 C C . VAL B 1 28 ? -9.508 2.391 -8.852 1 98.5 28 VAL B C 1
ATOM 2897 O O . VAL B 1 28 ? -10.641 2.715 -8.484 1 98.5 28 VAL B O 1
ATOM 2900 N N . ASN B 1 29 ? -9.133 2.357 -10.133 1 95.38 29 ASN B N 1
ATOM 2901 C CA . ASN B 1 29 ? -10.102 2.664 -11.188 1 95.38 29 ASN B CA 1
ATOM 2902 C C . ASN B 1 29 ? -11.305 1.732 -11.125 1 95.38 29 ASN B C 1
ATOM 2904 O O . ASN B 1 29 ? -12.445 2.18 -11.25 1 95.38 29 ASN B O 1
ATOM 2908 N N . LEU B 1 30 ? -11.039 0.47 -10.945 1 97.31 30 LEU B N 1
ATOM 2909 C CA . LEU B 1 30 ? -12.117 -0.512 -10.836 1 97.31 30 LEU B CA 1
ATOM 2910 C C . LEU B 1 30 ? -13.016 -0.203 -9.641 1 97.31 30 LEU B C 1
ATOM 2912 O O . LEU B 1 30 ? -14.242 -0.231 -9.758 1 97.31 30 LEU B O 1
ATOM 2916 N N . LEU B 1 31 ? -12.422 0.093 -8.531 1 98 31 LEU B N 1
ATOM 2917 C CA . LEU B 1 31 ? -13.18 0.352 -7.316 1 98 31 LEU B CA 1
ATOM 2918 C C . LEU B 1 31 ? -14.016 1.619 -7.461 1 98 31 LEU B C 1
ATOM 2920 O O . LEU B 1 31 ? -15.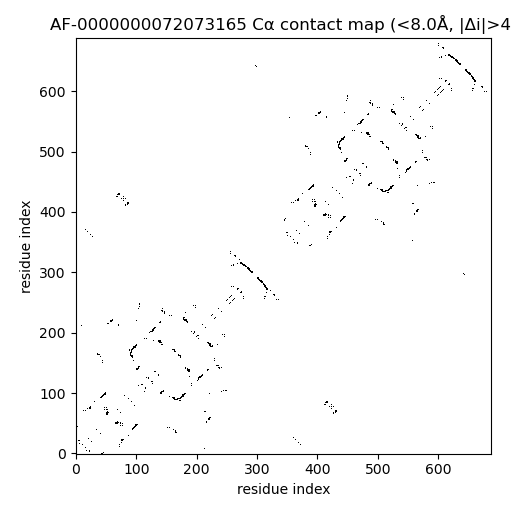133 1.693 -6.945 1 98 31 LEU B O 1
ATOM 2924 N N . GLU B 1 32 ? -13.477 2.629 -8.164 1 96.5 32 GLU B N 1
ATOM 2925 C CA . GLU B 1 32 ? -14.219 3.859 -8.414 1 96.5 32 GLU B CA 1
ATOM 2926 C C . GLU B 1 32 ? -15.469 3.59 -9.242 1 96.5 32 GLU B C 1
ATOM 2928 O O . GLU B 1 32 ? -16.531 4.148 -8.969 1 96.5 32 GLU B O 1
ATOM 2933 N N . VAL B 1 33 ? -15.32 2.723 -10.258 1 95.56 33 VAL B N 1
ATOM 2934 C CA . VAL B 1 33 ? -16.469 2.354 -11.086 1 95.56 33 VAL B CA 1
ATOM 2935 C C . VAL B 1 33 ? -17.484 1.592 -10.25 1 95.56 33 VAL B C 1
ATOM 2937 O O . VAL B 1 33 ? -18.688 1.851 -10.336 1 95.56 33 VAL B O 1
ATOM 2940 N N . CYS B 1 34 ? -17.047 0.674 -9.422 1 96.62 34 CYS B N 1
ATOM 2941 C CA . CYS B 1 34 ? -17.922 -0.114 -8.57 1 96.62 34 CYS B CA 1
ATOM 2942 C C . CYS B 1 34 ? -18.641 0.773 -7.559 1 96.62 34 CYS B C 1
ATOM 2944 O O . CYS B 1 34 ? -19.828 0.569 -7.281 1 96.62 34 CYS B O 1
ATOM 2946 N N . LYS B 1 35 ? -17.922 1.718 -7 1 96 35 LYS B N 1
ATOM 2947 C CA . LYS B 1 35 ? -18.469 2.684 -6.055 1 96 35 LYS B CA 1
ATOM 2948 C C . LYS B 1 35 ? -19.656 3.43 -6.656 1 96 35 LYS B C 1
ATOM 2950 O O . LYS B 1 35 ? -20.641 3.689 -5.973 1 96 35 LYS B O 1
ATOM 2955 N N . SER B 1 36 ? -19.594 3.764 -7.938 1 93.81 36 SER B N 1
ATOM 2956 C CA . SER B 1 36 ? -20.578 4.605 -8.602 1 93.81 36 SER B CA 1
ATOM 2957 C C . SER B 1 36 ? -21.703 3.771 -9.203 1 93.81 36 SER B C 1
ATOM 2959 O O . SER B 1 36 ? -22.719 4.316 -9.656 1 93.81 36 SER B O 1
ATOM 2961 N N . ALA B 1 37 ? -21.547 2.465 -9.18 1 93.69 37 ALA B N 1
ATOM 2962 C CA . ALA B 1 37 ? -22.562 1.584 -9.734 1 93.69 37 ALA B CA 1
ATOM 2963 C C . ALA B 1 37 ? -23.781 1.515 -8.828 1 93.69 37 ALA B C 1
ATOM 2965 O O . ALA B 1 37 ? -23.703 1.8 -7.633 1 93.69 37 ALA B O 1
ATOM 2966 N N . ASN B 1 38 ? -24.969 1.242 -9.5 1 91.88 38 ASN B N 1
ATOM 2967 C CA . ASN B 1 38 ? -26.219 1.049 -8.773 1 91.88 38 ASN B CA 1
ATOM 2968 C C . ASN B 1 38 ? -27 -0.148 -9.312 1 91.88 38 ASN B C 1
ATOM 2970 O O . ASN B 1 38 ? -27.516 -0.103 -10.422 1 91.88 38 ASN B O 1
ATOM 2974 N N . PRO B 1 39 ? -27.156 -1.214 -8.531 1 93.5 39 PRO B N 1
ATOM 2975 C CA . PRO B 1 39 ? -26.562 -1.435 -7.211 1 93.5 39 PRO B CA 1
ATOM 2976 C C . PRO B 1 39 ? -25.047 -1.651 -7.27 1 93.5 39 PRO B C 1
ATOM 2978 O O . PRO B 1 39 ? -24.516 -2.043 -8.312 1 93.5 39 PRO B O 1
ATOM 2981 N N . GLN B 1 40 ? -24.312 -1.383 -6.148 1 96.31 40 GLN B N 1
ATOM 2982 C CA . GLN B 1 40 ? -22.891 -1.678 -6.047 1 96.31 40 GLN B CA 1
ATOM 2983 C C . GLN B 1 40 ? -22.641 -3.184 -6.035 1 96.31 40 GLN B C 1
ATOM 2985 O O . GLN B 1 40 ? -23.328 -3.926 -5.332 1 96.31 40 GLN B O 1
ATOM 2990 N N . PRO B 1 41 ? -21.703 -3.629 -6.777 1 96.69 41 PRO B N 1
ATOM 2991 C CA . PRO B 1 41 ? -21.422 -5.062 -6.809 1 96.69 41 PRO B CA 1
ATOM 2992 C C . PRO B 1 41 ? -20.578 -5.523 -5.621 1 96.69 41 PRO B C 1
ATOM 2994 O O . PRO B 1 41 ? -19.984 -4.695 -4.918 1 96.69 41 PRO B O 1
ATOM 2997 N N . ALA B 1 42 ? -20.672 -6.855 -5.371 1 97.81 42 ALA B N 1
ATOM 2998 C CA . ALA B 1 42 ? -19.625 -7.496 -4.57 1 97.81 42 ALA B CA 1
ATOM 2999 C C . ALA B 1 42 ? -18.391 -7.773 -5.414 1 97.81 42 ALA B C 1
ATOM 3001 O O . ALA B 1 42 ? -18.5 -8.125 -6.59 1 97.81 42 ALA B O 1
ATOM 3002 N N . ILE B 1 43 ? -17.219 -7.574 -4.848 1 98.5 43 ILE B N 1
ATOM 3003 C CA . ILE B 1 43 ? -15.969 -7.688 -5.59 1 98.5 43 ILE B CA 1
ATOM 3004 C C . ILE B 1 43 ? -15.125 -8.812 -5 1 98.5 43 ILE B C 1
ATOM 3006 O O . ILE B 1 43 ? -14.906 -8.867 -3.785 1 98.5 43 ILE B O 1
ATOM 3010 N N . VAL B 1 44 ? -14.719 -9.734 -5.758 1 98.81 44 VAL B N 1
ATOM 3011 C CA . VAL B 1 44 ? -13.688 -10.711 -5.445 1 98.81 44 VAL B CA 1
ATOM 3012 C C . VAL B 1 44 ? -12.453 -10.453 -6.305 1 98.81 44 VAL B C 1
ATOM 3014 O O . VAL B 1 44 ? -12.547 -10.352 -7.527 1 98.81 44 VAL B O 1
ATOM 3017 N N . TRP B 1 45 ? -11.32 -10.266 -5.637 1 98.69 45 TRP B N 1
ATOM 3018 C CA . TRP B 1 45 ? -10.141 -9.906 -6.41 1 98.69 45 TRP B CA 1
ATOM 3019 C C . TRP B 1 45 ? -8.93 -10.727 -5.973 1 98.69 45 TRP B C 1
ATOM 3021 O O . TRP B 1 45 ? -8.93 -11.312 -4.887 1 98.69 45 TRP B O 1
ATOM 3031 N N . ALA B 1 46 ? -7.91 -10.773 -6.836 1 98.62 46 ALA B N 1
ATOM 3032 C CA . ALA B 1 46 ? -6.699 -11.547 -6.586 1 98.62 46 ALA B CA 1
ATOM 3033 C C . ALA B 1 46 ? -5.664 -10.719 -5.836 1 98.62 46 ALA B C 1
ATOM 3035 O O . ALA B 1 46 ? -5.047 -9.812 -6.406 1 98.62 46 ALA B O 1
ATOM 3036 N N . SER B 1 47 ? -5.527 -10.953 -4.562 1 98.56 47 SER B N 1
ATOM 3037 C CA . SER B 1 47 ? -4.305 -10.57 -3.865 1 98.56 47 SER B CA 1
ATOM 3038 C C . SER B 1 47 ? -3.176 -11.555 -4.145 1 98.56 47 SER B C 1
ATOM 3040 O O . SER B 1 47 ? -3.002 -12.008 -5.281 1 98.56 47 SER B O 1
ATOM 3042 N N . SER B 1 48 ? -2.332 -11.805 -3.203 1 98.31 48 SER B N 1
ATOM 3043 C CA . SER B 1 48 ? -1.216 -12.711 -3.436 1 98.31 48 SER B CA 1
ATOM 3044 C C . SER B 1 48 ? -0.585 -13.164 -2.121 1 98.31 48 SER B C 1
ATOM 3046 O O . SER B 1 48 ? -0.502 -12.383 -1.169 1 98.31 48 SER B O 1
ATOM 3048 N N . SER B 1 49 ? -0.14 -14.453 -2.131 1 97.88 49 SER B N 1
ATOM 3049 C CA . SER B 1 49 ? 0.62 -14.938 -0.982 1 97.88 49 SER B CA 1
ATOM 3050 C C . SER B 1 49 ? 1.926 -14.164 -0.821 1 97.88 49 SER B C 1
ATOM 3052 O O . SER B 1 49 ? 2.547 -14.203 0.243 1 97.88 49 SER B O 1
ATOM 3054 N N . SER B 1 50 ? 2.311 -13.43 -1.835 1 97.06 50 SER B N 1
ATOM 3055 C CA . SER B 1 50 ? 3.553 -12.664 -1.776 1 97.06 50 SER B CA 1
ATOM 3056 C C . SER B 1 50 ? 3.479 -11.57 -0.712 1 97.06 50 SER B C 1
ATOM 3058 O O . SER B 1 50 ? 4.508 -11.039 -0.291 1 97.06 50 SER B O 1
ATOM 3060 N N . VAL B 1 51 ? 2.293 -11.219 -0.212 1 98.12 51 VAL B N 1
ATOM 3061 C CA . VAL B 1 51 ? 2.145 -10.148 0.772 1 98.12 51 VAL B CA 1
ATOM 3062 C C . VAL B 1 51 ? 2.799 -10.562 2.088 1 98.12 51 VAL B C 1
ATOM 3064 O O . VAL B 1 51 ? 3.145 -9.711 2.912 1 98.12 51 VAL B O 1
ATOM 3067 N N . TYR B 1 52 ? 3.014 -11.875 2.279 1 97.88 52 TYR B N 1
ATOM 3068 C CA . TYR B 1 52 ? 3.633 -12.352 3.51 1 97.88 52 TYR B CA 1
ATOM 3069 C C . TYR B 1 52 ? 5.121 -12.016 3.537 1 97.88 52 TYR B C 1
ATOM 3071 O O . TYR B 1 52 ? 5.738 -12 4.605 1 97.88 52 TYR B O 1
ATOM 3079 N N . GLY B 1 53 ? 5.699 -11.797 2.389 1 95.56 53 GLY B N 1
ATOM 3080 C CA . GLY B 1 53 ? 7.051 -11.273 2.266 1 95.56 53 GLY B CA 1
ATOM 3081 C C . GLY B 1 53 ? 8.07 -12.055 3.078 1 95.56 53 GLY B C 1
ATOM 3082 O O . GLY B 1 53 ? 8.188 -13.273 2.924 1 95.56 53 GLY B O 1
ATOM 3083 N N . LEU B 1 54 ? 8.625 -11.414 4.027 1 94.12 54 LEU B N 1
ATOM 3084 C CA . LEU B 1 54 ? 9.742 -11.977 4.781 1 94.12 54 LEU B CA 1
ATOM 3085 C C . LEU B 1 54 ? 9.25 -12.656 6.055 1 94.12 54 LEU B C 1
ATOM 3087 O O . LEU B 1 54 ? 10.039 -12.945 6.957 1 94.12 54 LEU B O 1
ATOM 3091 N N . ASN B 1 55 ? 7.957 -12.836 6.148 1 93.56 55 ASN B N 1
ATOM 3092 C CA . ASN B 1 55 ? 7.402 -13.547 7.297 1 93.56 55 ASN B CA 1
ATOM 3093 C C . ASN B 1 55 ? 8.047 -14.914 7.477 1 93.56 55 ASN B C 1
ATOM 3095 O O . ASN B 1 55 ? 8.156 -15.688 6.523 1 93.56 55 ASN B O 1
ATOM 3099 N N . THR B 1 56 ? 8.461 -15.258 8.734 1 91.31 56 THR B N 1
ATOM 3100 C CA . THR B 1 56 ? 9.125 -16.531 8.984 1 91.31 56 THR B CA 1
ATOM 3101 C C . THR B 1 56 ? 8.188 -17.484 9.719 1 91.31 56 THR B C 1
ATOM 3103 O O . THR B 1 56 ? 8.477 -18.688 9.844 1 91.31 56 THR B O 1
ATOM 3106 N N . LYS B 1 57 ? 7.125 -16.953 10.227 1 94.19 57 LYS B N 1
ATOM 3107 C CA . LYS B 1 57 ? 6.137 -17.797 10.898 1 94.19 57 LYS B CA 1
ATOM 3108 C C . LYS B 1 57 ? 5.336 -18.609 9.891 1 94.19 57 LYS B C 1
ATOM 3110 O O . LYS B 1 57 ? 4.688 -18.047 9 1 94.19 57 LYS B O 1
ATOM 3115 N N . ILE B 1 58 ? 5.34 -19.969 10 1 93.25 58 ILE B N 1
ATOM 3116 C CA . ILE B 1 58 ? 4.648 -20.859 9.07 1 93.25 58 ILE B CA 1
ATOM 3117 C C . ILE B 1 58 ? 3.797 -21.859 9.844 1 93.25 58 ILE B C 1
ATOM 3119 O O . ILE B 1 58 ? 4.148 -22.25 10.953 1 93.25 58 ILE B O 1
ATOM 3123 N N . PRO B 1 59 ? 2.67 -22.281 9.289 1 97.56 59 PRO B N 1
ATOM 3124 C CA . PRO B 1 59 ? 2.125 -21.812 8.016 1 97.56 59 PRO B CA 1
ATOM 3125 C C . PRO B 1 59 ? 1.617 -20.359 8.094 1 97.56 59 PRO B C 1
ATOM 3127 O O . PRO B 1 59 ? 1.26 -19.891 9.18 1 97.56 59 PRO B O 1
ATOM 3130 N N . PHE B 1 60 ? 1.59 -19.656 6.941 1 98.06 60 PHE B N 1
ATOM 3131 C CA . PHE B 1 60 ? 1.12 -18.281 6.852 1 98.06 60 PHE B CA 1
ATOM 3132 C C . PHE B 1 60 ? -0.373 -18.203 7.148 1 98.06 60 PHE B C 1
ATOM 3134 O O . PHE B 1 60 ? -1.172 -18.922 6.543 1 98.06 60 PHE B O 1
ATOM 3141 N N . SER B 1 61 ? -0.711 -17.375 8.016 1 98.19 61 SER B N 1
ATOM 3142 C CA . SER B 1 61 ? -2.107 -17.125 8.359 1 98.19 61 SER B CA 1
ATOM 3143 C C . SER B 1 61 ? -2.523 -15.703 7.973 1 98.19 61 SER B C 1
ATOM 3145 O O . SER B 1 61 ? -1.709 -14.781 8.016 1 98.19 61 SER B O 1
ATOM 3147 N N . GLU B 1 62 ? -3.795 -15.57 7.641 1 98.12 62 GLU B N 1
ATOM 3148 C CA . GLU B 1 62 ? -4.293 -14.266 7.219 1 98.12 62 GLU B CA 1
ATOM 3149 C C . GLU B 1 62 ? -4.145 -13.234 8.336 1 98.12 62 GLU B C 1
ATOM 3151 O O . GLU B 1 62 ? -4.125 -12.031 8.07 1 98.12 62 GLU B O 1
ATOM 3156 N N . LYS B 1 63 ? -3.916 -13.641 9.555 1 96.5 63 LYS B N 1
ATOM 3157 C CA . LYS B 1 63 ? -3.773 -12.742 10.695 1 96.5 63 LYS B CA 1
ATOM 3158 C C . LYS B 1 63 ? -2.33 -12.266 10.844 1 96.5 63 LYS B C 1
ATOM 3160 O O . LYS B 1 63 ? -2.057 -11.32 11.586 1 96.5 63 LYS B O 1
ATOM 3165 N N . ASP B 1 64 ? -1.426 -12.93 10.18 1 97.44 64 ASP B N 1
ATOM 3166 C CA . ASP B 1 64 ? -0.017 -12.562 10.289 1 97.44 64 ASP B CA 1
ATOM 3167 C C . ASP B 1 64 ? 0.224 -11.156 9.742 1 97.44 64 ASP B C 1
ATOM 3169 O O . ASP B 1 64 ? -0.491 -10.695 8.852 1 97.44 64 ASP B O 1
ATOM 3173 N N . ARG B 1 65 ? 1.256 -10.531 10.312 1 95.88 65 ARG B N 1
ATOM 3174 C CA . ARG B 1 65 ? 1.671 -9.219 9.82 1 95.88 65 ARG B CA 1
ATOM 3175 C C . ARG B 1 65 ? 2.256 -9.328 8.414 1 95.88 65 ARG B C 1
ATOM 3177 O O . ARG B 1 65 ? 2.988 -10.273 8.109 1 95.88 65 ARG B O 1
ATOM 3184 N N . THR B 1 66 ? 1.933 -8.344 7.551 1 97.25 66 THR B N 1
ATOM 3185 C CA . THR B 1 66 ? 2.389 -8.359 6.164 1 97.25 66 THR B CA 1
ATOM 3186 C C . THR B 1 66 ? 3.029 -7.031 5.789 1 97.25 66 THR B C 1
ATOM 3188 O O . THR B 1 66 ? 2.809 -6.516 4.691 1 97.25 66 THR B O 1
ATOM 3191 N N . ASP B 1 67 ? 3.896 -6.453 6.609 1 95.62 67 ASP B N 1
ATOM 3192 C CA . ASP B 1 67 ? 4.473 -5.129 6.406 1 95.62 67 ASP B CA 1
ATOM 3193 C C . ASP B 1 67 ? 5.875 -5.227 5.809 1 95.62 67 ASP B C 1
ATOM 3195 O O . ASP B 1 67 ? 6.586 -4.223 5.707 1 95.62 67 ASP B O 1
ATOM 3199 N N . GLN B 1 68 ? 6.305 -6.449 5.477 1 96.31 68 GLN B N 1
ATOM 3200 C CA . GLN B 1 68 ? 7.664 -6.621 4.977 1 96.31 68 GLN B CA 1
ATOM 3201 C C . GLN B 1 68 ? 7.672 -7.328 3.623 1 96.31 68 GLN B C 1
ATOM 3203 O O . GLN B 1 68 ? 8.281 -8.391 3.471 1 96.31 68 GLN B O 1
ATOM 3208 N N . PRO B 1 69 ? 7.031 -6.648 2.664 1 96.88 69 PRO B N 1
ATOM 3209 C CA . PRO B 1 69 ? 7.055 -7.246 1.327 1 96.88 69 PRO B CA 1
ATOM 3210 C C . PRO B 1 69 ? 8.469 -7.387 0.768 1 96.88 69 PRO B C 1
ATOM 3212 O O . PRO B 1 69 ? 9.305 -6.5 0.955 1 96.88 69 PRO B O 1
ATOM 3215 N N . SER B 1 70 ? 8.734 -8.477 0.057 1 94.94 70 SER B N 1
ATOM 3216 C CA . SER B 1 70 ? 10.078 -8.789 -0.419 1 94.94 70 SER B CA 1
ATOM 3217 C C . SER B 1 70 ? 10.281 -8.305 -1.852 1 94.94 70 SER B C 1
ATOM 3219 O O . SER B 1 70 ? 11.398 -8.359 -2.379 1 94.94 70 SER B O 1
ATOM 3221 N N . SER B 1 71 ? 9.227 -7.867 -2.533 1 96.31 71 SER B N 1
ATOM 3222 C CA . SER B 1 71 ? 9.273 -7.414 -3.92 1 96.31 71 SER B CA 1
ATOM 3223 C C . SER B 1 71 ? 8.258 -6.305 -4.172 1 96.31 71 SER B C 1
ATOM 3225 O O . SER B 1 71 ? 7.34 -6.102 -3.375 1 96.31 71 SER B O 1
ATOM 3227 N N . LEU B 1 72 ? 8.523 -5.574 -5.312 1 97.5 72 LEU B N 1
ATOM 3228 C CA . LEU B 1 72 ? 7.555 -4.543 -5.66 1 97.5 72 LEU B CA 1
ATOM 3229 C C . LEU B 1 72 ? 6.199 -5.156 -5.98 1 97.5 72 LEU B C 1
ATOM 3231 O O . LEU B 1 72 ? 5.156 -4.57 -5.672 1 97.5 72 LEU B O 1
ATOM 3235 N N . TYR B 1 73 ? 6.203 -6.344 -6.625 1 97.5 73 TYR B N 1
ATOM 3236 C CA . TYR B 1 73 ? 4.957 -7.066 -6.848 1 97.5 73 TYR B CA 1
ATOM 3237 C C . TYR B 1 73 ? 4.203 -7.273 -5.539 1 97.5 73 TYR B C 1
ATOM 3239 O O . TYR B 1 73 ? 3.023 -6.922 -5.434 1 97.5 73 TYR B O 1
ATOM 3247 N N . ALA B 1 74 ? 4.859 -7.805 -4.539 1 98.12 74 ALA B N 1
ATOM 3248 C CA . ALA B 1 74 ? 4.262 -8.047 -3.227 1 98.12 74 ALA B CA 1
ATOM 3249 C C . ALA B 1 74 ? 3.727 -6.75 -2.623 1 98.12 74 ALA B C 1
ATOM 3251 O O . ALA B 1 74 ? 2.619 -6.719 -2.082 1 98.12 74 ALA B O 1
ATOM 3252 N N . ALA B 1 75 ? 4.508 -5.695 -2.738 1 98.62 75 ALA B N 1
ATOM 3253 C CA . ALA B 1 75 ? 4.113 -4.402 -2.188 1 98.62 75 ALA B CA 1
ATOM 3254 C C . ALA B 1 75 ? 2.848 -3.881 -2.861 1 98.62 75 ALA B C 1
ATOM 3256 O O . ALA B 1 75 ? 1.982 -3.295 -2.203 1 98.62 75 ALA B O 1
ATOM 3257 N N . THR B 1 76 ? 2.762 -4.039 -4.184 1 98.69 76 THR B N 1
ATOM 3258 C CA . THR B 1 76 ? 1.584 -3.553 -4.895 1 98.69 76 THR B CA 1
ATOM 3259 C C . THR B 1 76 ? 0.341 -4.336 -4.484 1 98.69 76 THR B C 1
ATOM 3261 O O . THR B 1 76 ? -0.751 -3.771 -4.387 1 98.69 76 THR B O 1
ATOM 3264 N N . LYS B 1 77 ? 0.489 -5.617 -4.285 1 98.69 77 LYS B N 1
ATOM 3265 C CA . LYS B 1 77 ? -0.65 -6.414 -3.84 1 98.69 77 LYS B CA 1
ATOM 3266 C C . LYS B 1 77 ? -1.054 -6.047 -2.414 1 98.69 77 LYS B C 1
ATOM 3268 O O . LYS B 1 77 ? -2.244 -5.977 -2.098 1 98.69 77 LYS B O 1
ATOM 3273 N N . LYS B 1 78 ? -0.096 -5.84 -1.567 1 98.75 78 LYS B N 1
ATOM 3274 C CA . LYS B 1 78 ? -0.407 -5.379 -0.218 1 98.75 78 LYS B CA 1
ATOM 3275 C C . LYS B 1 78 ? -1.1 -4.02 -0.248 1 98.75 78 LYS B C 1
ATOM 3277 O O . LYS B 1 78 ? -2.061 -3.789 0.49 1 98.75 78 LYS B O 1
ATOM 3282 N N . ALA B 1 79 ? -0.556 -3.141 -1.057 1 98.75 79 ALA B N 1
ATOM 3283 C CA . ALA B 1 79 ? -1.227 -1.858 -1.258 1 98.75 79 ALA B CA 1
ATOM 3284 C C . ALA B 1 79 ? -2.682 -2.061 -1.669 1 98.75 79 ALA B C 1
ATOM 3286 O O . ALA B 1 79 ? -3.568 -1.332 -1.216 1 98.75 79 ALA B O 1
ATOM 3287 N N . GLY B 1 80 ? -2.906 -3.006 -2.535 1 98.81 80 GLY B N 1
ATOM 3288 C CA . GLY B 1 80 ? -4.266 -3.332 -2.934 1 98.81 80 GLY B CA 1
ATOM 3289 C C . GLY B 1 80 ? -5.164 -3.686 -1.762 1 98.81 80 GLY B C 1
ATOM 3290 O O . GLY B 1 80 ? -6.324 -3.271 -1.714 1 98.81 80 GLY B O 1
ATOM 3291 N N . GLU B 1 81 ? -4.652 -4.461 -0.848 1 98.75 81 GLU B N 1
ATOM 3292 C CA . GLU B 1 81 ? -5.438 -4.836 0.324 1 98.75 81 GLU B CA 1
ATOM 3293 C C . GLU B 1 81 ? -5.789 -3.611 1.168 1 98.75 81 GLU B C 1
ATOM 3295 O O . GLU B 1 81 ? -6.898 -3.506 1.69 1 98.75 81 GLU B O 1
ATOM 3300 N N . GLU B 1 82 ? -4.824 -2.699 1.315 1 98.5 82 GLU B N 1
ATOM 3301 C CA . GLU B 1 82 ? -5.078 -1.463 2.051 1 98.5 82 GLU B CA 1
ATOM 3302 C C . GLU B 1 82 ? -6.133 -0.611 1.352 1 98.5 82 GLU B C 1
ATOM 3304 O O . GLU B 1 82 ? -7.031 -0.069 2 1 98.5 82 GLU B O 1
ATOM 3309 N N . ILE B 1 83 ? -6.023 -0.502 0.103 1 98.69 83 ILE B N 1
ATOM 3310 C CA . ILE B 1 83 ? -6.965 0.276 -0.694 1 98.69 83 ILE B CA 1
ATOM 3311 C C . ILE B 1 83 ? -8.359 -0.345 -0.6 1 98.69 83 ILE B C 1
ATOM 3313 O O . ILE B 1 83 ? -9.352 0.367 -0.437 1 98.69 83 ILE B O 1
ATOM 3317 N N . ALA B 1 84 ? -8.398 -1.671 -0.666 1 98.81 84 ALA B N 1
ATOM 3318 C CA . ALA B 1 84 ? -9.672 -2.371 -0.514 1 98.81 84 ALA B CA 1
ATOM 3319 C C . ALA B 1 84 ? -10.328 -2.037 0.824 1 98.81 84 ALA B C 1
ATOM 3321 O O . ALA B 1 84 ? -11.531 -1.795 0.888 1 98.81 84 ALA B O 1
ATOM 3322 N N . HIS B 1 85 ? -9.57 -2.055 1.857 1 98.31 85 HIS B N 1
ATOM 3323 C CA . HIS B 1 85 ? -10.094 -1.713 3.174 1 98.31 85 HIS B CA 1
ATOM 3324 C C . HIS B 1 85 ? -10.742 -0.333 3.168 1 98.31 85 HIS B C 1
ATOM 3326 O O . HIS B 1 85 ? -11.828 -0.151 3.721 1 98.31 85 HIS B O 1
ATOM 3332 N N . THR B 1 86 ? -10.062 0.636 2.566 1 97.12 86 THR B N 1
ATOM 3333 C CA . THR B 1 86 ? -10.539 2.016 2.551 1 97.12 86 THR B CA 1
ATOM 3334 C C . THR B 1 86 ? -11.867 2.123 1.812 1 97.12 86 THR B C 1
ATOM 3336 O O . THR B 1 86 ? -12.797 2.768 2.295 1 97.12 86 THR B O 1
ATOM 3339 N N . TYR B 1 87 ? -11.961 1.527 0.69 1 97.62 87 TYR B N 1
ATOM 3340 C CA . TYR B 1 87 ? -13.18 1.61 -0.111 1 97.62 87 TYR B CA 1
ATOM 3341 C C . TYR B 1 87 ? -14.328 0.874 0.564 1 97.62 87 TYR B C 1
ATOM 3343 O O . TYR B 1 87 ? -15.484 1.277 0.445 1 97.62 87 TYR B O 1
ATOM 3351 N N . ASN B 1 88 ? -14 -0.225 1.225 1 97.62 88 ASN B N 1
ATOM 3352 C CA . ASN B 1 88 ? -15.008 -0.882 2.053 1 97.62 88 ASN B CA 1
ATOM 3353 C C . ASN B 1 88 ? -15.508 0.037 3.168 1 97.62 88 ASN B C 1
ATOM 3355 O O . ASN B 1 88 ? -16.719 0.172 3.375 1 97.62 88 ASN B O 1
ATOM 3359 N N . HIS B 1 89 ? -14.602 0.693 3.787 1 95.75 89 HIS B N 1
ATOM 3360 C CA . HIS B 1 89 ? -14.867 1.499 4.973 1 95.75 89 HIS B CA 1
ATOM 3361 C C . HIS B 1 89 ? -15.672 2.744 4.621 1 95.75 89 HIS B C 1
ATOM 3363 O O . HIS B 1 89 ? -16.609 3.102 5.332 1 95.75 89 HIS B O 1
ATOM 3369 N N . ILE B 1 90 ? -15.328 3.377 3.52 1 94.38 90 ILE B N 1
ATOM 3370 C CA . ILE B 1 90 ? -15.891 4.684 3.211 1 94.38 90 ILE B CA 1
ATOM 3371 C C . ILE B 1 90 ? -17.141 4.516 2.359 1 94.38 90 ILE B C 1
ATOM 3373 O O . ILE B 1 90 ? -18.109 5.266 2.51 1 94.38 90 ILE B O 1
ATOM 3377 N N . TYR B 1 91 ? -17.172 3.525 1.461 1 95.81 91 TYR B N 1
ATOM 3378 C CA . TYR B 1 91 ? -18.219 3.512 0.45 1 95.81 91 TYR B CA 1
ATOM 3379 C C . TYR B 1 91 ? -19.109 2.291 0.614 1 95.81 91 TYR B C 1
ATOM 3381 O O . TYR B 1 91 ? -20.094 2.133 -0.113 1 95.81 91 TYR B O 1
ATOM 3389 N N . GLY B 1 92 ? -18.766 1.372 1.49 1 96.81 92 GLY B N 1
ATOM 3390 C CA . GLY B 1 92 ? -19.609 0.216 1.755 1 96.81 92 GLY B CA 1
ATOM 3391 C C . GLY B 1 92 ? -19.5 -0.857 0.688 1 96.81 92 GLY B C 1
ATOM 3392 O O . GLY B 1 92 ? -20.469 -1.577 0.424 1 96.81 92 GLY B O 1
ATOM 3393 N N . LEU B 1 93 ? -18.375 -0.957 -0.016 1 97.88 93 LEU B N 1
ATOM 3394 C CA . LEU B 1 93 ? -18.172 -2.008 -1.005 1 97.88 93 LEU B CA 1
ATOM 3395 C C . LEU B 1 93 ? -17.859 -3.34 -0.326 1 97.88 93 LEU B C 1
ATOM 3397 O O . LEU B 1 93 ? -17.031 -3.4 0.584 1 97.88 93 LEU B O 1
ATOM 3401 N N . SER B 1 94 ? -18.609 -4.414 -0.706 1 98.62 94 SER B N 1
ATOM 3402 C CA . SER B 1 94 ? -18.266 -5.77 -0.29 1 98.62 94 SER B CA 1
ATOM 3403 C C . SER B 1 94 ? -17.078 -6.305 -1.077 1 98.62 94 SER B C 1
ATOM 3405 O O . SER B 1 94 ? -17.156 -6.465 -2.297 1 98.62 94 SER B O 1
ATOM 3407 N N . ILE B 1 95 ? -15.953 -6.582 -0.388 1 98.81 95 ILE B N 1
ATOM 3408 C CA . ILE B 1 95 ? -14.719 -6.918 -1.094 1 98.81 95 ILE B CA 1
ATOM 3409 C C . ILE B 1 95 ? -14.086 -8.148 -0.458 1 98.81 95 ILE B C 1
ATOM 3411 O O . ILE B 1 95 ? -13.93 -8.219 0.764 1 98.81 95 ILE B O 1
ATOM 3415 N N . THR B 1 96 ? -13.727 -9.141 -1.247 1 98.94 96 THR B N 1
ATOM 3416 C CA . THR B 1 96 ? -13 -10.336 -0.836 1 98.94 96 THR B CA 1
ATOM 3417 C C . THR B 1 96 ? -11.664 -10.43 -1.572 1 98.94 96 THR B C 1
ATOM 3419 O O . THR B 1 96 ? -11.625 -10.406 -2.805 1 98.94 96 THR B O 1
ATOM 3422 N N . GLY B 1 97 ? -10.609 -10.43 -0.8 1 98.88 97 GLY B N 1
ATOM 3423 C CA . GLY B 1 97 ? -9.289 -10.664 -1.369 1 98.88 97 GLY B CA 1
ATOM 3424 C C . GLY B 1 97 ? -8.836 -12.109 -1.243 1 98.88 97 GLY B C 1
ATOM 3425 O O . GLY B 1 97 ? -9.039 -12.742 -0.204 1 98.88 97 GLY B O 1
ATOM 3426 N N . LEU B 1 98 ? -8.266 -12.625 -2.309 1 98.94 98 LEU B N 1
ATOM 3427 C CA . LEU B 1 98 ? -7.777 -14 -2.316 1 98.94 98 LEU B CA 1
ATOM 3428 C C . LEU B 1 98 ? -6.262 -14.031 -2.469 1 98.94 98 LEU B C 1
ATOM 3430 O O . LEU B 1 98 ? -5.723 -13.586 -3.484 1 98.94 98 LEU B O 1
ATOM 3434 N N . ARG B 1 99 ? -5.547 -14.508 -1.454 1 98.88 99 ARG B N 1
ATOM 3435 C CA . ARG B 1 99 ? -4.102 -14.703 -1.515 1 98.88 99 ARG B CA 1
ATOM 3436 C C . ARG B 1 99 ? -3.756 -16.062 -2.121 1 98.88 99 ARG B C 1
ATOM 3438 O O . ARG B 1 99 ? -3.736 -17.078 -1.42 1 98.88 99 ARG B O 1
ATOM 3445 N N . PHE B 1 100 ? -3.455 -16.062 -3.393 1 98.56 100 PHE B N 1
ATOM 3446 C CA . PHE B 1 100 ? -3.148 -17.281 -4.125 1 98.56 100 PHE B CA 1
ATOM 3447 C C . PHE B 1 100 ? -1.733 -17.75 -3.814 1 98.56 100 PHE B C 1
ATOM 3449 O O . PHE B 1 100 ? -0.798 -16.953 -3.775 1 98.56 100 PHE B O 1
ATOM 3456 N N . PHE B 1 101 ? -1.591 -19.062 -3.578 1 98.31 101 PHE B N 1
ATOM 3457 C CA . PHE B 1 101 ? -0.279 -19.656 -3.359 1 98.31 101 PHE B CA 1
ATOM 3458 C C . PHE B 1 101 ? 0.165 -20.453 -4.578 1 98.31 101 PHE B C 1
ATOM 3460 O O . PHE B 1 101 ? -0.388 -21.516 -4.867 1 98.31 101 PHE B O 1
ATOM 3467 N N . THR B 1 102 ? 1.154 -20.047 -5.293 1 96.81 102 THR B N 1
ATOM 3468 C CA . THR B 1 102 ? 1.881 -20.672 -6.395 1 96.81 102 THR B CA 1
ATOM 3469 C C . THR B 1 102 ? 0.939 -21.5 -7.262 1 96.81 102 THR B C 1
ATOM 3471 O O . THR B 1 102 ? 1.092 -22.719 -7.363 1 96.81 102 THR B O 1
ATOM 3474 N N . VAL B 1 103 ? 0.09 -20.844 -7.973 1 98.06 103 VAL B N 1
ATOM 3475 C CA . VAL B 1 103 ? -0.921 -21.469 -8.82 1 98.06 103 VAL B CA 1
ATOM 3476 C C . VAL B 1 103 ? -0.267 -22.031 -10.078 1 98.06 103 VAL B C 1
ATOM 3478 O O . VAL B 1 103 ? 0.558 -21.359 -10.703 1 98.06 103 VAL B O 1
ATOM 3481 N N . TYR B 1 104 ? -0.607 -23.297 -10.43 1 98.06 104 TYR B N 1
ATOM 3482 C CA . TYR B 1 104 ? -0.075 -23.906 -11.641 1 98.06 104 TYR B CA 1
ATOM 3483 C C . TYR B 1 104 ? -1.15 -24.719 -12.367 1 98.06 104 TYR B C 1
ATOM 3485 O O . TYR B 1 104 ? -2.184 -25.047 -11.781 1 98.06 104 TYR B O 1
ATOM 3493 N N . GLY B 1 105 ? -0.927 -24.938 -13.617 1 98.12 105 GLY B N 1
ATOM 3494 C CA . GLY B 1 105 ? -1.849 -25.703 -14.43 1 98.12 105 GLY B CA 1
ATOM 3495 C C . GLY B 1 105 ? -1.871 -25.266 -15.883 1 98.12 105 GLY B C 1
ATOM 3496 O O . GLY B 1 105 ? -1.066 -24.438 -16.297 1 98.12 105 GLY B O 1
ATOM 3497 N N . PRO B 1 106 ? -2.762 -25.922 -16.688 1 96.06 106 PRO B N 1
ATOM 3498 C CA . PRO B 1 106 ? -2.908 -25.531 -18.094 1 96.06 106 PRO B CA 1
ATOM 3499 C C . PRO B 1 106 ? -3.17 -24.047 -18.266 1 96.06 106 PRO B C 1
ATOM 3501 O O . PRO B 1 106 ? -3.854 -23.422 -17.453 1 96.06 106 PRO B O 1
ATOM 3504 N N . TRP B 1 107 ? -2.596 -23.438 -19.312 1 92.06 107 TRP B N 1
ATOM 3505 C CA . TRP B 1 107 ? -2.789 -22.047 -19.688 1 92.06 107 TRP B CA 1
ATOM 3506 C C . TRP B 1 107 ? -2.146 -21.109 -18.672 1 92.06 107 TRP B C 1
ATOM 3508 O O . TRP B 1 107 ? -2.492 -19.938 -18.594 1 92.06 107 TRP B O 1
ATOM 3518 N N . GLY B 1 108 ? -1.251 -21.734 -17.859 1 93.69 108 GLY B N 1
ATOM 3519 C CA . GLY B 1 108 ? -0.572 -20.922 -16.844 1 93.69 108 GLY B CA 1
ATOM 3520 C C . GLY B 1 108 ? 0.491 -20.016 -17.438 1 93.69 108 GLY B C 1
ATOM 3521 O O . GLY B 1 108 ? 0.691 -19.984 -18.641 1 93.69 108 GLY B O 1
ATOM 3522 N N . ARG B 1 109 ? 1.131 -19.266 -16.609 1 91.19 109 ARG B N 1
ATOM 3523 C CA . ARG B 1 109 ? 2.172 -18.328 -17.016 1 91.19 109 ARG B CA 1
ATOM 3524 C C . ARG B 1 109 ? 3.445 -19.062 -17.422 1 91.19 109 ARG B C 1
ATOM 3526 O O . ARG B 1 109 ? 3.986 -19.859 -16.641 1 91.19 109 ARG B O 1
ATOM 3533 N N . PRO B 1 110 ? 4.016 -18.719 -18.484 1 92.5 110 PRO B N 1
ATOM 3534 C CA . PRO B 1 110 ? 5.172 -19.453 -19 1 92.5 110 PRO B CA 1
ATOM 3535 C C . PRO B 1 110 ? 6.449 -19.172 -18.203 1 92.5 110 PRO B C 1
ATOM 3537 O O . PRO B 1 110 ? 7.426 -19.922 -18.312 1 92.5 110 PRO B O 1
ATOM 3540 N N . ASP B 1 111 ? 6.445 -18.141 -17.469 1 89.25 111 ASP B N 1
ATOM 3541 C CA . ASP B 1 111 ? 7.66 -17.781 -16.734 1 89.25 111 ASP B CA 1
ATOM 3542 C C . ASP B 1 111 ? 7.73 -18.516 -15.398 1 89.25 111 ASP B C 1
ATOM 3544 O O . ASP B 1 111 ? 8.742 -18.438 -14.703 1 89.25 111 ASP B O 1
ATOM 3548 N N . MET B 1 112 ? 6.746 -19.266 -15.055 1 94.56 112 MET B N 1
ATOM 3549 C CA . MET B 1 112 ? 6.762 -20.031 -13.805 1 94.56 112 MET B CA 1
ATOM 3550 C C . MET B 1 112 ? 7.59 -21.297 -13.961 1 94.56 112 MET B C 1
ATOM 3552 O O . MET B 1 112 ? 7.688 -21.859 -15.055 1 94.56 112 MET B O 1
ATOM 3556 N N . ALA B 1 113 ? 8.117 -21.812 -12.922 1 94.44 113 ALA B N 1
ATOM 3557 C CA . ALA B 1 113 ? 9.078 -22.906 -12.906 1 94.44 113 ALA B CA 1
ATOM 3558 C C . ALA B 1 113 ? 8.516 -24.141 -13.602 1 94.44 113 ALA B C 1
ATOM 3560 O O . ALA B 1 113 ? 9.164 -24.719 -14.484 1 94.44 113 ALA B O 1
ATOM 3561 N N . TYR B 1 114 ? 7.246 -24.547 -13.242 1 97.44 114 TYR B N 1
ATOM 3562 C CA . TYR B 1 114 ? 6.684 -25.766 -13.797 1 97.44 114 TYR B CA 1
ATOM 3563 C C . TYR B 1 114 ? 6.598 -25.672 -15.32 1 97.44 114 TYR B C 1
ATOM 3565 O O . TYR B 1 114 ? 6.84 -26.672 -16.016 1 97.44 114 TYR B O 1
ATOM 3573 N N . PHE B 1 115 ? 6.348 -24.516 -15.852 1 97.12 115 PHE B N 1
ATOM 3574 C CA . PHE B 1 115 ? 6.172 -24.266 -17.281 1 97.12 115 PHE B CA 1
ATOM 3575 C C . PHE B 1 115 ? 7.52 -24.125 -17.969 1 97.12 115 PHE B C 1
ATOM 3577 O O . PHE B 1 115 ? 7.805 -24.844 -18.938 1 97.12 115 PHE B O 1
ATOM 3584 N N . SER B 1 116 ? 8.398 -23.297 -17.469 1 96.38 116 SER B N 1
ATOM 3585 C CA . SER B 1 116 ? 9.695 -23.047 -18.094 1 96.38 116 SER B CA 1
ATOM 3586 C C . SER B 1 116 ? 10.578 -24.297 -18.031 1 96.38 116 SER B C 1
ATOM 3588 O O . SER B 1 116 ? 11.328 -24.578 -18.969 1 96.38 116 SER B O 1
ATOM 3590 N N . PHE B 1 117 ? 10.492 -25.062 -16.953 1 98.06 117 PHE B N 1
ATOM 3591 C CA . PHE B 1 117 ? 11.25 -26.297 -16.844 1 98.06 117 PHE B CA 1
ATOM 3592 C C . PHE B 1 117 ? 10.773 -27.312 -17.891 1 98.06 117 PHE B C 1
ATOM 3594 O O . PHE B 1 117 ? 11.594 -27.969 -18.531 1 98.06 117 PHE B O 1
ATOM 3601 N N . THR B 1 118 ? 9.453 -27.453 -17.984 1 97.88 118 THR B N 1
ATOM 3602 C CA . THR B 1 118 ? 8.914 -28.375 -18.984 1 97.88 118 THR B CA 1
ATOM 3603 C C . THR B 1 118 ? 9.445 -28.031 -20.375 1 97.88 118 THR B C 1
ATOM 3605 O O . THR B 1 118 ? 9.93 -28.906 -21.094 1 97.88 118 THR B O 1
ATOM 3608 N N . LYS B 1 119 ? 9.367 -26.766 -20.734 1 96.62 119 LYS B N 1
ATOM 3609 C CA . LYS B 1 119 ? 9.852 -26.266 -22.016 1 96.62 119 LYS B CA 1
ATOM 3610 C C . LYS B 1 119 ? 11.328 -26.609 -22.219 1 96.62 119 LYS B C 1
ATOM 3612 O O . LYS B 1 119 ? 11.711 -27.172 -23.234 1 96.62 119 LYS B O 1
ATOM 3617 N N . ASP B 1 120 ? 12.117 -26.328 -21.25 1 97.19 120 ASP B N 1
ATOM 3618 C CA . ASP B 1 120 ? 13.57 -26.453 -21.375 1 97.19 120 ASP B CA 1
ATOM 3619 C C . ASP B 1 120 ? 13.984 -27.922 -21.328 1 97.19 120 ASP B C 1
ATOM 3621 O O . ASP B 1 120 ? 14.906 -28.328 -22.047 1 97.19 120 ASP B O 1
ATOM 3625 N N . ILE B 1 121 ? 13.367 -28.734 -20.5 1 97.31 121 ILE B N 1
ATOM 3626 C CA . ILE B 1 121 ? 13.664 -30.156 -20.438 1 97.31 121 ILE B CA 1
ATOM 3627 C C . ILE B 1 121 ? 13.391 -30.797 -21.797 1 97.31 121 ILE B C 1
ATOM 3629 O O . ILE B 1 121 ? 14.219 -31.562 -22.312 1 97.31 121 ILE B O 1
ATOM 3633 N N . LEU B 1 122 ? 12.281 -30.453 -22.406 1 93.81 122 LEU B N 1
ATOM 3634 C CA . LEU B 1 122 ? 11.906 -31.016 -23.703 1 93.81 122 LEU B CA 1
ATOM 3635 C C . LEU B 1 122 ? 12.891 -30.578 -24.781 1 93.81 122 LEU B C 1
ATOM 3637 O O . LEU B 1 122 ? 13.172 -31.344 -25.719 1 93.81 122 LEU B O 1
ATOM 3641 N N . LYS B 1 123 ? 13.414 -29.391 -24.641 1 93.94 123 LYS B N 1
ATOM 3642 C CA . LYS B 1 123 ? 14.367 -28.859 -25.609 1 93.94 123 LYS B CA 1
ATOM 3643 C C . LYS B 1 123 ? 15.797 -29.266 -25.25 1 93.94 123 LYS B C 1
ATOM 3645 O O . LYS B 1 123 ? 16.75 -28.844 -25.906 1 93.94 123 LYS B O 1
ATOM 3650 N N . ARG B 1 124 ? 15.961 -30.016 -24.172 1 95.19 124 ARG B N 1
ATOM 3651 C CA . ARG B 1 124 ? 17.25 -30.484 -23.688 1 95.19 124 ARG B CA 1
ATOM 3652 C C . ARG B 1 124 ? 18.156 -29.312 -23.281 1 95.19 124 ARG B C 1
ATOM 3654 O O . ARG B 1 124 ? 19.375 -29.359 -23.5 1 95.19 124 ARG B O 1
ATOM 3661 N N . LYS B 1 125 ? 17.547 -28.25 -22.875 1 96.94 125 LYS B N 1
ATOM 3662 C CA . LYS B 1 125 ? 18.266 -27.125 -22.297 1 96.94 125 LYS B CA 1
ATOM 3663 C C . LYS B 1 125 ? 18.375 -27.234 -20.781 1 96.94 125 LYS B C 1
ATOM 3665 O O . LYS B 1 125 ? 17.516 -27.859 -20.141 1 96.94 125 LYS B O 1
ATOM 3670 N N . PRO B 1 126 ? 19.359 -26.656 -20.234 1 97.75 126 PRO B N 1
ATOM 3671 C CA . PRO B 1 126 ? 19.5 -26.734 -18.781 1 97.75 126 PRO B CA 1
ATOM 3672 C C . PRO B 1 126 ? 18.422 -25.938 -18.047 1 97.75 126 PRO B C 1
ATOM 3674 O O . PRO B 1 126 ? 17.969 -24.906 -18.547 1 97.75 126 PRO B O 1
ATOM 3677 N N . ILE B 1 127 ? 18.047 -26.453 -16.938 1 97.19 127 ILE B N 1
ATOM 3678 C CA . ILE B 1 127 ? 17.156 -25.703 -16.047 1 97.19 127 ILE B CA 1
ATOM 3679 C C . ILE B 1 127 ? 17.938 -25.25 -14.812 1 97.19 127 ILE B C 1
ATOM 3681 O O . ILE B 1 127 ? 18.844 -25.938 -14.359 1 97.19 127 ILE B O 1
ATOM 3685 N N . THR B 1 128 ? 17.578 -24.094 -14.328 1 93.94 128 THR B N 1
ATOM 3686 C CA . THR B 1 128 ? 18.234 -23.531 -13.156 1 93.94 128 THR B CA 1
ATOM 3687 C C . THR B 1 128 ? 17.406 -23.75 -11.906 1 93.94 128 THR B C 1
ATOM 3689 O O . THR B 1 128 ? 16.25 -23.297 -11.836 1 93.94 128 THR B O 1
ATOM 3692 N N . ILE B 1 129 ? 17.922 -24.438 -10.977 1 93.81 129 ILE B N 1
ATOM 3693 C CA . ILE B 1 129 ? 17.297 -24.656 -9.68 1 93.81 129 ILE B CA 1
ATOM 3694 C C . ILE B 1 129 ? 18 -23.797 -8.625 1 93.81 129 ILE B C 1
ATOM 3696 O O . ILE B 1 129 ? 19.219 -23.891 -8.445 1 93.81 129 ILE B O 1
ATOM 3700 N N . PHE B 1 130 ? 17.234 -23 -7.934 1 90.62 130 PHE B N 1
ATOM 3701 C CA . PHE B 1 130 ? 17.812 -22.125 -6.934 1 90.62 130 PHE B CA 1
ATOM 3702 C C . PHE B 1 130 ? 17.781 -22.766 -5.555 1 90.62 130 PHE B C 1
ATOM 3704 O O . PHE B 1 130 ? 16.844 -23.5 -5.227 1 90.62 130 PHE B O 1
ATOM 3711 N N . GLU B 1 131 ? 18.781 -22.484 -4.781 1 90.81 131 GLU B N 1
ATOM 3712 C CA . GLU B 1 131 ? 18.875 -22.969 -3.406 1 90.81 131 GLU B CA 1
ATOM 3713 C C . GLU B 1 131 ? 19.125 -21.828 -2.43 1 90.81 131 GLU B C 1
ATOM 3715 O O . GLU B 1 131 ? 19.703 -20.797 -2.805 1 90.81 131 GLU B O 1
ATOM 3720 N N . GLY B 1 132 ? 18.609 -22 -1.207 1 85.75 132 GLY B N 1
ATOM 3721 C CA . GLY B 1 132 ? 18.844 -21.031 -0.151 1 85.75 132 GLY B CA 1
ATOM 3722 C C . GLY B 1 132 ? 20.188 -21.203 0.531 1 85.75 132 GLY B C 1
ATOM 3723 O O . GLY B 1 132 ? 21.016 -22 0.079 1 85.75 132 GLY B O 1
ATOM 3724 N N . PRO B 1 133 ? 20.359 -20.359 1.572 1 81.94 133 PRO B N 1
ATOM 3725 C CA . PRO B 1 133 ? 21.594 -20.531 2.355 1 81.94 133 PRO B CA 1
ATOM 3726 C C . PRO B 1 133 ? 21.766 -21.969 2.855 1 81.94 133 PRO B C 1
ATOM 3728 O O . PRO B 1 133 ? 20.781 -22.625 3.234 1 81.94 133 PRO B O 1
ATOM 3731 N N . HIS B 1 134 ? 22.938 -22.5 2.873 1 84.38 134 HIS B N 1
ATOM 3732 C CA . HIS B 1 134 ? 23.281 -23.844 3.322 1 84.38 134 HIS B CA 1
ATOM 3733 C C . HIS B 1 134 ? 22.594 -24.906 2.473 1 84.38 134 HIS B C 1
ATOM 3735 O O . HIS B 1 134 ? 22.188 -25.938 2.986 1 84.38 134 HIS B O 1
ATOM 3741 N N . HIS B 1 135 ? 22.234 -24.562 1.363 1 82 135 HIS B N 1
ATOM 3742 C CA . HIS B 1 135 ? 21.703 -25.469 0.347 1 82 135 HIS B CA 1
ATOM 3743 C C . HIS B 1 135 ? 20.266 -25.859 0.662 1 82 135 HIS B C 1
ATOM 3745 O O . HIS B 1 135 ? 19.812 -26.938 0.269 1 82 135 HIS B O 1
ATOM 3751 N N . PHE B 1 136 ? 19.719 -24.922 1.346 1 83 136 PHE B N 1
ATOM 3752 C CA . PHE B 1 136 ? 18.312 -25.156 1.641 1 83 136 PHE B CA 1
ATOM 3753 C C . PHE B 1 136 ? 17.484 -25.188 0.358 1 83 136 PHE B C 1
ATOM 3755 O O . PHE B 1 136 ? 17.688 -24.359 -0.538 1 83 136 PHE B O 1
ATOM 3762 N N . SER B 1 137 ? 16.641 -26.203 0.294 1 85.38 137 SER B N 1
ATOM 3763 C CA . SER B 1 137 ? 15.797 -26.328 -0.888 1 85.38 137 SER B CA 1
ATOM 3764 C C . SER B 1 137 ? 14.625 -25.359 -0.844 1 85.38 137 SER B C 1
ATOM 3766 O O . SER B 1 137 ? 13.922 -25.266 0.166 1 85.38 137 SER B O 1
ATOM 3768 N N . VAL B 1 138 ? 14.461 -24.625 -1.934 1 90.81 138 VAL B N 1
ATOM 3769 C CA . VAL B 1 138 ? 13.305 -23.75 -2.07 1 90.81 138 VAL B CA 1
ATOM 3770 C C . VAL B 1 138 ? 12.031 -24.594 -2.199 1 90.81 138 VAL B C 1
ATOM 3772 O O . VAL B 1 138 ? 11.992 -25.547 -2.977 1 90.81 138 VAL B O 1
ATOM 3775 N N . ALA B 1 139 ? 11.109 -24.328 -1.355 1 94.38 139 ALA B N 1
ATOM 3776 C CA . ALA B 1 139 ? 9.852 -25.078 -1.378 1 94.38 139 ALA B CA 1
ATOM 3777 C C . ALA B 1 139 ? 8.664 -24.141 -1.55 1 94.38 139 ALA B C 1
ATOM 3779 O O . ALA B 1 139 ? 8.672 -23.016 -1.04 1 94.38 139 ALA B O 1
ATOM 3780 N N . ARG B 1 140 ? 7.699 -24.562 -2.277 1 95.81 140 ARG B N 1
ATOM 3781 C CA . ARG B 1 140 ? 6.5 -23.781 -2.551 1 95.81 140 ARG B CA 1
ATOM 3782 C C . ARG B 1 140 ? 5.242 -24.594 -2.254 1 95.81 140 ARG B C 1
ATOM 3784 O O . ARG B 1 140 ? 5.25 -25.812 -2.344 1 95.81 140 ARG B O 1
ATOM 3791 N N . ASP B 1 141 ? 4.242 -23.906 -1.882 1 97.56 141 ASP B N 1
ATOM 3792 C CA . ASP B 1 141 ? 2.898 -24.469 -1.758 1 97.56 141 ASP B CA 1
ATOM 3793 C C . ASP B 1 141 ? 2.162 -24.438 -3.096 1 97.56 141 ASP B C 1
ATOM 3795 O O . ASP B 1 141 ? 1.229 -23.656 -3.275 1 97.56 141 ASP B O 1
ATOM 3799 N N . PHE B 1 142 ? 2.494 -25.422 -3.98 1 98 142 PHE B N 1
ATOM 3800 C CA . PHE B 1 142 ? 1.913 -25.484 -5.316 1 98 142 PHE B CA 1
ATOM 3801 C C . PHE B 1 142 ? 0.427 -25.812 -5.242 1 98 142 PHE B C 1
ATOM 3803 O O . PHE B 1 142 ? 0.034 -26.797 -4.633 1 98 142 PHE B O 1
ATOM 3810 N N . THR B 1 143 ? -0.384 -24.984 -5.883 1 98.62 143 THR B N 1
ATOM 3811 C CA . THR B 1 143 ? -1.83 -25.172 -5.855 1 98.62 143 THR B CA 1
ATOM 3812 C C . THR B 1 143 ? -2.387 -25.266 -7.273 1 98.62 143 THR B C 1
ATOM 3814 O O . THR B 1 143 ? -2.225 -24.344 -8.078 1 98.62 143 THR B O 1
ATOM 3817 N N . TYR B 1 144 ? -2.998 -26.391 -7.531 1 98.69 144 TYR B N 1
ATOM 3818 C CA . TYR B 1 144 ? -3.502 -26.641 -8.875 1 98.69 144 TYR B CA 1
ATOM 3819 C C . TYR B 1 144 ? -4.645 -25.703 -9.219 1 98.69 144 TYR B C 1
ATOM 3821 O O . TYR B 1 144 ? -5.488 -25.391 -8.367 1 98.69 144 TYR B O 1
ATOM 3829 N N . ILE B 1 145 ? -4.785 -25.312 -10.453 1 98.44 145 ILE B N 1
ATOM 3830 C CA . ILE B 1 145 ? -5.684 -24.266 -10.938 1 98.44 145 ILE B CA 1
ATOM 3831 C C . ILE B 1 145 ? -7.133 -24.656 -10.656 1 98.44 145 ILE B C 1
ATOM 3833 O O . ILE B 1 145 ? -7.961 -23.812 -10.32 1 98.44 145 ILE B O 1
ATOM 3837 N N . ASP B 1 146 ? -7.492 -25.922 -10.766 1 98.19 146 ASP B N 1
ATOM 3838 C CA . ASP B 1 146 ? -8.867 -26.344 -10.516 1 98.19 146 ASP B CA 1
ATOM 3839 C C . ASP B 1 146 ? -9.273 -26.062 -9.062 1 98.19 146 ASP B C 1
ATOM 3841 O O . ASP B 1 146 ? -10.422 -25.719 -8.797 1 98.19 146 ASP B O 1
ATOM 3845 N N . ASP B 1 147 ? -8.375 -26.297 -8.195 1 98.62 147 ASP B N 1
ATOM 3846 C CA . ASP B 1 147 ? -8.656 -26.031 -6.785 1 98.62 147 ASP B CA 1
ATOM 3847 C C . ASP B 1 147 ? -8.812 -24.531 -6.535 1 98.62 147 ASP B C 1
ATOM 3849 O O . ASP B 1 147 ? -9.672 -24.109 -5.762 1 98.62 147 ASP B O 1
ATOM 3853 N N . ILE B 1 148 ? -7.98 -23.719 -7.164 1 98.62 148 ILE B N 1
ATOM 3854 C CA . ILE B 1 148 ? -8.086 -22.266 -7.074 1 98.62 148 ILE B CA 1
ATOM 3855 C C . ILE B 1 148 ? -9.461 -21.812 -7.551 1 98.62 148 ILE B C 1
ATOM 3857 O O . ILE B 1 148 ? -10.102 -20.969 -6.914 1 98.62 148 ILE B O 1
ATOM 3861 N N . VAL B 1 149 ? -9.875 -22.391 -8.719 1 98.12 149 VAL B N 1
ATOM 3862 C CA . VAL B 1 149 ? -11.172 -22.031 -9.289 1 98.12 149 VAL B CA 1
ATOM 3863 C C . VAL B 1 149 ? -12.281 -22.344 -8.281 1 98.12 149 VAL B C 1
ATOM 3865 O O . VAL B 1 149 ? -13.203 -21.547 -8.102 1 98.12 149 VAL B O 1
ATOM 3868 N N . LYS B 1 150 ? -12.18 -23.469 -7.602 1 98 150 LYS B N 1
ATOM 3869 C CA . LYS B 1 150 ? -13.164 -23.812 -6.578 1 98 150 LYS B CA 1
ATOM 3870 C C . LYS B 1 150 ? -13.18 -22.781 -5.457 1 98 150 LYS B C 1
ATOM 3872 O O . LYS B 1 150 ? -14.242 -22.422 -4.945 1 98 150 LYS B O 1
ATOM 3877 N N . GLY B 1 151 ? -11.992 -22.344 -5.031 1 98.69 151 GLY B N 1
ATOM 3878 C CA . GLY B 1 151 ? -11.906 -21.312 -4.02 1 98.69 151 GLY B CA 1
ATOM 3879 C C . GLY B 1 151 ? -12.523 -20 -4.469 1 98.69 151 GLY B C 1
ATOM 3880 O O . GLY B 1 151 ? -13.203 -19.328 -3.693 1 98.69 151 GLY B O 1
ATOM 3881 N N . CYS B 1 152 ? -12.289 -19.609 -5.715 1 98.25 152 CYS B N 1
ATOM 3882 C CA . CYS B 1 152 ? -12.867 -18.391 -6.281 1 98.25 152 CYS B CA 1
ATOM 3883 C C . CYS B 1 152 ? -14.391 -18.469 -6.281 1 98.25 152 CYS B C 1
ATOM 3885 O O . CYS B 1 152 ? -15.062 -17.516 -5.891 1 98.25 152 CYS B O 1
ATOM 3887 N N . LEU B 1 153 ? -14.93 -19.625 -6.734 1 98.06 153 LEU B N 1
ATOM 3888 C CA . LEU B 1 153 ? -16.375 -19.812 -6.766 1 98.06 153 LEU B CA 1
ATOM 3889 C C . LEU B 1 153 ? -16.969 -19.766 -5.359 1 98.06 153 LEU B C 1
ATOM 3891 O O . LEU B 1 153 ? -18.031 -19.172 -5.141 1 98.06 153 LEU B O 1
ATOM 3895 N N . GLY B 1 154 ? -16.25 -20.422 -4.41 1 98.62 154 GLY B N 1
ATOM 3896 C CA . GLY B 1 154 ? -16.672 -20.344 -3.023 1 98.62 154 GLY B CA 1
ATOM 3897 C C . GLY B 1 154 ? -16.734 -18.906 -2.506 1 98.62 154 GLY B C 1
ATOM 3898 O O . GLY B 1 154 ? -17.672 -18.547 -1.779 1 98.62 154 GLY B O 1
ATOM 3899 N N . ALA B 1 155 ? -15.758 -18.078 -2.85 1 98.75 155 ALA B N 1
ATOM 3900 C CA . ALA B 1 155 ? -15.711 -16.688 -2.439 1 98.75 155 ALA B CA 1
ATOM 3901 C C . ALA B 1 155 ? -16.891 -15.906 -3.033 1 98.75 155 ALA B C 1
ATOM 3903 O O . ALA B 1 155 ? -17.5 -15.078 -2.354 1 98.75 155 ALA B O 1
ATOM 3904 N N . LEU B 1 156 ? -17.188 -16.188 -4.312 1 97.31 156 LEU B N 1
ATOM 3905 C CA . LEU B 1 156 ? -18.297 -15.523 -4.98 1 97.31 156 LEU B CA 1
ATOM 3906 C C . LEU B 1 156 ? -19.641 -15.938 -4.363 1 97.31 156 LEU B C 1
ATOM 3908 O O . LEU B 1 156 ? -20.5 -15.094 -4.109 1 97.31 156 LEU B O 1
ATOM 3912 N N . ASP B 1 157 ? -19.781 -17.188 -4.09 1 98.06 157 ASP B N 1
ATOM 3913 C CA . ASP B 1 157 ? -21.047 -17.75 -3.6 1 98.06 157 ASP B CA 1
ATOM 3914 C C . ASP B 1 157 ? -21.359 -17.234 -2.195 1 98.06 157 ASP B C 1
ATOM 3916 O O . ASP B 1 157 ? -22.516 -17.141 -1.814 1 98.06 157 ASP B O 1
ATOM 3920 N N . THR B 1 158 ? -20.344 -16.953 -1.449 1 98.56 158 THR B N 1
ATOM 3921 C CA . THR B 1 158 ? -20.562 -16.578 -0.055 1 98.56 158 THR B CA 1
ATOM 3922 C C . THR B 1 158 ? -20.453 -15.062 0.119 1 98.56 158 THR B C 1
ATOM 3924 O O . THR B 1 158 ? -20.562 -14.555 1.237 1 98.56 158 THR B O 1
ATOM 3927 N N . ALA B 1 159 ? -20.219 -14.32 -0.971 1 98.38 159 ALA B N 1
ATOM 3928 C CA . ALA B 1 159 ? -20.109 -12.867 -0.901 1 98.38 159 ALA B CA 1
ATOM 3929 C C . ALA B 1 159 ? -21.438 -12.234 -0.519 1 98.38 159 ALA B C 1
ATOM 3931 O O . ALA B 1 159 ? -22.5 -12.641 -1.018 1 98.38 159 ALA B O 1
ATOM 3932 N N . LYS B 1 160 ? -21.391 -11.312 0.376 1 98.19 160 LYS B N 1
ATOM 3933 C CA . LYS B 1 160 ? -22.578 -10.523 0.724 1 98.19 160 LYS B CA 1
ATOM 3934 C C . LYS B 1 160 ? -22.656 -9.266 -0.128 1 98.19 160 LYS B C 1
ATOM 3936 O O . LYS B 1 160 ? -21.688 -8.891 -0.798 1 98.19 160 LYS B O 1
ATOM 3941 N N . LYS B 1 161 ? -23.781 -8.672 -0.057 1 96.75 161 LYS B N 1
ATOM 3942 C CA . LYS B 1 161 ? -24.016 -7.477 -0.867 1 96.75 161 LYS B CA 1
ATOM 3943 C C . LYS B 1 161 ? -23.266 -6.273 -0.309 1 96.75 161 LYS B C 1
ATOM 3945 O O . LYS B 1 161 ? -23.094 -6.148 0.906 1 96.75 161 LYS B O 1
ATOM 3950 N N . SER B 1 162 ? -22.797 -5.375 -1.23 1 97.81 162 SER B N 1
ATOM 3951 C CA . SER B 1 162 ? -22.359 -4.051 -0.813 1 97.81 162 SER B CA 1
ATOM 3952 C C . SER B 1 162 ? -23.516 -3.25 -0.21 1 97.81 162 SER B C 1
ATOM 3954 O O . SER B 1 162 ? -24.688 -3.564 -0.442 1 97.81 162 SER B O 1
ATOM 3956 N N . THR B 1 163 ? -23.141 -2.23 0.553 1 96.06 163 THR B N 1
ATOM 3957 C CA . THR B 1 163 ? -24.188 -1.538 1.303 1 96.06 163 THR B CA 1
ATOM 3958 C C . THR B 1 163 ? -24.266 -0.075 0.878 1 96.06 163 THR B C 1
ATOM 3960 O O . THR B 1 163 ? -25.141 0.659 1.344 1 96.06 163 THR B O 1
ATOM 3963 N N . GLY B 1 164 ? -23.406 0.349 0.035 1 91.62 164 GLY B N 1
ATOM 3964 C CA . GLY B 1 164 ? -23.422 1.75 -0.355 1 91.62 164 GLY B CA 1
ATOM 3965 C C . GLY B 1 164 ? -24.312 2.025 -1.555 1 91.62 164 GLY B C 1
ATOM 3966 O O . GLY B 1 164 ? -24.766 1.097 -2.227 1 91.62 164 GLY B O 1
ATOM 3967 N N . SER B 1 165 ? -24.688 3.332 -1.681 1 87.81 165 SER B N 1
ATOM 3968 C CA . SER B 1 165 ? -25.391 3.85 -2.848 1 87.81 165 SER B CA 1
ATOM 3969 C C . SER B 1 165 ? -24.891 5.242 -3.219 1 87.81 165 SER B C 1
ATOM 3971 O O . SER B 1 165 ? -24.828 6.129 -2.363 1 87.81 165 SER B O 1
ATOM 3973 N N . GLY B 1 166 ? -24.578 5.426 -4.5 1 79 166 GLY B N 1
ATOM 3974 C CA . GLY B 1 166 ? -24.109 6.727 -4.961 1 79 166 GLY B CA 1
ATOM 3975 C C . GLY B 1 166 ? -22.844 7.195 -4.27 1 79 166 GLY B C 1
ATOM 3976 O O . GLY B 1 166 ? -22.688 8.383 -4.004 1 79 166 GLY B O 1
ATOM 3977 N N . GLY B 1 167 ? -22.109 6.273 -3.77 1 79.38 167 GLY B N 1
ATOM 3978 C CA . GLY B 1 167 ? -20.828 6.621 -3.152 1 79.38 167 GLY B CA 1
ATOM 3979 C C . GLY B 1 167 ? -20.953 6.891 -1.664 1 79.38 167 GLY B C 1
ATOM 3980 O O . GLY B 1 167 ? -20.031 7.438 -1.055 1 79.38 167 GLY B O 1
ATOM 3981 N N . ILE B 1 168 ? -22.109 6.582 -1.107 1 85.94 168 ILE B N 1
ATOM 3982 C CA . ILE B 1 168 ? -22.312 6.805 0.32 1 85.94 168 ILE B CA 1
ATOM 3983 C C . ILE B 1 168 ? -22.609 5.477 1.014 1 85.94 168 ILE B C 1
ATOM 3985 O O . ILE B 1 168 ? -23.5 4.738 0.597 1 85.94 168 ILE B O 1
ATOM 3989 N N . LYS B 1 169 ? -21.828 5.203 2.025 1 91.31 169 LYS B N 1
ATOM 3990 C CA . LYS B 1 169 ? -22.016 3.977 2.797 1 91.31 169 LYS B CA 1
ATOM 3991 C C . LYS B 1 169 ? -23.266 4.047 3.656 1 91.31 169 LYS B C 1
ATOM 3993 O O . LYS B 1 169 ? -23.516 5.047 4.336 1 91.31 169 LYS B O 1
ATOM 3998 N N . LYS B 1 170 ? -24.062 3.051 3.674 1 91.25 170 LYS B N 1
ATOM 3999 C CA . LYS B 1 170 ? -25.297 3.016 4.441 1 91.25 170 LYS B CA 1
ATOM 4000 C C . LYS B 1 170 ? -25.172 2.094 5.652 1 91.25 170 LYS B C 1
ATOM 4002 O O . LYS B 1 170 ? -25.984 2.148 6.57 1 91.25 170 LYS B O 1
ATOM 4007 N N . GLY B 1 171 ? -24.188 1.266 5.688 1 91.56 171 GLY B N 1
ATOM 4008 C CA . GLY B 1 171 ? -23.891 0.314 6.75 1 91.56 171 GLY B CA 1
ATOM 4009 C C . GLY B 1 171 ? -22.625 -0.476 6.52 1 91.56 171 GLY B C 1
ATOM 4010 O O . GLY B 1 171 ? -21.938 -0.281 5.512 1 91.56 171 GLY B O 1
ATOM 4011 N N . PRO B 1 172 ? -22.312 -1.278 7.488 1 94.12 172 PRO B N 1
ATOM 4012 C CA . PRO B 1 172 ? -21.109 -2.084 7.32 1 94.12 172 PRO B CA 1
ATOM 4013 C C . PRO B 1 172 ? -21.203 -3.07 6.16 1 94.12 172 PRO B C 1
ATOM 4015 O O . PRO B 1 172 ? -22.281 -3.627 5.914 1 94.12 172 PRO B O 1
ATOM 4018 N N . ALA B 1 173 ? -20.172 -3.221 5.434 1 97.31 173 ALA B N 1
ATOM 4019 C CA . ALA B 1 173 ? -20.078 -4.184 4.336 1 97.31 173 ALA B CA 1
ATOM 4020 C C . ALA B 1 173 ? -19 -5.219 4.609 1 97.31 173 ALA B C 1
ATOM 4022 O O . ALA B 1 173 ? -18.078 -4.973 5.395 1 97.31 173 ALA B O 1
ATOM 4023 N N . GLN B 1 174 ? -19.109 -6.336 3.943 1 98.5 174 GLN B N 1
ATOM 4024 C CA . GLN B 1 174 ? -18.203 -7.465 4.129 1 98.5 174 GLN B CA 1
ATOM 4025 C C . GLN B 1 174 ? -16.812 -7.145 3.59 1 98.5 174 GLN B C 1
ATOM 4027 O O . GLN B 1 174 ? -16.672 -6.605 2.488 1 98.5 174 GLN B O 1
ATOM 4032 N N . LEU B 1 175 ? -15.789 -7.363 4.383 1 98.56 175 LEU B N 1
ATOM 4033 C CA . LEU B 1 175 ? -14.383 -7.309 3.99 1 98.56 175 LEU B CA 1
ATOM 4034 C C . LEU B 1 175 ? -13.633 -8.539 4.492 1 98.56 175 LEU B C 1
ATOM 4036 O O . LEU B 1 175 ? -13.508 -8.742 5.699 1 98.56 175 LEU B O 1
ATOM 4040 N N . ARG B 1 176 ? -13.125 -9.32 3.514 1 98.25 176 ARG B N 1
ATOM 4041 C CA . ARG B 1 176 ? -12.469 -10.57 3.906 1 98.25 176 ARG B CA 1
ATOM 4042 C C . ARG B 1 176 ? -11.242 -10.844 3.045 1 98.25 176 ARG B C 1
ATOM 4044 O O . ARG B 1 176 ? -11.141 -10.336 1.925 1 98.25 176 ARG B O 1
ATOM 4051 N N . VAL B 1 177 ? -10.312 -11.562 3.615 1 98.75 177 VAL B N 1
ATOM 4052 C CA . VAL B 1 177 ? -9.125 -12.055 2.922 1 98.75 177 VAL B CA 1
ATOM 4053 C C . VAL B 1 177 ? -8.922 -13.531 3.232 1 98.75 177 VAL B C 1
ATOM 4055 O O . VAL B 1 177 ? -9.062 -13.961 4.379 1 98.75 177 VAL B O 1
ATOM 4058 N N . PHE B 1 178 ? -8.617 -14.359 2.178 1 98.94 178 PHE B N 1
ATOM 4059 C CA . PHE B 1 178 ? -8.422 -15.789 2.377 1 98.94 178 PHE B CA 1
ATOM 4060 C C . PHE B 1 178 ? -7.141 -16.266 1.702 1 98.94 178 PHE B C 1
ATOM 4062 O O . PHE B 1 178 ? -6.816 -15.82 0.599 1 98.94 178 PHE B O 1
ATOM 4069 N N . ASN B 1 179 ? -6.461 -17.141 2.381 1 98.88 179 ASN B N 1
ATOM 4070 C CA . ASN 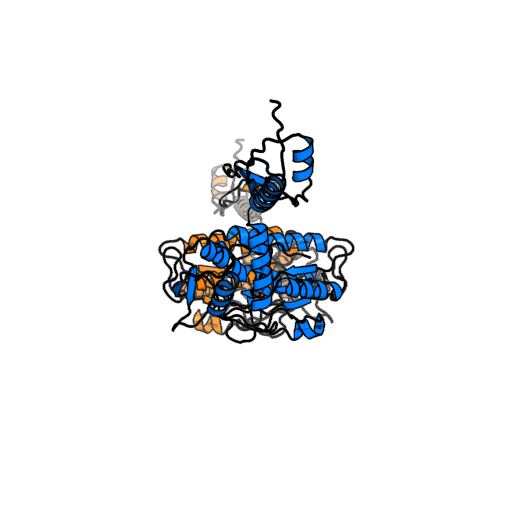B 1 179 ? -5.43 -17.938 1.731 1 98.88 179 ASN B CA 1
ATOM 4071 C C . ASN B 1 179 ? -6.035 -19.047 0.871 1 98.88 179 ASN B C 1
ATOM 4073 O O . ASN B 1 179 ? -6.898 -19.797 1.333 1 98.88 179 ASN B O 1
ATOM 4077 N N . LEU B 1 180 ? -5.648 -19.109 -0.351 1 98.88 180 LEU B N 1
ATOM 4078 C CA . LEU B 1 180 ? -5.953 -20.266 -1.187 1 98.88 180 LEU B CA 1
ATOM 4079 C C . LEU B 1 180 ? -4.68 -21.016 -1.572 1 98.88 180 LEU B C 1
ATOM 4081 O O . LEU B 1 180 ? -4.059 -20.703 -2.592 1 98.88 180 LEU B O 1
ATOM 4085 N N . GLY B 1 181 ? -4.305 -21.953 -0.774 1 98.56 181 GLY B N 1
ATOM 4086 C CA . GLY B 1 181 ? -3.145 -22.797 -0.975 1 98.56 181 GLY B CA 1
ATOM 4087 C C . GLY B 1 181 ? -3.467 -24.281 -0.864 1 98.56 181 GLY B C 1
ATOM 4088 O O . GLY B 1 181 ? -4.629 -24.656 -0.693 1 98.56 181 GLY B O 1
ATOM 4089 N N . ASN B 1 182 ? -2.48 -25.156 -1.029 1 96.56 182 ASN B N 1
ATOM 4090 C CA . ASN B 1 182 ? -2.639 -26.609 -0.988 1 96.56 182 ASN B CA 1
ATOM 4091 C C . ASN B 1 182 ? -2.189 -27.172 0.353 1 96.56 182 ASN B C 1
ATOM 4093 O O . ASN B 1 182 ? -2.398 -28.359 0.626 1 96.56 182 ASN B O 1
ATOM 4097 N N . THR B 1 183 ? -1.544 -26.406 1.196 1 91.81 183 THR B N 1
ATOM 4098 C CA . THR B 1 183 ? -1.093 -26.734 2.543 1 91.81 183 THR B CA 1
ATOM 4099 C C . THR B 1 183 ? -0.077 -27.875 2.508 1 91.81 183 THR B C 1
ATOM 4101 O O . THR B 1 183 ? 0.016 -28.656 3.455 1 91.81 183 THR B O 1
ATOM 4104 N N . SER B 1 184 ? 0.566 -28.078 1.419 1 92.94 184 SER B N 1
ATOM 4105 C CA . SER B 1 184 ? 1.583 -29.109 1.266 1 92.94 184 SER B CA 1
ATOM 4106 C C . SER B 1 184 ? 2.771 -28.609 0.457 1 92.94 184 SER B C 1
ATOM 4108 O O . SER B 1 184 ? 2.924 -28.953 -0.717 1 92.94 184 SER B O 1
ATOM 4110 N N . PRO B 1 185 ? 3.617 -27.875 1.165 1 95.19 185 PRO B N 1
ATOM 4111 C CA . PRO B 1 185 ? 4.777 -27.359 0.428 1 95.19 185 PRO B CA 1
ATOM 4112 C C . PRO B 1 185 ? 5.668 -28.484 -0.107 1 95.19 185 PRO B C 1
ATOM 4114 O O . PRO B 1 185 ? 5.867 -29.5 0.569 1 95.19 185 PRO B O 1
ATOM 4117 N N . VAL B 1 186 ? 6.172 -28.328 -1.304 1 95.69 186 VAL B N 1
ATOM 4118 C CA . VAL B 1 186 ? 7.016 -29.312 -1.977 1 95.69 186 VAL B CA 1
ATOM 4119 C C . VAL B 1 186 ? 8.289 -28.625 -2.48 1 95.69 186 VAL B C 1
ATOM 4121 O O . VAL B 1 186 ? 8.242 -27.516 -3.014 1 95.69 186 VAL B O 1
ATOM 4124 N N . PRO B 1 187 ? 9.391 -29.297 -2.242 1 95.12 187 PRO B N 1
ATOM 4125 C CA . PRO B 1 187 ? 10.625 -28.734 -2.809 1 95.12 187 PRO B CA 1
ATOM 4126 C C . PRO B 1 187 ? 10.602 -28.688 -4.336 1 95.12 187 PRO B C 1
ATOM 4128 O O . PRO B 1 187 ? 10.031 -29.578 -4.977 1 95.12 187 PRO B O 1
ATOM 4131 N N . VAL B 1 188 ? 11.305 -27.719 -4.855 1 95.19 188 VAL B N 1
ATOM 4132 C CA . VAL B 1 188 ? 11.375 -27.547 -6.305 1 95.19 188 VAL B CA 1
ATOM 4133 C C . VAL B 1 188 ? 12.039 -28.766 -6.938 1 95.19 188 VAL B C 1
ATOM 4135 O O . VAL B 1 188 ? 11.695 -29.156 -8.055 1 95.19 188 VAL B O 1
ATOM 4138 N N . SER B 1 189 ? 12.922 -29.438 -6.211 1 94.25 189 SER B N 1
ATOM 4139 C CA . SER B 1 189 ? 13.578 -30.641 -6.711 1 94.25 189 SER B CA 1
ATOM 4140 C C . SER B 1 189 ? 12.562 -31.75 -6.969 1 94.25 189 SER B C 1
ATOM 4142 O O . SER B 1 189 ? 12.703 -32.5 -7.926 1 94.25 189 SER B O 1
ATOM 4144 N N . LYS B 1 190 ? 11.625 -31.844 -6.094 1 96.06 190 LYS B N 1
ATOM 4145 C CA . LYS B 1 190 ? 10.57 -32.844 -6.293 1 96.06 190 LYS B CA 1
ATOM 4146 C C . LYS B 1 190 ? 9.742 -32.531 -7.535 1 96.06 190 LYS B C 1
ATOM 4148 O O . LYS B 1 190 ? 9.352 -33.438 -8.273 1 96.06 190 LYS B O 1
ATOM 4153 N N . LEU B 1 191 ? 9.422 -31.25 -7.738 1 97.62 191 LEU B N 1
ATOM 4154 C CA . LEU B 1 191 ? 8.75 -30.812 -8.961 1 97.62 191 LEU B CA 1
ATOM 4155 C C . LEU B 1 191 ? 9.523 -31.281 -10.195 1 97.62 191 LEU B C 1
ATOM 4157 O O . LEU B 1 191 ? 8.93 -31.828 -11.125 1 97.62 191 LEU B O 1
ATOM 4161 N N . VAL B 1 192 ? 10.82 -31.125 -10.195 1 97.44 192 VAL B N 1
ATOM 4162 C CA . VAL B 1 192 ? 11.68 -31.484 -11.32 1 97.44 192 VAL B CA 1
ATOM 4163 C C . VAL B 1 192 ? 11.664 -33 -11.531 1 97.44 192 VAL B C 1
ATOM 4165 O O . VAL B 1 192 ? 11.555 -33.469 -12.664 1 97.44 192 VAL B O 1
ATOM 4168 N N . ASN B 1 193 ? 11.742 -33.688 -10.453 1 97.81 193 ASN B N 1
ATOM 4169 C CA . ASN B 1 193 ? 11.719 -35.125 -10.531 1 97.81 193 ASN B CA 1
ATOM 4170 C C . ASN B 1 193 ? 10.422 -35.656 -11.172 1 97.81 193 ASN B C 1
ATOM 4172 O O . ASN B 1 193 ? 10.453 -36.562 -11.992 1 97.81 193 ASN B O 1
ATOM 4176 N N . ILE B 1 194 ? 9.352 -35.094 -10.75 1 98.5 194 ILE B N 1
ATOM 4177 C CA . ILE B 1 194 ? 8.062 -35.5 -11.305 1 98.5 194 ILE B CA 1
ATOM 4178 C C . ILE B 1 194 ? 8.023 -35.188 -12.797 1 98.5 194 ILE B C 1
ATOM 4180 O O . ILE B 1 194 ? 7.566 -36 -13.602 1 98.5 194 ILE B O 1
ATOM 4184 N N . LEU B 1 195 ? 8.5 -34.031 -13.18 1 98.56 195 LEU B N 1
ATOM 4185 C CA . LEU B 1 195 ? 8.523 -33.625 -14.586 1 98.56 195 LEU B CA 1
ATOM 4186 C C . LEU B 1 195 ? 9.383 -34.594 -15.406 1 98.56 195 LEU B C 1
ATOM 4188 O O . LEU B 1 195 ? 9.008 -35 -16.516 1 98.56 195 LEU B O 1
ATOM 4192 N N . GLU B 1 196 ? 10.547 -35 -14.852 1 98.38 196 GLU B N 1
ATOM 4193 C CA . GLU B 1 196 ? 11.414 -35.969 -15.531 1 98.38 196 GLU B CA 1
ATOM 4194 C C . GLU B 1 196 ? 10.68 -37.25 -15.836 1 98.38 196 GLU B C 1
ATOM 4196 O O . GLU B 1 196 ? 10.797 -37.812 -16.938 1 98.38 196 GLU B O 1
ATOM 4201 N N . LYS B 1 197 ? 10.023 -37.656 -14.898 1 98.25 197 LYS B N 1
ATOM 4202 C CA . LYS B 1 197 ? 9.297 -38.906 -15.031 1 98.25 197 LYS B CA 1
ATOM 4203 C C . LYS B 1 197 ? 8.164 -38.781 -16.062 1 98.25 197 LYS B C 1
ATOM 4205 O O . LYS B 1 197 ? 7.984 -39.688 -16.891 1 98.25 197 LYS B O 1
ATOM 4210 N N . LEU B 1 198 ? 7.414 -37.75 -15.961 1 97.69 198 LEU B N 1
ATOM 4211 C CA . LEU B 1 198 ? 6.262 -37.562 -16.828 1 97.69 198 LEU B CA 1
ATOM 4212 C C . LEU B 1 198 ? 6.707 -37.344 -18.281 1 97.69 198 LEU B C 1
ATOM 4214 O O . LEU B 1 198 ? 6.039 -37.781 -19.219 1 97.69 198 LEU B O 1
ATOM 4218 N N . LEU B 1 199 ? 7.852 -36.656 -18.453 1 96.88 199 LEU B N 1
ATOM 4219 C CA . LEU B 1 199 ? 8.344 -36.281 -19.781 1 96.88 199 LEU B CA 1
ATOM 4220 C C . LEU B 1 199 ? 9.266 -37.375 -20.328 1 96.88 199 LEU B C 1
ATOM 4222 O O . LEU B 1 199 ? 9.578 -37.406 -21.516 1 96.88 199 LEU B O 1
ATOM 4226 N N . LYS B 1 200 ? 9.734 -38.281 -19.406 1 96.31 200 LYS B N 1
ATOM 4227 C CA . LYS B 1 200 ? 10.68 -39.344 -19.734 1 96.31 200 LYS B CA 1
ATOM 4228 C C . LYS B 1 200 ? 11.977 -38.75 -20.281 1 96.31 200 LYS B C 1
ATOM 4230 O O . LYS B 1 200 ? 12.547 -39.312 -21.234 1 96.31 200 LYS B O 1
ATOM 4235 N N . VAL B 1 201 ? 12.328 -37.625 -19.828 1 97.06 201 VAL B N 1
ATOM 4236 C CA . VAL B 1 201 ? 13.57 -36.938 -20.172 1 97.06 201 VAL B CA 1
ATOM 4237 C C . VAL B 1 201 ? 14.281 -36.469 -18.906 1 97.06 201 VAL B C 1
ATOM 4239 O O . VAL B 1 201 ? 13.664 -35.844 -18.047 1 97.06 201 VAL B O 1
ATOM 4242 N N . LYS B 1 202 ? 15.516 -36.844 -18.766 1 97.19 202 LYS B N 1
ATOM 4243 C CA . LYS B 1 202 ? 16.297 -36.375 -17.625 1 97.19 202 LYS B CA 1
ATOM 4244 C C . LYS B 1 202 ? 16.672 -34.906 -17.797 1 97.19 202 LYS B C 1
ATOM 4246 O O . LYS B 1 202 ? 17.156 -34.5 -18.859 1 97.19 202 LYS B O 1
ATOM 4251 N N . ALA B 1 203 ? 16.438 -34.094 -16.828 1 97.5 203 ALA B N 1
ATOM 4252 C CA . ALA B 1 203 ? 16.719 -32.656 -16.875 1 97.5 203 ALA B CA 1
ATOM 4253 C C . ALA B 1 203 ? 18.203 -32.375 -16.656 1 97.5 203 ALA B C 1
ATOM 4255 O O . ALA B 1 203 ? 18.844 -33.031 -15.82 1 97.5 203 ALA B O 1
ATOM 4256 N N . LYS B 1 204 ? 18.828 -31.531 -17.438 1 97.44 204 LYS B N 1
ATOM 4257 C CA . LYS B 1 204 ? 20.125 -30.938 -17.109 1 97.44 204 LYS B CA 1
ATOM 4258 C C . LYS B 1 204 ? 19.969 -29.844 -16.062 1 97.44 204 LYS B C 1
ATOM 4260 O O . LYS B 1 204 ? 19.391 -28.781 -16.328 1 97.44 204 LYS B O 1
ATOM 4265 N N . LYS B 1 205 ? 20.531 -30.094 -14.867 1 96.62 205 LYS B N 1
ATOM 4266 C CA . LYS B 1 205 ? 20.25 -29.219 -13.734 1 96.62 205 LYS B CA 1
ATOM 4267 C C . LYS B 1 205 ? 21.469 -28.344 -13.406 1 96.62 205 LYS B C 1
ATOM 4269 O O . LYS B 1 205 ? 22.594 -28.844 -13.336 1 96.62 205 LYS B O 1
ATOM 4274 N N . ILE B 1 206 ? 21.234 -27.094 -13.375 1 95.69 206 ILE B N 1
ATOM 4275 C CA . ILE B 1 206 ? 22.188 -26.141 -12.836 1 95.69 206 ILE B CA 1
ATOM 4276 C C . ILE B 1 206 ? 21.672 -25.594 -11.508 1 95.69 206 ILE B C 1
ATOM 4278 O O . ILE B 1 206 ? 20.562 -25.062 -11.43 1 95.69 206 ILE B O 1
ATOM 4282 N N . VAL B 1 207 ? 22.438 -25.797 -10.438 1 93.12 207 VAL B N 1
ATOM 4283 C CA . VAL B 1 207 ? 22.031 -25.328 -9.117 1 93.12 207 VAL B CA 1
ATOM 4284 C C . VAL B 1 207 ? 22.75 -24.047 -8.766 1 93.12 207 VAL B C 1
ATOM 4286 O O . VAL B 1 207 ? 23.984 -23.984 -8.828 1 93.12 207 VAL B O 1
ATOM 4289 N N . LEU B 1 208 ? 22.016 -22.969 -8.508 1 91.5 208 LEU B N 1
ATOM 4290 C CA . LEU B 1 208 ? 22.562 -21.672 -8.156 1 91.5 208 LEU B CA 1
ATOM 4291 C C . LEU B 1 208 ? 21.969 -21.156 -6.852 1 91.5 208 LEU B C 1
ATOM 4293 O O . LEU B 1 208 ? 20.844 -21.516 -6.496 1 91.5 208 LEU B O 1
ATOM 4297 N N . PRO B 1 209 ? 22.797 -20.359 -6.098 1 88.94 209 PRO B N 1
ATOM 4298 C CA . PRO B 1 209 ? 22.188 -19.688 -4.941 1 88.94 209 PRO B CA 1
ATOM 4299 C C . PRO B 1 209 ? 21.062 -18.734 -5.336 1 88.94 209 PRO B C 1
ATOM 4301 O O . PRO B 1 209 ? 21.125 -18.078 -6.379 1 88.94 209 PRO B O 1
ATOM 4304 N N . MET B 1 210 ? 20.094 -18.688 -4.512 1 86 210 MET B N 1
ATOM 4305 C CA . MET B 1 210 ? 18.969 -17.812 -4.781 1 86 210 MET B CA 1
ATOM 4306 C C . MET B 1 210 ? 19.422 -16.359 -4.859 1 86 210 MET B C 1
ATOM 4308 O O . MET B 1 210 ? 20.172 -15.883 -4.004 1 86 210 MET B O 1
ATOM 4312 N N . PRO B 1 211 ? 18.953 -15.695 -5.926 1 78 211 PRO B N 1
ATOM 4313 C CA . PRO B 1 211 ? 19.312 -14.273 -6.02 1 78 211 PRO B CA 1
ATOM 4314 C C . PRO B 1 211 ? 18.562 -13.414 -5 1 78 211 PRO B C 1
ATOM 4316 O O . PRO B 1 211 ? 17.516 -13.82 -4.492 1 78 211 PRO B O 1
ATOM 4319 N N . ALA B 1 212 ? 19.234 -12.273 -4.641 1 76.62 212 ALA B N 1
ATOM 4320 C CA . ALA B 1 212 ? 18.594 -11.312 -3.754 1 76.62 212 ALA B CA 1
ATOM 4321 C C . ALA B 1 212 ? 17.594 -10.438 -4.523 1 76.62 212 ALA B C 1
ATOM 4323 O O . ALA B 1 212 ? 17.781 -9.227 -4.637 1 76.62 212 ALA B O 1
ATOM 4324 N N . ASN B 1 213 ? 16.469 -10.984 -5.004 1 79.19 213 ASN B N 1
ATOM 4325 C CA . ASN B 1 213 ? 15.57 -10.266 -5.898 1 79.19 213 ASN B CA 1
ATOM 4326 C C . ASN B 1 213 ? 14.148 -10.234 -5.359 1 79.19 213 ASN B C 1
ATOM 4328 O O . ASN B 1 213 ? 13.203 -9.922 -6.09 1 79.19 213 ASN B O 1
ATOM 4332 N N . GLY B 1 214 ? 14.047 -10.719 -4.168 1 82.19 214 GLY B N 1
ATOM 4333 C CA . GLY B 1 214 ? 12.719 -10.672 -3.572 1 82.19 214 GLY B CA 1
ATOM 4334 C C . GLY B 1 214 ? 12.039 -12.023 -3.518 1 82.19 214 GLY B C 1
ATOM 4335 O O . GLY B 1 214 ? 10.961 -12.164 -2.947 1 82.19 214 GLY B O 1
ATOM 4336 N N . ASP B 1 215 ? 12.695 -13.016 -4.082 1 83.94 215 ASP B N 1
ATOM 4337 C CA . ASP B 1 215 ? 12.133 -14.359 -3.982 1 83.94 215 ASP B CA 1
ATOM 4338 C C . ASP B 1 215 ? 12.18 -14.867 -2.541 1 83.94 215 ASP B C 1
ATOM 4340 O O . ASP B 1 215 ? 13.023 -14.445 -1.754 1 83.94 215 ASP B O 1
ATOM 4344 N N . VAL B 1 216 ? 11.211 -15.688 -2.246 1 86.44 216 VAL B N 1
ATOM 4345 C CA . VAL B 1 216 ? 11.141 -16.203 -0.883 1 86.44 216 VAL B CA 1
ATOM 4346 C C . VAL B 1 216 ? 11.492 -17.688 -0.874 1 86.44 216 VAL B C 1
ATOM 4348 O O . VAL B 1 216 ? 11.352 -18.375 -1.889 1 86.44 216 VAL B O 1
ATOM 4351 N N . LEU B 1 217 ? 11.914 -18.203 0.257 1 87.25 217 LEU B N 1
ATOM 4352 C CA . LEU B 1 217 ? 12.469 -19.547 0.362 1 87.25 217 LEU B CA 1
ATOM 4353 C C . LEU B 1 217 ? 11.367 -20.578 0.537 1 87.25 217 LEU B C 1
ATOM 4355 O O . LEU B 1 217 ? 11.5 -21.719 0.079 1 87.25 217 LEU B O 1
ATOM 4359 N N . PHE B 1 218 ? 10.391 -20.172 1.194 1 91.56 218 PHE B N 1
ATOM 4360 C CA . PHE B 1 218 ? 9.414 -21.156 1.632 1 91.56 218 PHE B CA 1
ATOM 4361 C C . PHE B 1 218 ? 8.031 -20.531 1.778 1 91.56 218 PHE B C 1
ATOM 4363 O O . PHE B 1 218 ? 7.898 -19.453 2.369 1 91.56 218 PHE B O 1
ATOM 4370 N N . THR B 1 219 ? 6.977 -21.125 1.174 1 94.06 219 THR B N 1
ATOM 4371 C CA . THR B 1 219 ? 5.594 -20.688 1.354 1 94.06 219 THR B CA 1
ATOM 4372 C C . THR B 1 219 ? 4.719 -21.859 1.806 1 94.06 219 THR B C 1
ATOM 4374 O O . THR B 1 219 ? 4.883 -22.984 1.326 1 94.06 219 THR B O 1
ATOM 4377 N N . HIS B 1 220 ? 3.924 -21.641 2.746 1 97.06 220 HIS B N 1
ATOM 4378 C CA . HIS B 1 220 ? 3.014 -22.609 3.334 1 97.06 220 HIS B CA 1
ATOM 4379 C C . HIS B 1 220 ? 1.732 -21.953 3.824 1 97.06 220 HIS B C 1
ATOM 4381 O O . HIS B 1 220 ? 1.756 -21.188 4.797 1 97.06 220 HIS B O 1
ATOM 4387 N N . ALA B 1 221 ? 0.603 -22.312 3.238 1 98.31 221 ALA B N 1
ATOM 4388 C CA . ALA B 1 221 ? -0.659 -21.625 3.514 1 98.31 221 ALA B CA 1
ATOM 4389 C C . ALA B 1 221 ? -1.41 -22.312 4.656 1 98.31 221 ALA B C 1
ATOM 4391 O O . ALA B 1 221 ? -1.581 -23.531 4.66 1 98.31 221 ALA B O 1
ATOM 4392 N N . ASN B 1 222 ? -1.786 -21.562 5.672 1 98.56 222 ASN B N 1
ATOM 4393 C CA . ASN B 1 222 ? -2.902 -21.953 6.527 1 98.56 222 ASN B CA 1
ATOM 4394 C C . ASN B 1 222 ? -4.246 -21.656 5.859 1 98.56 222 ASN B C 1
ATOM 4396 O O . ASN B 1 222 ? -4.598 -20.5 5.641 1 98.56 222 ASN B O 1
ATOM 4400 N N . ILE B 1 223 ? -5.047 -22.766 5.57 1 98.56 223 ILE B N 1
ATOM 4401 C CA . ILE B 1 223 ? -6.262 -22.547 4.793 1 98.56 223 ILE B CA 1
ATOM 4402 C C . ILE B 1 223 ? -7.488 -22.797 5.672 1 98.56 223 ILE B C 1
ATOM 4404 O O . ILE B 1 223 ? -8.594 -23 5.16 1 98.56 223 ILE B O 1
ATOM 4408 N N . SER B 1 224 ? -7.344 -22.828 6.938 1 98.56 224 SER B N 1
ATOM 4409 C CA . SER B 1 224 ? -8.43 -23.141 7.859 1 98.56 224 SER B CA 1
ATOM 4410 C C . SER B 1 224 ? -9.602 -22.188 7.676 1 98.56 224 SER B C 1
ATOM 4412 O O . SER B 1 224 ? -10.758 -22.609 7.688 1 98.56 224 SER B O 1
ATOM 4414 N N . LEU B 1 225 ? -9.305 -20.953 7.527 1 98.69 225 LEU B N 1
ATOM 4415 C CA . LEU B 1 225 ? -10.352 -19.953 7.363 1 98.69 225 LEU B CA 1
ATOM 4416 C C . LEU B 1 225 ? -11.133 -20.188 6.074 1 98.69 225 LEU B C 1
ATOM 4418 O O . LEU B 1 225 ? -12.367 -20.141 6.074 1 98.69 225 LEU B O 1
ATOM 4422 N N . ALA B 1 226 ? -10.43 -20.375 4.996 1 98.81 226 ALA B N 1
ATOM 4423 C CA . ALA B 1 226 ? -11.078 -20.625 3.713 1 98.81 226 ALA B CA 1
ATOM 4424 C C . ALA B 1 226 ? -11.914 -21.906 3.762 1 98.81 226 ALA B C 1
ATOM 4426 O O . ALA B 1 226 ? -12.992 -21.969 3.164 1 98.81 226 ALA B O 1
ATOM 4427 N N . GLN B 1 227 ? -11.383 -22.906 4.422 1 98.69 227 GLN B N 1
ATOM 4428 C CA . GLN B 1 227 ? -12.141 -24.156 4.578 1 98.69 227 GLN B CA 1
ATOM 4429 C C . GLN B 1 227 ? -13.461 -23.906 5.301 1 98.69 227 GLN B C 1
ATOM 4431 O O . GLN B 1 227 ? -14.508 -24.406 4.871 1 98.69 227 GLN B O 1
ATOM 4436 N N . ARG B 1 228 ? -13.391 -23.188 6.301 1 98.56 228 ARG B N 1
ATOM 4437 C CA . ARG B 1 228 ? -14.555 -22.953 7.148 1 98.56 228 ARG B CA 1
ATOM 4438 C C . ARG B 1 228 ? -15.57 -22.062 6.441 1 98.56 228 ARG B C 1
ATOM 4440 O O . ARG B 1 228 ? -16.781 -22.328 6.477 1 98.56 228 ARG B O 1
ATOM 4447 N N . GLU B 1 229 ? -15.125 -21.016 5.75 1 98.44 229 GLU B N 1
ATOM 4448 C CA . GLU B 1 229 ? -16.031 -19.984 5.277 1 98.44 229 GLU B CA 1
ATOM 4449 C C . GLU B 1 229 ? -16.406 -20.203 3.814 1 98.44 229 GLU B C 1
ATOM 4451 O O . GLU B 1 229 ? -17.484 -19.781 3.375 1 98.44 229 GLU B O 1
ATOM 4456 N N . LEU B 1 230 ? -15.516 -20.828 3.07 1 98.62 230 LEU B N 1
ATOM 4457 C CA . LEU B 1 230 ? -15.75 -20.969 1.637 1 98.62 230 LEU B CA 1
ATOM 4458 C C . LEU B 1 230 ? -16 -22.422 1.258 1 98.62 230 LEU B C 1
ATOM 4460 O O . LEU B 1 230 ? -16.438 -22.703 0.141 1 98.62 230 LEU B O 1
ATOM 4464 N N . GLY B 1 231 ? -15.695 -23.375 2.154 1 98.38 231 GLY B N 1
ATOM 4465 C CA . GLY B 1 231 ? -15.695 -24.781 1.779 1 98.38 231 GLY B CA 1
ATOM 4466 C C . GLY B 1 231 ? -14.508 -25.156 0.911 1 98.38 231 GLY B C 1
ATOM 4467 O O . GLY B 1 231 ? -14.586 -26.109 0.131 1 98.38 231 GLY B O 1
ATOM 4468 N N . TYR B 1 232 ? -13.508 -24.406 0.987 1 98.56 232 TYR B N 1
ATOM 4469 C CA . TYR B 1 232 ? -12.312 -24.625 0.186 1 98.56 232 TYR B CA 1
ATOM 4470 C C . TYR B 1 232 ? -11.57 -25.875 0.641 1 98.56 232 TYR B C 1
ATOM 4472 O O . TYR B 1 232 ? -11.156 -25.969 1.8 1 98.56 232 TYR B O 1
ATOM 4480 N N . LYS B 1 233 ? -11.445 -26.875 -0.216 1 97.44 233 LYS B N 1
ATOM 4481 C CA . LYS B 1 233 ? -10.766 -28.141 0.036 1 97.44 233 LYS B CA 1
ATOM 4482 C C . LYS B 1 233 ? -9.953 -28.578 -1.179 1 97.44 233 LYS B C 1
ATOM 4484 O O . LYS B 1 233 ? -10.43 -29.375 -1.994 1 97.44 233 LYS B O 1
ATOM 4489 N N . PRO B 1 234 ? -8.734 -28.078 -1.195 1 97.81 234 PRO B N 1
ATOM 4490 C CA . PRO B 1 234 ? -7.918 -28.531 -2.322 1 97.81 234 PRO B CA 1
ATOM 4491 C C . PRO B 1 234 ? -7.68 -30.031 -2.312 1 97.81 234 PRO B C 1
ATOM 4493 O O . PRO B 1 234 ? -7.438 -30.609 -1.252 1 97.81 234 PRO B O 1
ATOM 4496 N N . THR B 1 235 ? -7.75 -30.703 -3.514 1 97.12 235 THR B N 1
ATOM 4497 C CA . THR B 1 235 ? -7.703 -32.156 -3.559 1 97.12 235 THR B CA 1
ATOM 4498 C C . THR B 1 235 ? -6.648 -32.625 -4.559 1 97.12 235 THR B C 1
ATOM 4500 O O . THR B 1 235 ? -6.379 -33.844 -4.66 1 97.12 235 THR B O 1
ATOM 4503 N N . THR B 1 236 ? -6.043 -31.781 -5.301 1 97.81 236 THR B N 1
ATOM 4504 C CA . THR B 1 236 ? -5.121 -32.188 -6.355 1 97.81 236 THR B CA 1
ATOM 4505 C C . THR B 1 236 ? -3.678 -32.156 -5.855 1 97.81 236 THR B C 1
ATOM 4507 O O . THR B 1 236 ? -3.15 -31.094 -5.535 1 97.81 236 THR B O 1
ATOM 4510 N N . ASP B 1 237 ? -3.078 -33.25 -5.777 1 96.62 237 ASP B N 1
ATOM 4511 C CA . ASP B 1 237 ? -1.673 -33.25 -5.379 1 96.62 237 ASP B CA 1
ATOM 4512 C C . ASP B 1 237 ? -0.768 -32.875 -6.547 1 96.62 237 ASP B C 1
ATOM 4514 O O . ASP B 1 237 ? -1.22 -32.781 -7.691 1 96.62 237 ASP B O 1
ATOM 4518 N N . LEU B 1 238 ? 0.489 -32.656 -6.23 1 98 238 LEU B N 1
ATOM 4519 C CA . LEU B 1 238 ? 1.408 -32.094 -7.219 1 98 238 LEU B CA 1
ATOM 4520 C C . LEU B 1 238 ? 1.58 -33.062 -8.391 1 98 238 LEU B C 1
ATOM 4522 O O . LEU B 1 238 ? 1.605 -32.625 -9.547 1 98 238 LEU B O 1
ATOM 4526 N N . GLN B 1 239 ? 1.718 -34.375 -8.133 1 97.81 239 GLN B N 1
ATOM 4527 C CA . GLN B 1 239 ? 1.9 -35.375 -9.188 1 97.81 239 GLN B CA 1
ATOM 4528 C C . GLN B 1 239 ? 0.725 -35.344 -10.156 1 97.81 239 GLN B C 1
ATOM 4530 O O . GLN B 1 239 ? 0.919 -35.312 -11.375 1 97.81 239 GLN B O 1
ATOM 4535 N N . THR B 1 240 ? -0.468 -35.375 -9.617 1 98.25 240 THR B N 1
ATOM 4536 C CA . THR B 1 240 ? -1.687 -35.406 -10.414 1 98.25 240 THR B CA 1
ATOM 4537 C C . THR B 1 240 ? -1.813 -34.125 -11.242 1 98.25 240 THR B C 1
ATOM 4539 O O . THR B 1 240 ? -2.129 -34.188 -12.43 1 98.25 240 THR B O 1
ATOM 4542 N N . GLY B 1 241 ? -1.596 -33 -10.594 1 98.5 241 GLY B N 1
ATOM 4543 C CA . GLY B 1 241 ? -1.701 -31.719 -11.289 1 98.5 241 GLY B CA 1
ATOM 4544 C C . GLY B 1 241 ? -0.686 -31.562 -12.414 1 98.5 241 GLY B C 1
ATOM 4545 O O . GLY B 1 241 ? -1.021 -31.109 -13.5 1 98.5 241 GLY B O 1
ATOM 4546 N N . LEU B 1 242 ? 0.55 -31.969 -12.141 1 98.62 242 LEU B N 1
ATOM 4547 C CA . LEU B 1 242 ? 1.594 -31.859 -13.156 1 98.62 242 LEU B CA 1
ATOM 4548 C C . LEU B 1 242 ? 1.312 -32.812 -14.32 1 98.62 242 LEU B C 1
ATOM 4550 O O . LEU B 1 242 ? 1.629 -32.5 -15.469 1 98.62 242 LEU B O 1
ATOM 4554 N N . LYS B 1 243 ? 0.763 -34 -14.023 1 98.5 243 LYS B N 1
ATOM 4555 C CA . LYS B 1 243 ? 0.376 -34.906 -15.094 1 98.5 243 LYS B CA 1
ATOM 4556 C C . LYS B 1 243 ? -0.627 -34.25 -16.047 1 98.5 243 LYS B C 1
ATOM 4558 O O . LYS B 1 243 ? -0.482 -34.344 -17.266 1 98.5 243 LYS B O 1
ATOM 4563 N N . LYS B 1 244 ? -1.636 -33.656 -15.445 1 98.25 244 LYS B N 1
ATOM 4564 C CA . LYS B 1 244 ? -2.633 -32.938 -16.25 1 98.25 244 LYS B CA 1
ATOM 4565 C C . LYS B 1 244 ? -1.996 -31.812 -17.047 1 98.25 244 LYS B C 1
ATOM 4567 O O . LYS B 1 244 ? -2.316 -31.625 -18.219 1 98.25 244 LYS B O 1
ATOM 4572 N N . PHE B 1 245 ? -1.148 -31.078 -16.422 1 98.25 245 PHE B N 1
ATOM 4573 C CA . PHE B 1 245 ? -0.483 -29.969 -17.078 1 98.25 245 PHE B CA 1
ATOM 4574 C C . PHE B 1 245 ? 0.371 -30.469 -18.234 1 98.25 245 PHE B C 1
ATOM 4576 O O . PHE B 1 245 ? 0.318 -29.906 -19.344 1 98.25 245 PHE B O 1
ATOM 4583 N N . VAL B 1 246 ? 1.214 -31.484 -18 1 97.56 246 VAL B N 1
ATOM 4584 C CA . VAL B 1 246 ? 2.123 -32 -19.031 1 97.56 246 VAL B CA 1
ATOM 4585 C C . VAL B 1 246 ? 1.321 -32.5 -20.219 1 97.56 246 VAL B C 1
ATOM 4587 O O . VAL B 1 246 ? 1.692 -32.281 -21.375 1 97.56 246 VAL B O 1
ATOM 4590 N N . ARG B 1 247 ? 0.244 -33.219 -19.953 1 96.06 247 ARG B N 1
ATOM 4591 C CA . ARG B 1 247 ? -0.63 -33.688 -21.031 1 96.06 247 ARG B CA 1
ATOM 4592 C C . ARG B 1 247 ? -1.111 -32.5 -21.859 1 96.06 247 ARG B C 1
ATOM 4594 O O . ARG B 1 247 ? -1.052 -32.562 -23.094 1 96.06 247 ARG B O 1
ATOM 4601 N N . TRP B 1 248 ? -1.604 -31.438 -21.203 1 95 248 TRP B N 1
ATOM 4602 C CA . TRP B 1 248 ? -2.051 -30.234 -21.906 1 95 248 TRP B CA 1
ATOM 4603 C C . TRP B 1 248 ? -0.914 -29.625 -22.703 1 95 248 TRP B C 1
ATOM 4605 O O . TRP B 1 248 ? -1.104 -29.234 -23.859 1 95 248 TRP B O 1
ATOM 4615 N N . TYR B 1 249 ? 0.248 -29.531 -22.094 1 95.06 249 TYR B N 1
ATOM 4616 C CA . TYR B 1 249 ? 1.398 -28.875 -22.719 1 95.06 249 TYR B CA 1
ATOM 4617 C C . TYR B 1 249 ? 1.787 -29.594 -24.016 1 95.06 249 TYR B C 1
ATOM 4619 O O . TYR B 1 249 ? 1.985 -28.938 -25.047 1 95.06 249 TYR B O 1
ATOM 4627 N N . LEU B 1 250 ? 1.861 -30.906 -23.938 1 90.56 250 LEU B N 1
ATOM 4628 C CA . LEU B 1 250 ? 2.256 -31.688 -25.094 1 90.56 250 LEU B CA 1
ATOM 4629 C C . LEU B 1 250 ? 1.209 -31.594 -26.203 1 90.56 250 LEU B C 1
ATOM 4631 O O . LEU B 1 250 ? 1.553 -31.516 -27.391 1 90.56 250 LEU B O 1
ATOM 4635 N N . ASP B 1 251 ? -0.046 -31.609 -25.797 1 85.56 251 ASP B N 1
ATOM 4636 C CA . ASP B 1 251 ? -1.125 -31.484 -26.766 1 85.56 251 ASP B CA 1
ATOM 4637 C C . ASP B 1 251 ? -1.109 -30.109 -27.422 1 85.56 251 ASP B C 1
ATOM 4639 O O . ASP B 1 251 ? -1.277 -30 -28.641 1 85.56 251 ASP B O 1
ATOM 4643 N N . TYR B 1 252 ? -0.926 -29.094 -26.625 1 84.19 252 TYR B N 1
ATOM 4644 C CA . TYR B 1 252 ? -1.002 -27.703 -27.078 1 84.19 252 TYR B CA 1
ATOM 4645 C C . TYR B 1 252 ? 0.195 -27.359 -27.953 1 84.19 252 TYR B C 1
ATOM 4647 O O . TYR B 1 252 ? 0.051 -26.656 -28.969 1 84.19 252 TYR B O 1
ATOM 4655 N N . TYR B 1 253 ? 1.339 -27.719 -27.594 1 81.5 253 TYR B N 1
ATOM 4656 C CA . TYR B 1 253 ? 2.553 -27.312 -28.297 1 81.5 253 TYR B CA 1
ATOM 4657 C C . TYR B 1 253 ? 2.98 -28.359 -29.312 1 81.5 253 TYR B C 1
ATOM 4659 O O . TYR B 1 253 ? 3.938 -28.156 -30.062 1 81.5 253 TYR B O 1
ATOM 4667 N N . THR B 1 254 ? 2.406 -29.484 -29.203 1 63.38 254 THR B N 1
ATOM 4668 C CA . THR B 1 254 ? 2.646 -30.453 -30.281 1 63.38 254 THR B CA 1
ATOM 4669 C C . THR B 1 254 ? 1.962 -30 -31.562 1 63.38 254 THR B C 1
ATOM 4671 O O . THR B 1 254 ? 0.775 -29.656 -31.562 1 63.38 254 THR B O 1
ATOM 4674 N N . PRO B 1 255 ? 2.762 -29.5 -32.438 1 52.47 255 PRO B N 1
ATOM 4675 C CA . PRO B 1 255 ? 2.191 -29.047 -33.688 1 52.47 255 PRO B CA 1
ATOM 4676 C C . PRO B 1 255 ? 1.058 -29.938 -34.188 1 52.47 255 PRO B C 1
ATOM 4678 O O . PRO B 1 255 ? 1.195 -31.172 -34.188 1 52.47 255 PRO B O 1
ATOM 4681 N N . THR B 1 256 ? -0.156 -29.484 -33.75 1 50.47 256 THR B N 1
ATOM 4682 C CA . THR B 1 256 ? -1.346 -30.125 -34.312 1 50.47 256 THR B CA 1
ATOM 4683 C C . THR B 1 256 ? -1.075 -30.672 -35.719 1 50.47 256 THR B C 1
ATOM 4685 O O . THR B 1 256 ? -1.723 -31.625 -36.156 1 50.47 256 THR B O 1
ATOM 4688 N N . GLY B 1 257 ? -0.353 -29.891 -36.375 1 51.44 257 GLY B N 1
ATOM 4689 C CA . GLY B 1 257 ? -0.113 -30.281 -37.781 1 51.44 257 GLY B CA 1
ATOM 4690 C C . GLY B 1 257 ? 0.527 -31.656 -37.906 1 51.44 257 GLY B C 1
ATOM 4691 O O . GLY B 1 257 ? 0.198 -32.406 -38.812 1 51.44 257 GLY B O 1
ATOM 4692 N N . LYS B 1 258 ? 1.328 -31.969 -36.938 1 53.59 258 LYS B N 1
ATOM 4693 C CA . LYS B 1 258 ? 1.971 -33.281 -37.062 1 53.59 258 LYS B CA 1
ATOM 4694 C C . LYS B 1 258 ? 0.972 -34.406 -36.812 1 53.59 258 LYS B C 1
ATOM 4696 O O . LYS B 1 258 ? 1.002 -35.406 -37.5 1 53.59 258 LYS B O 1
ATOM 4701 N N . LYS B 1 259 ? 0.108 -34.094 -35.812 1 56.41 259 LYS B N 1
ATOM 4702 C CA . LYS B 1 259 ? -0.905 -35.125 -35.594 1 56.41 259 LYS B CA 1
ATOM 4703 C C . LYS B 1 259 ? -1.822 -35.25 -36.812 1 56.41 259 LYS B C 1
ATOM 4705 O O . LYS B 1 259 ? -2.125 -36.375 -37.25 1 56.41 259 LYS B O 1
ATOM 4710 N N . ILE B 1 260 ? -2.279 -34.031 -37.188 1 54.72 260 ILE B N 1
ATOM 4711 C CA . ILE B 1 260 ? -3.121 -34.062 -38.406 1 54.72 260 ILE B CA 1
ATOM 4712 C C . ILE B 1 260 ? -2.322 -34.594 -39.562 1 54.72 260 ILE B C 1
ATOM 4714 O O . ILE B 1 260 ? -2.84 -35.375 -40.375 1 54.72 260 ILE B O 1
ATOM 4718 N N . CYS B 1 261 ? -1.061 -34.188 -39.562 1 55.78 261 CYS B N 1
ATOM 4719 C CA . CYS B 1 261 ? -0.221 -34.719 -40.625 1 55.78 261 CYS B CA 1
ATOM 4720 C C . CYS B 1 261 ? -0.003 -36.219 -40.438 1 55.78 261 CYS B C 1
ATOM 4722 O O . CYS B 1 261 ? -0.063 -36.969 -41.406 1 55.78 261 CYS B O 1
ATOM 4724 N N . ALA B 1 262 ? 0.15 -36.594 -39.219 1 62.19 262 ALA B N 1
ATOM 4725 C CA . ALA B 1 262 ? 0.317 -38.031 -38.969 1 62.19 262 ALA B CA 1
ATOM 4726 C C . ALA B 1 262 ? -0.973 -38.781 -39.25 1 62.19 262 ALA B C 1
ATOM 4728 O O . ALA B 1 262 ? -0.941 -39.875 -39.844 1 62.19 262 ALA B O 1
ATOM 4729 N N . ASP B 1 263 ? -2.068 -38.188 -38.875 1 63.97 263 ASP B N 1
ATOM 4730 C CA . ASP B 1 263 ? -3.361 -38.781 -39.188 1 63.97 263 ASP B CA 1
ATOM 4731 C C . ASP B 1 263 ? -3.615 -38.812 -40.688 1 63.97 263 ASP B C 1
ATOM 4733 O O . ASP B 1 263 ? -4.133 -39.781 -41.219 1 63.97 263 ASP B O 1
ATOM 4737 N N . LEU B 1 264 ? -3.176 -37.75 -41.281 1 62.25 264 LEU B N 1
ATOM 4738 C CA . LEU B 1 264 ? -3.314 -37.688 -42.75 1 62.25 264 LEU B CA 1
ATOM 4739 C C . LEU B 1 264 ? -2.363 -38.656 -43.438 1 62.25 264 LEU B C 1
ATOM 4741 O O . LEU B 1 264 ? -2.746 -39.312 -44.375 1 62.25 264 LEU B O 1
ATOM 4745 N N . VAL B 1 265 ? -1.212 -38.812 -42.906 1 63.59 265 VAL B N 1
ATOM 4746 C CA . VAL B 1 265 ? -0.229 -39.719 -43.469 1 63.59 265 VAL B CA 1
ATOM 4747 C C . VAL B 1 265 ? -0.658 -41.156 -43.188 1 63.59 265 VAL B C 1
ATOM 4749 O O . VAL B 1 265 ? -0.565 -42.031 -44.062 1 63.59 265 VAL B O 1
ATOM 4752 N N . ARG B 1 266 ? -1.177 -41.281 -42.094 1 69.06 266 ARG B N 1
ATOM 4753 C CA . ARG B 1 266 ? -1.698 -42.625 -41.781 1 69.06 266 ARG B CA 1
ATOM 4754 C C . ARG B 1 266 ? -2.896 -42.969 -42.656 1 69.06 266 ARG B C 1
ATOM 4756 O O . ARG B 1 266 ? -3.004 -44.062 -43.156 1 69.06 266 ARG B O 1
ATOM 4763 N N . GLY B 1 267 ? -3.807 -42 -42.781 1 65.88 267 GLY B N 1
ATOM 4764 C CA . GLY B 1 267 ? -4.922 -42.188 -43.688 1 65.88 267 GLY B CA 1
ATOM 4765 C C . GLY B 1 267 ? -4.488 -42.406 -45.125 1 65.88 267 GLY B C 1
ATOM 4766 O O . GLY B 1 267 ? -5.07 -43.219 -45.844 1 65.88 267 GLY B O 1
ATOM 4767 N N . ALA B 1 268 ? -3.422 -41.719 -45.5 1 63.81 268 ALA B N 1
ATOM 4768 C CA . ALA B 1 268 ? -2.873 -41.875 -46.844 1 63.81 268 ALA B CA 1
ATOM 4769 C C . ALA B 1 268 ? -2.186 -43.25 -47 1 63.81 268 ALA B C 1
ATOM 4771 O O . ALA B 1 268 ? -2.326 -43.906 -48.031 1 63.81 268 ALA B O 1
ATOM 4772 N N . LYS B 1 269 ? -1.536 -43.688 -46 1 70.38 269 LYS B N 1
ATOM 4773 C CA . LYS B 1 269 ? -0.852 -44.969 -46.031 1 70.38 269 LYS B CA 1
ATOM 4774 C C . LYS B 1 269 ? -1.851 -46.125 -46.031 1 70.38 269 LYS B C 1
ATOM 4776 O O . LYS B 1 269 ? -1.661 -47.125 -46.719 1 70.38 269 LYS B O 1
ATOM 4781 N N . ASP B 1 270 ? -2.873 -45.938 -45.312 1 73 270 ASP B N 1
ATOM 4782 C CA . ASP B 1 270 ? -3.93 -46.938 -45.281 1 73 270 ASP B CA 1
ATOM 4783 C C . ASP B 1 270 ? -4.574 -47.125 -46.656 1 73 270 ASP B C 1
ATOM 4785 O O . ASP B 1 270 ? -5.051 -48.219 -47 1 73 270 ASP B O 1
ATOM 4789 N N . LYS B 1 271 ? -4.508 -46.031 -47.406 1 65.81 271 LYS B N 1
ATOM 4790 C CA . LYS B 1 271 ? -5.09 -46.094 -48.75 1 65.81 271 LYS B CA 1
ATOM 4791 C C . LYS B 1 271 ? -4.012 -46.281 -49.812 1 65.81 271 LYS B C 1
ATOM 4793 O O . LYS B 1 271 ? -4.262 -46.062 -51 1 65.81 271 LYS B O 1
ATOM 4798 N N . ARG B 1 272 ? -2.75 -46.688 -49.344 1 76.56 272 ARG B N 1
ATOM 4799 C CA . ARG B 1 272 ? -1.61 -46.969 -50.188 1 76.56 272 ARG B CA 1
ATOM 4800 C C . ARG B 1 272 ? -1.302 -45.812 -51.125 1 76.56 272 ARG B C 1
ATOM 4802 O O . ARG B 1 272 ? -1.02 -46 -52.312 1 76.56 272 ARG B O 1
ATOM 4809 N N . LEU B 1 273 ? -1.558 -44.562 -50.562 1 65.62 273 LEU B N 1
ATOM 4810 C CA . LEU B 1 273 ? -1.23 -43.375 -51.344 1 65.62 273 LEU B CA 1
ATOM 4811 C C . LEU B 1 273 ? 0.218 -42.969 -51.094 1 65.62 273 LEU B C 1
ATOM 4813 O O . LEU B 1 273 ? 0.773 -43.188 -50.031 1 65.62 273 LEU B O 1
ATOM 4817 N N . ARG B 1 274 ? 0.815 -42.562 -52.188 1 65.75 274 ARG B N 1
ATOM 4818 C CA . ARG B 1 274 ? 2.148 -42 -52.062 1 65.75 274 ARG B CA 1
ATOM 4819 C C . ARG B 1 274 ? 2.09 -40.625 -51.344 1 65.75 274 ARG B C 1
ATOM 4821 O O . ARG B 1 274 ? 1.374 -39.719 -51.781 1 65.75 274 ARG B O 1
ATOM 4828 N N . VAL B 1 275 ? 2.617 -40.562 -50.188 1 63 275 VAL B N 1
ATOM 4829 C CA . VAL B 1 275 ? 2.592 -39.344 -49.406 1 63 275 VAL B CA 1
ATOM 4830 C C . VAL B 1 275 ? 4.004 -38.781 -49.25 1 63 275 VAL B C 1
ATOM 4832 O O . VAL B 1 275 ? 4.957 -39.531 -49.031 1 63 275 VAL B O 1
ATOM 4835 N N . LYS B 1 276 ? 4.098 -37.594 -49.781 1 62.44 276 LYS B N 1
ATOM 4836 C CA . LYS B 1 276 ? 5.34 -36.875 -49.531 1 62.44 276 LYS B CA 1
ATOM 4837 C C . LYS B 1 276 ? 5.141 -35.781 -48.469 1 62.44 276 LYS B C 1
ATOM 4839 O O . LYS B 1 276 ? 4.191 -35 -48.562 1 62.44 276 LYS B O 1
ATOM 4844 N N . GLY B 1 277 ? 6.027 -35.844 -47.438 1 61.56 277 GLY B N 1
ATOM 4845 C CA . GLY B 1 277 ? 5.949 -34.938 -46.312 1 61.56 277 GLY B CA 1
ATOM 4846 C C . GLY B 1 277 ? 5.531 -35.625 -45.031 1 61.56 277 GLY B C 1
ATOM 4847 O O . GLY B 1 277 ? 5.582 -36.875 -44.938 1 61.56 277 GLY B O 1
ATOM 4848 N N . PRO B 1 278 ? 5.191 -34.875 -44.188 1 60.88 278 PRO B N 1
ATOM 4849 C CA . PRO B 1 278 ? 4.969 -33.438 -44.062 1 60.88 278 PRO B CA 1
ATOM 4850 C C . PRO B 1 278 ? 6.27 -32.656 -44.094 1 60.88 278 PRO B C 1
ATOM 4852 O O . PRO B 1 278 ? 7.289 -33.094 -43.562 1 60.88 278 PRO B O 1
ATOM 4855 N N . VAL B 1 279 ? 6.195 -31.609 -44.969 1 59.28 279 VAL B N 1
ATOM 4856 C CA . VAL B 1 279 ? 7.285 -30.641 -45.031 1 59.28 279 VAL B CA 1
ATOM 4857 C C . VAL B 1 279 ? 6.938 -29.422 -44.156 1 59.28 279 VAL B C 1
ATOM 4859 O O . VAL B 1 279 ? 5.867 -28.828 -44.312 1 59.28 279 VAL B O 1
ATOM 4862 N N . ARG B 1 280 ? 7.695 -29.234 -43.156 1 61.94 280 ARG B N 1
ATOM 4863 C CA . ARG B 1 280 ? 7.527 -28.078 -42.312 1 61.94 280 ARG B CA 1
ATOM 4864 C C . ARG B 1 280 ? 7.855 -26.797 -43.031 1 61.94 280 ARG B C 1
ATOM 4866 O O . ARG B 1 280 ? 8.898 -26.688 -43.688 1 61.94 280 ARG B O 1
ATOM 4873 N N . MET B 1 281 ? 6.805 -25.938 -43.062 1 55.88 281 MET B N 1
ATOM 4874 C CA . MET B 1 281 ? 7.051 -24.609 -43.594 1 55.88 281 MET B CA 1
ATOM 4875 C C . MET B 1 281 ? 7.523 -23.656 -42.531 1 55.88 281 MET B C 1
ATOM 4877 O O . MET B 1 281 ? 7.312 -23.891 -41.344 1 55.88 281 MET B O 1
ATOM 4881 N N . PRO B 1 282 ? 8.211 -22.641 -42.906 1 57.31 282 PRO B N 1
ATOM 4882 C CA . PRO B 1 282 ? 8.633 -21.641 -41.906 1 57.31 282 PRO B CA 1
ATOM 4883 C C . PRO B 1 282 ? 7.469 -21.094 -41.094 1 57.31 282 PRO B C 1
ATOM 4885 O O . PRO B 1 282 ? 6.402 -20.812 -41.656 1 57.31 282 PRO B O 1
ATOM 4888 N N . THR B 1 283 ? 7.586 -21.125 -39.812 1 56.03 283 THR B N 1
ATOM 4889 C CA . THR B 1 283 ? 6.586 -20.578 -38.906 1 56.03 283 THR B CA 1
ATOM 4890 C C . THR B 1 283 ? 6.406 -19.078 -39.125 1 56.03 283 THR B C 1
ATOM 4892 O O . THR B 1 283 ? 7.387 -18.344 -39.188 1 56.03 283 THR B O 1
ATOM 4895 N N . LYS B 1 284 ? 5.164 -18.75 -39.531 1 55.34 284 LYS B N 1
ATOM 4896 C CA . LYS B 1 284 ? 4.848 -17.328 -39.625 1 55.34 284 LYS B CA 1
ATOM 4897 C C . LYS B 1 284 ? 4.477 -16.75 -38.25 1 55.34 284 LYS B C 1
ATOM 4899 O O . LYS B 1 284 ? 3.617 -17.297 -37.562 1 55.34 284 LYS B O 1
ATOM 4904 N N . VAL B 1 285 ? 5.254 -15.891 -37.812 1 55.22 285 VAL B N 1
ATOM 4905 C CA . VAL B 1 285 ? 4.988 -15.195 -36.562 1 55.22 285 VAL B CA 1
ATOM 4906 C C . VAL B 1 285 ? 4.234 -13.898 -36.844 1 55.22 285 VAL B C 1
ATOM 4908 O O . VAL B 1 285 ? 4.715 -13.047 -37.594 1 55.22 285 VAL B O 1
ATOM 4911 N N . LEU B 1 286 ? 3.023 -13.781 -36.5 1 50.66 286 LEU B N 1
ATOM 4912 C CA . LEU B 1 286 ? 2.221 -12.562 -36.625 1 50.66 286 LEU B CA 1
ATOM 4913 C C . LEU B 1 286 ? 2.193 -11.805 -35.312 1 50.66 286 LEU B C 1
ATOM 4915 O O . LEU B 1 286 ? 1.997 -12.398 -34.25 1 50.66 286 LEU B O 1
ATOM 4919 N N . HIS B 1 287 ? 2.662 -10.68 -35.406 1 53.25 287 HIS B N 1
ATOM 4920 C CA . HIS B 1 287 ? 2.568 -9.789 -34.25 1 53.25 287 HIS B CA 1
ATOM 4921 C C . HIS B 1 287 ? 1.261 -9 -34.25 1 53.25 287 HIS B C 1
ATOM 4923 O O . HIS B 1 287 ? 0.917 -8.375 -35.25 1 53.25 287 HIS B O 1
ATOM 4929 N N . ILE B 1 288 ? 0.397 -9.273 -33.375 1 45.84 288 ILE B N 1
ATOM 4930 C CA . ILE B 1 288 ? -0.842 -8.516 -33.219 1 45.84 288 ILE B CA 1
ATOM 4931 C C . ILE B 1 288 ? -0.687 -7.484 -32.094 1 45.84 288 ILE B C 1
ATOM 4933 O O . ILE B 1 288 ? -0.252 -7.812 -31 1 45.84 288 ILE B O 1
ATOM 4937 N N . THR B 1 289 ? -0.7 -6.336 -32.438 1 47.44 289 THR B N 1
ATOM 4938 C CA . THR B 1 289 ? -0.724 -5.254 -31.453 1 47.44 289 THR B CA 1
ATOM 4939 C C . THR B 1 289 ? -2.156 -4.801 -31.188 1 47.44 289 THR B C 1
ATOM 4941 O O . THR B 1 289 ? -2.914 -4.527 -32.125 1 47.44 289 THR B O 1
ATOM 4944 N N . THR B 1 290 ? -2.615 -5.285 -30.125 1 43.03 290 THR B N 1
ATOM 4945 C CA . THR B 1 290 ? -3.938 -4.785 -29.766 1 43.03 290 THR B CA 1
ATOM 4946 C C . THR B 1 290 ? -3.826 -3.574 -28.844 1 43.03 290 THR B C 1
ATOM 4948 O O . THR B 1 290 ? -2.92 -3.502 -28.016 1 43.03 290 THR B O 1
ATOM 4951 N N . ARG B 1 291 ? -4.648 -2.613 -29.188 1 39.31 291 ARG B N 1
ATOM 4952 C CA . ARG B 1 291 ? -4.754 -1.42 -28.344 1 39.31 291 ARG B CA 1
ATOM 4953 C C . ARG B 1 291 ? -5.383 -1.75 -27 1 39.31 291 ARG B C 1
ATOM 4955 O O . ARG B 1 291 ? -6.379 -2.473 -26.938 1 39.31 291 ARG B O 1
ATOM 4962 N N . LYS B 1 292 ? -4.691 -1.795 -25.922 1 37.66 292 LYS B N 1
ATOM 4963 C CA . LYS B 1 292 ? -5.281 -1.967 -24.594 1 37.66 292 LYS B CA 1
ATOM 4964 C C . LYS B 1 292 ? -6.531 -1.106 -24.438 1 37.66 292 LYS B C 1
ATOM 4966 O O . LYS B 1 292 ? -6.586 0.019 -24.938 1 37.66 292 LYS B O 1
ATOM 4971 N N . SER B 1 293 ? -7.703 -1.771 -24.266 1 33.75 293 SER B N 1
ATOM 4972 C CA . SER B 1 293 ? -8.898 -0.965 -24.047 1 33.75 293 SER B CA 1
ATOM 4973 C C . SER B 1 293 ? -8.633 0.156 -23.047 1 33.75 293 SER B C 1
ATOM 4975 O O . SER B 1 293 ? -9.562 0.845 -22.609 1 33.75 293 SER B O 1
ATOM 4977 N N . PRO B 1 294 ? -7.762 0.264 -22.219 1 30.67 294 PRO B N 1
ATOM 4978 C CA . PRO B 1 294 ? -8.195 1.152 -21.141 1 30.67 294 PRO B CA 1
ATOM 4979 C C . PRO B 1 294 ? -8.961 2.373 -21.656 1 30.67 294 PRO B C 1
ATOM 4981 O O . PRO B 1 294 ? -8.891 2.693 -22.844 1 30.67 294 PRO B O 1
ATOM 4984 N N . CYS B 1 295 ? -9.82 3.271 -20.656 1 31.42 295 CYS B N 1
ATOM 4985 C CA . CYS B 1 295 ? -10.336 4.633 -20.594 1 31.42 295 CYS B CA 1
ATOM 4986 C C . CYS B 1 295 ? -9.438 5.602 -21.359 1 31.42 295 CYS B C 1
ATOM 4988 O O . CYS B 1 295 ? -8.359 5.219 -21.812 1 31.42 295 CYS B O 1
ATOM 4990 N N . GLY B 1 296 ? -9.086 6.863 -20.547 1 27.89 296 GLY B N 1
ATOM 4991 C CA . GLY B 1 296 ? -8.758 8.156 -21.125 1 27.89 296 GLY B CA 1
ATOM 4992 C C . GLY B 1 296 ? -7.559 8.109 -22.047 1 27.89 296 GLY B C 1
ATOM 4993 O O . GLY B 1 296 ? -7.113 7.027 -22.453 1 27.89 296 GLY B O 1
ATOM 4994 N N . GLU B 1 297 ? -6.398 9.023 -21.672 1 28.81 297 GLU B N 1
ATOM 4995 C CA . GLU B 1 297 ? -5.551 9.648 -22.688 1 28.81 297 GLU B CA 1
ATOM 4996 C C . GLU B 1 297 ? -4.742 8.609 -23.453 1 28.81 297 GLU B C 1
ATOM 4998 O O . GLU B 1 297 ? -4.594 7.473 -23 1 28.81 297 GLU B O 1
ATOM 5003 N N . GLY B 1 298 ? -4.008 9 -24.594 1 31.56 298 GLY B N 1
ATOM 5004 C CA . GLY B 1 298 ? -3.225 8.656 -25.781 1 31.56 298 GLY B CA 1
ATOM 5005 C C . GLY B 1 298 ? -2.082 7.703 -25.469 1 31.56 298 GLY B C 1
ATOM 5006 O O . GLY B 1 298 ? -1.147 7.574 -26.266 1 31.56 298 GLY B O 1
ATOM 5007 N N . THR B 1 299 ? -1.837 7.258 -24.234 1 35.38 299 THR B N 1
ATOM 5008 C CA . THR B 1 299 ? -0.549 6.59 -24.391 1 35.38 299 THR B CA 1
ATOM 5009 C C . THR B 1 299 ? -0.697 5.312 -25.203 1 35.38 299 THR B C 1
ATOM 5011 O O . THR B 1 299 ? -1.714 4.621 -25.125 1 35.38 299 THR B O 1
ATOM 5014 N N . ASN B 1 300 ? -0.174 5.25 -26.422 1 36.56 300 ASN B N 1
ATOM 5015 C CA . ASN B 1 300 ? 0.155 4.23 -27.406 1 36.56 300 ASN B CA 1
ATOM 5016 C C . ASN B 1 300 ? 0.643 2.943 -26.75 1 36.56 300 ASN B C 1
ATOM 5018 O O . ASN B 1 300 ? 1.8 2.553 -26.922 1 36.56 300 ASN B O 1
ATOM 5022 N N . THR B 1 301 ? 0.161 2.686 -25.641 1 40.59 301 THR B N 1
ATOM 5023 C CA . THR B 1 301 ? 0.715 1.404 -25.219 1 40.59 301 THR B CA 1
ATOM 5024 C C . THR B 1 301 ? -0.037 0.246 -25.859 1 40.59 301 THR B C 1
ATOM 5026 O O . THR B 1 301 ? -1.27 0.238 -25.891 1 40.59 301 THR B O 1
ATOM 5029 N N . TRP B 1 302 ? 0.604 -0.311 -26.938 1 40.5 302 TRP B N 1
ATOM 5030 C CA . TRP B 1 302 ? 0.174 -1.452 -27.734 1 40.5 302 TRP B CA 1
ATOM 5031 C C . TRP B 1 302 ? 0.546 -2.766 -27.062 1 40.5 302 TRP B C 1
ATOM 5033 O O . TRP B 1 302 ? 1.572 -2.852 -26.375 1 40.5 302 TRP B O 1
ATOM 5043 N N . ASP B 1 303 ? -0.448 -3.42 -26.844 1 45.31 303 ASP B N 1
ATOM 5044 C CA . ASP B 1 303 ? -0.135 -4.82 -26.562 1 45.31 303 ASP B CA 1
ATOM 5045 C C . ASP B 1 303 ? 0.292 -5.547 -27.844 1 45.31 303 ASP B C 1
ATOM 5047 O O . ASP B 1 303 ? -0.293 -5.34 -28.906 1 45.31 303 ASP B O 1
ATOM 5051 N N . ARG B 1 304 ? 1.459 -6.078 -27.891 1 46.41 304 ARG B N 1
ATOM 5052 C CA . ARG B 1 304 ? 1.925 -6.859 -29.031 1 46.41 304 ARG B CA 1
ATOM 5053 C C . ARG B 1 304 ? 1.785 -8.352 -28.766 1 46.41 304 ARG B C 1
ATOM 5055 O O . ARG B 1 304 ? 2.158 -8.836 -27.703 1 46.41 304 ARG B O 1
ATOM 5062 N N . PHE B 1 305 ? 0.825 -8.836 -29.516 1 44.56 305 PHE B N 1
ATOM 5063 C CA . PHE B 1 305 ? 0.669 -10.289 -29.484 1 44.56 305 PHE B CA 1
ATOM 5064 C C . PHE B 1 305 ? 1.418 -10.938 -30.641 1 44.56 305 PHE B C 1
ATOM 5066 O O . PHE B 1 305 ? 1.589 -10.328 -31.703 1 44.56 305 PHE B O 1
ATOM 5073 N N . GLU B 1 306 ? 2.047 -12.117 -30.344 1 51.12 306 GLU B N 1
ATOM 5074 C CA . GLU B 1 306 ? 2.682 -12.914 -31.391 1 51.12 306 GLU B CA 1
ATOM 5075 C C . GLU B 1 306 ? 1.862 -14.164 -31.703 1 51.12 306 GLU B C 1
ATOM 5077 O O . GLU B 1 306 ? 1.442 -14.883 -30.797 1 51.12 306 GLU B O 1
ATOM 5082 N N . LEU B 1 307 ? 1.273 -14.203 -32.875 1 50.59 307 LEU B N 1
ATOM 5083 C CA . LEU B 1 307 ? 0.652 -15.406 -33.406 1 50.59 307 LEU B CA 1
ATOM 5084 C C . LEU B 1 307 ? 1.646 -16.188 -34.25 1 50.59 307 LEU B C 1
ATOM 5086 O O . LEU B 1 307 ? 2.246 -15.641 -35.188 1 50.59 307 LEU B O 1
ATOM 5090 N N . ARG B 1 308 ? 1.961 -17.422 -33.906 1 50.59 308 ARG B N 1
ATOM 5091 C CA . ARG B 1 308 ? 2.811 -18.312 -34.688 1 50.59 308 ARG B CA 1
ATOM 5092 C C . ARG B 1 308 ? 1.975 -19.297 -35.469 1 50.59 308 ARG B C 1
ATOM 5094 O O . ARG B 1 308 ? 1.2 -20.062 -34.906 1 50.59 308 ARG B O 1
ATOM 5101 N N . VAL B 1 309 ? 1.953 -19.219 -36.719 1 51.84 309 VAL B N 1
ATOM 5102 C CA . VAL B 1 309 ? 1.274 -20.125 -37.656 1 51.84 309 VAL B CA 1
ATOM 5103 C C . VAL B 1 309 ? 2.26 -21.156 -38.188 1 51.84 309 VAL B C 1
ATOM 5105 O O . VAL B 1 309 ? 3.246 -20.812 -38.844 1 51.84 309 VAL B O 1
ATOM 5108 N N . HIS B 1 310 ? 2.055 -22.391 -37.688 1 53.19 310 HIS B N 1
ATOM 5109 C CA . HIS B 1 310 ? 2.84 -23.516 -38.188 1 53.19 310 HIS B CA 1
ATOM 5110 C C . HIS B 1 310 ? 2.135 -24.203 -39.344 1 53.19 310 HIS B C 1
ATOM 5112 O O . HIS B 1 310 ? 0.954 -24.547 -39.219 1 53.19 310 HIS B O 1
ATOM 5118 N N . LYS B 1 311 ? 2.734 -24.109 -40.531 1 54.72 311 LYS B N 1
ATOM 5119 C CA . LYS B 1 311 ? 2.193 -24.766 -41.719 1 54.72 311 LYS B CA 1
ATOM 5120 C C . LYS B 1 311 ? 2.994 -26 -42.062 1 54.72 311 LYS B C 1
ATOM 5122 O O . LYS B 1 311 ? 4.223 -26.016 -41.969 1 54.72 311 LYS B O 1
ATOM 5127 N N . ARG B 1 312 ? 2.271 -27.109 -42.156 1 55.78 312 ARG B N 1
ATOM 5128 C CA . ARG B 1 312 ? 2.838 -28.328 -42.719 1 55.78 312 ARG B CA 1
ATOM 5129 C C . ARG B 1 312 ? 2.127 -28.719 -44.031 1 55.78 312 ARG B C 1
ATOM 5131 O O . ARG B 1 312 ? 0.916 -28.516 -44.156 1 55.78 312 ARG B O 1
ATOM 5138 N N . VAL B 1 313 ? 2.988 -29.016 -45.031 1 55.59 313 VAL B N 1
ATOM 5139 C CA . VAL B 1 313 ? 2.459 -29.406 -46.312 1 55.59 313 VAL B CA 1
ATOM 5140 C C . VAL B 1 313 ? 2.66 -30.906 -46.531 1 55.59 313 VAL B C 1
ATOM 5142 O O . VAL B 1 313 ? 3.738 -31.438 -46.25 1 55.59 313 VAL B O 1
ATOM 5145 N N . ILE B 1 314 ? 1.54 -31.562 -46.781 1 57.59 314 ILE B N 1
ATOM 5146 C CA . ILE B 1 314 ? 1.548 -32.969 -47.219 1 57.59 314 ILE B CA 1
ATOM 5147 C C . ILE B 1 314 ? 1.099 -33.031 -48.688 1 57.59 314 ILE B C 1
ATOM 5149 O O . ILE B 1 314 ? 0.073 -32.469 -49.031 1 57.59 314 ILE B O 1
ATOM 5153 N N . ASP B 1 315 ? 1.98 -33.531 -49.469 1 58.09 315 ASP B N 1
ATOM 5154 C CA . ASP B 1 315 ? 1.637 -33.781 -50.875 1 58.09 315 ASP B CA 1
ATOM 5155 C C . ASP B 1 315 ? 1.09 -35.188 -51.062 1 58.09 315 ASP B C 1
ATOM 5157 O O . ASP B 1 315 ? 1.707 -36.156 -50.625 1 58.09 315 ASP B O 1
ATOM 5161 N N . LEU B 1 316 ? -0.164 -35.156 -51.469 1 57.03 316 LEU B N 1
ATOM 5162 C CA . LEU B 1 316 ? -0.82 -36.438 -51.75 1 57.03 316 LEU B CA 1
ATOM 5163 C C . LEU B 1 316 ? -1.265 -36.5 -53.219 1 57.03 316 LEU B C 1
ATOM 5165 O O . LEU B 1 316 ? -1.732 -35.5 -53.75 1 57.03 316 LEU B O 1
ATOM 5169 N N . PHE B 1 317 ? -0.75 -37.5 -53.875 1 58.25 317 PHE B N 1
ATOM 5170 C CA . PHE B 1 317 ? -1.24 -37.781 -55.219 1 58.25 317 PHE B CA 1
ATOM 5171 C C . PHE B 1 317 ? -2.383 -38.781 -55.156 1 58.25 317 PHE B C 1
ATOM 5173 O O . PHE B 1 317 ? -2.162 -39.969 -54.938 1 58.25 317 PHE B O 1
ATOM 5180 N N . SER B 1 318 ? -3.537 -38.312 -55.094 1 58.78 318 SER B N 1
ATOM 5181 C CA . SER B 1 318 ? -4.668 -39.25 -55.094 1 58.78 318 SER B CA 1
ATOM 5182 C C . SER B 1 318 ? -5.898 -38.625 -55.719 1 58.78 318 SER B C 1
ATOM 5184 O O . SER B 1 318 ? -5.898 -37.406 -56.031 1 58.78 318 SER B O 1
ATOM 5186 N N . SER B 1 319 ? -6.797 -39.406 -56.062 1 63.16 319 SER B N 1
ATOM 5187 C CA . SER B 1 319 ? -8.078 -38.938 -56.562 1 63.16 319 SER B CA 1
ATOM 5188 C C . SER B 1 319 ? -8.773 -38.031 -55.562 1 63.16 319 SER B C 1
ATOM 5190 O O . SER B 1 319 ? -8.516 -38.125 -54.344 1 63.16 319 SER B O 1
ATOM 5192 N N . PRO B 1 320 ? -9.461 -37 -56 1 59.5 320 PRO B N 1
ATOM 5193 C CA . PRO B 1 320 ? -10.18 -36.062 -55.094 1 59.5 320 PRO B CA 1
ATOM 5194 C C . PRO B 1 320 ? -11.047 -36.781 -54.062 1 59.5 320 PRO B C 1
ATOM 5196 O O . PRO B 1 320 ? -11.18 -36.344 -52.938 1 59.5 320 PRO B O 1
ATOM 5199 N N . GLU B 1 321 ? -11.555 -37.875 -54.469 1 61.38 321 GLU B N 1
ATOM 5200 C CA . GLU B 1 321 ? -12.43 -38.594 -53.562 1 61.38 321 GLU B CA 1
ATOM 5201 C C . GLU B 1 321 ? -11.648 -39.156 -52.375 1 61.38 321 GLU B C 1
ATOM 5203 O O . GLU B 1 321 ? -12.125 -39.094 -51.25 1 61.38 321 GLU B O 1
ATOM 5208 N N . VAL B 1 322 ? -10.508 -39.594 -52.688 1 58.69 322 VAL B N 1
ATOM 5209 C CA . VAL B 1 322 ? -9.672 -40.188 -51.625 1 58.69 322 VAL B CA 1
ATOM 5210 C C . VAL B 1 322 ? -9.148 -39.094 -50.719 1 58.69 322 VAL B C 1
ATOM 5212 O O . VAL B 1 322 ? -9.109 -39.25 -49.5 1 58.69 322 VAL B O 1
ATOM 5215 N N . VAL B 1 323 ? -8.883 -37.906 -51.281 1 56.84 323 VAL B N 1
ATOM 5216 C CA . VAL B 1 323 ? -8.391 -36.781 -50.5 1 56.84 323 VAL B CA 1
ATOM 5217 C C . VAL B 1 323 ? -9.469 -36.312 -49.531 1 56.84 323 VAL B C 1
ATOM 5219 O O . VAL B 1 323 ? -9.188 -36.031 -48.375 1 56.84 323 VAL B O 1
ATOM 5222 N N . LYS B 1 324 ? -10.648 -36.312 -50 1 61.78 324 LYS B N 1
ATOM 5223 C CA . LYS B 1 324 ? -11.773 -35.938 -49.156 1 61.78 324 LYS B CA 1
ATOM 5224 C C . LYS B 1 324 ? -11.914 -36.875 -47.969 1 61.78 324 LYS B C 1
ATOM 5226 O O . LYS B 1 324 ? -12.203 -36.438 -46.844 1 61.78 324 LYS B O 1
ATOM 5231 N N . GLN B 1 325 ? -11.68 -38.062 -48.25 1 60.62 325 GLN B N 1
ATOM 5232 C CA . GLN B 1 325 ? -11.82 -39.062 -47.219 1 60.62 325 GLN B CA 1
ATOM 5233 C C . GLN B 1 325 ? -10.734 -38.938 -46.156 1 60.62 325 GLN B C 1
ATOM 5235 O O . GLN B 1 325 ? -11 -39.062 -44.969 1 60.62 325 GLN B O 1
ATOM 5240 N N . ILE B 1 326 ? -9.625 -38.562 -46.656 1 59.22 326 ILE B N 1
ATOM 5241 C CA . ILE B 1 326 ? -8.484 -38.531 -45.75 1 59.22 326 ILE B CA 1
ATOM 5242 C C . ILE B 1 326 ? -8.531 -37.219 -44.969 1 59.22 326 ILE B C 1
ATOM 5244 O O . ILE B 1 326 ? -8.062 -37.156 -43.812 1 59.22 326 ILE B O 1
ATOM 5248 N N . THR B 1 327 ? -9.195 -36.312 -45.594 1 57.72 327 THR B N 1
ATOM 5249 C CA . THR B 1 327 ? -9.211 -35 -44.969 1 57.72 327 THR B CA 1
ATOM 5250 C C . THR B 1 327 ? -10.445 -34.812 -44.094 1 57.72 327 THR B C 1
ATOM 5252 O O . THR B 1 327 ? -10.68 -33.75 -43.531 1 57.72 327 THR B O 1
ATOM 5255 N N . SER B 1 328 ? -11.227 -35.812 -44.125 1 54.97 328 SER B N 1
ATOM 5256 C CA . SER B 1 328 ? -12.391 -35.812 -43.25 1 54.97 328 SER B CA 1
ATOM 5257 C C . SER B 1 328 ? -11.984 -36.094 -41.781 1 54.97 328 SER B C 1
ATOM 5259 O O . SER B 1 328 ? -12.328 -37.125 -41.219 1 54.97 328 SER B O 1
ATOM 5261 N N . ILE B 1 329 ? -10.938 -35.406 -41.438 1 54.59 329 ILE B N 1
ATOM 5262 C CA . ILE B 1 329 ? -10.477 -35.562 -40.062 1 54.59 329 ILE B CA 1
ATOM 5263 C C . ILE B 1 329 ? -10.961 -34.375 -39.219 1 54.59 329 ILE B C 1
ATOM 5265 O O . ILE B 1 329 ? -11.242 -33.312 -39.75 1 54.59 329 ILE B O 1
ATOM 5269 N N . THR B 1 330 ? -11.289 -34.656 -38.031 1 51.06 330 THR B N 1
ATOM 5270 C CA . THR B 1 330 ? -11.672 -33.625 -37.062 1 51.06 330 THR B CA 1
ATOM 5271 C C . THR B 1 330 ? -10.508 -32.688 -36.812 1 51.06 330 THR B C 1
ATOM 5273 O O . THR B 1 330 ? -9.422 -33.094 -36.406 1 51.06 330 THR B O 1
ATOM 5276 N N . ILE B 1 331 ? -10.656 -31.516 -37.469 1 49.03 331 ILE B N 1
ATOM 5277 C CA . ILE B 1 331 ? -9.641 -30.484 -37.344 1 49.03 331 ILE B CA 1
ATOM 5278 C C . ILE B 1 331 ? -9.891 -29.703 -36.031 1 49.03 331 ILE B C 1
ATOM 5280 O O . ILE B 1 331 ? -11.008 -29.266 -35.781 1 49.03 331 ILE B O 1
ATOM 5284 N N . GLU B 1 332 ? -8.961 -29.812 -35.344 1 50.12 332 GLU B N 1
ATOM 5285 C CA . GLU B 1 332 ? -9.047 -29.094 -34.062 1 50.12 332 GLU B CA 1
ATOM 5286 C C . GLU B 1 332 ? -9.102 -27.578 -34.312 1 50.12 332 GLU B C 1
ATOM 5288 O O . GLU B 1 332 ? -8.625 -27.094 -35.312 1 50.12 332 GLU B O 1
ATOM 5293 N N . PRO B 1 333 ? -9.719 -26.891 -33.406 1 50.84 333 PRO B N 1
ATOM 5294 C CA . PRO B 1 333 ? -9.719 -25.422 -33.531 1 50.84 333 PRO B CA 1
ATOM 5295 C C . PRO B 1 333 ? -8.312 -24.844 -33.594 1 50.84 333 PRO B C 1
ATOM 5297 O O . PRO B 1 333 ? -7.395 -25.328 -32.938 1 50.84 333 PRO B O 1
ATOM 5300 N N . GLY B 1 334 ? -8.078 -24.016 -34.594 1 50.31 334 GLY B N 1
ATOM 5301 C CA . GLY B 1 334 ? -6.801 -23.344 -34.812 1 50.31 334 GLY B CA 1
ATOM 5302 C C . GLY B 1 334 ? -5.984 -23.969 -35.906 1 50.31 334 GLY B C 1
ATOM 5303 O O . GLY B 1 334 ? -4.891 -23.484 -36.25 1 50.31 334 GLY B O 1
ATOM 5304 N N . VAL B 1 335 ? -6.453 -25.062 -36.406 1 50.41 335 VAL B N 1
ATOM 5305 C CA . VAL B 1 335 ? -5.77 -25.719 -37.531 1 50.41 335 VAL B CA 1
ATOM 5306 C C . VAL B 1 335 ? -6.574 -25.516 -38.812 1 50.41 335 VAL B C 1
ATOM 5308 O O . VAL B 1 335 ? -7.797 -25.688 -38.812 1 50.41 335 VAL B O 1
ATOM 5311 N N . GLU B 1 336 ? -5.973 -24.953 -39.75 1 53.84 336 GLU B N 1
ATOM 5312 C CA . GLU B 1 336 ? -6.539 -24.875 -41.094 1 53.84 336 GLU B CA 1
ATOM 5313 C C . GLU B 1 336 ? -5.863 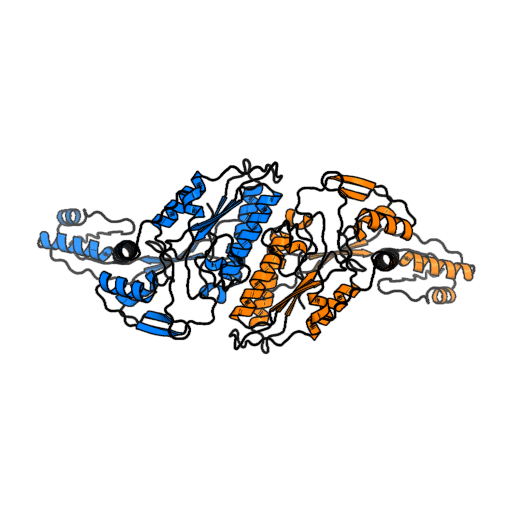-25.859 -42.062 1 53.84 336 GLU B C 1
ATOM 5315 O O . GLU B 1 336 ? -4.641 -26.016 -42 1 53.84 336 GLU B O 1
ATOM 5320 N N . VAL B 1 337 ? -6.684 -26.719 -42.562 1 48.25 337 VAL B N 1
ATOM 5321 C CA . VAL B 1 337 ? -6.195 -27.641 -43.594 1 48.25 337 VAL B CA 1
ATOM 5322 C C . VAL B 1 337 ? -6.613 -27.141 -44.969 1 48.25 337 VAL B C 1
ATOM 5324 O O . VAL B 1 337 ? -7.793 -26.875 -45.219 1 48.25 337 VAL B O 1
ATOM 5327 N N . GLU B 1 338 ? -5.652 -26.703 -45.656 1 53.09 338 GLU B N 1
ATOM 5328 C CA . GLU B 1 338 ? -5.875 -26.375 -47.062 1 53.09 338 GLU B CA 1
ATOM 5329 C C . GLU B 1 338 ? -5.438 -27.516 -47.969 1 53.09 338 GLU B C 1
ATOM 5331 O O . GLU B 1 338 ? -4.348 -28.062 -47.812 1 53.09 338 GLU B O 1
ATOM 5336 N N . VAL B 1 339 ? -6.414 -28 -48.656 1 48.03 339 VAL B N 1
ATOM 5337 C CA . VAL B 1 339 ? -6.152 -29.031 -49.656 1 48.03 339 VAL B CA 1
ATOM 5338 C C . VAL B 1 339 ? -6.109 -28.391 -51.031 1 48.03 339 VAL B C 1
ATOM 5340 O O . VAL B 1 339 ? -7.078 -27.75 -51.469 1 48.03 339 VAL B O 1
ATOM 5343 N N . THR B 1 340 ? -4.918 -28.297 -51.562 1 52.69 340 THR B N 1
ATOM 5344 C CA . THR B 1 340 ? -4.773 -27.859 -52.938 1 52.69 340 THR B CA 1
ATOM 5345 C C . THR B 1 340 ? -4.703 -29.078 -53.875 1 52.69 340 THR B C 1
ATOM 5347 O O . THR B 1 340 ? -3.857 -29.953 -53.688 1 52.69 340 THR B O 1
ATOM 5350 N N . ILE B 1 341 ? -5.727 -29.156 -54.688 1 44.12 341 ILE B N 1
ATOM 5351 C CA . ILE B 1 341 ? -5.797 -30.219 -55.688 1 44.12 341 ILE B CA 1
ATOM 5352 C C . ILE B 1 341 ? -5.246 -29.703 -57 1 44.12 341 ILE B C 1
ATOM 5354 O O . ILE B 1 341 ? -5.719 -28.703 -57.531 1 44.12 341 ILE B O 1
ATOM 5358 N N . ALA B 1 342 ? -4.109 -30.094 -57.281 1 51.41 342 ALA B N 1
ATOM 5359 C CA . ALA B 1 342 ? -3.576 -29.766 -58.625 1 51.41 342 ALA B CA 1
ATOM 5360 C C . ALA B 1 342 ? -4.016 -30.812 -59.656 1 51.41 342 ALA B C 1
ATOM 5362 O O . ALA B 1 342 ? -4.055 -32 -59.344 1 51.41 342 ALA B O 1
ATOM 5363 N N . ASP B 1 343 ? -4.809 -30.344 -60.469 1 46.59 343 ASP B N 1
ATOM 5364 C CA . ASP B 1 343 ? -5.188 -31.172 -61.625 1 46.59 343 ASP B CA 1
ATOM 5365 C C . ASP B 1 343 ? -3.955 -31.703 -62.344 1 46.59 343 ASP B C 1
ATOM 5367 O O . ASP B 1 343 ? -2.969 -30.984 -62.5 1 46.59 343 ASP B O 1
ATOM 5371 N N . SER B 1 344 ? -3.742 -32.969 -62.375 1 42.09 344 SER B N 1
ATOM 5372 C CA . SER B 1 344 ? -2.838 -33.469 -63.406 1 42.09 344 SER B CA 1
ATOM 5373 C C . SER B 1 344 ? -3.322 -33.094 -64.812 1 42.09 344 SER B C 1
ATOM 5375 O O . SER B 1 344 ? -4.527 -33.062 -65.062 1 42.09 344 SER B O 1
#

pLDDT: mean 84.21, std 19.57, range [27.8, 98.94]

Solvent-accessible surface area (backbone atoms only — not comparable to full-atom values): 37392 Å² total; per-residue (Å²): 113,46,77,81,56,65,74,57,51,66,55,29,76,75,44,50,66,55,34,46,46,38,36,40,48,43,46,52,52,50,49,52,52,42,42,61,27,84,77,30,55,56,42,40,34,64,44,39,48,48,22,39,33,70,60,80,70,75,58,40,44,84,82,53,76,52,74,42,15,31,19,63,40,18,19,37,38,43,29,39,54,24,42,50,42,12,46,26,70,30,27,2,35,9,39,36,37,35,22,47,25,59,73,41,44,70,93,51,65,62,86,39,67,79,44,40,42,50,54,25,39,76,69,71,35,69,36,81,45,56,21,43,81,93,68,33,70,31,26,38,14,56,17,35,45,71,45,51,50,51,39,52,51,21,49,60,72,64,55,52,67,27,37,24,53,78,51,38,45,72,48,88,34,50,73,49,70,33,40,50,37,50,59,54,56,41,41,54,66,57,56,52,52,50,48,24,63,77,68,72,40,82,65,46,78,41,81,42,73,56,67,79,57,34,74,70,56,68,44,38,38,40,40,64,64,27,31,73,71,38,64,42,68,65,79,65,48,71,69,62,39,48,51,55,23,51,54,45,49,53,60,68,68,36,59,58,51,52,53,52,42,46,50,35,48,48,43,31,49,75,66,72,35,61,69,47,69,68,42,79,44,80,65,44,71,40,72,42,63,46,71,68,72,86,83,83,83,80,75,82,60,60,41,75,38,78,46,75,46,78,45,63,46,69,49,68,69,67,56,71,69,56,49,51,59,42,60,69,51,92,68,54,89,93,58,82,84,83,82,82,81,74,81,129,113,47,76,80,57,64,74,57,50,67,55,28,76,76,43,49,64,55,36,48,47,39,35,38,50,43,46,53,53,50,49,53,53,40,42,63,29,86,76,31,54,55,42,42,34,63,43,39,48,48,22,39,33,70,59,79,69,75,58,41,45,84,83,54,75,53,74,43,14,32,18,62,38,19,17,35,38,41,29,39,54,23,42,50,42,13,45,25,72,31,28,3,35,10,38,36,36,34,21,48,25,60,71,40,43,72,93,51,63,62,86,40,65,78,43,41,42,51,56,27,36,76,68,71,35,70,37,81,45,54,22,42,80,93,66,34,71,32,24,39,14,58,18,36,46,70,44,50,51,50,38,53,51,22,49,61,72,65,55,52,67,29,37,25,54,79,52,38,46,72,46,88,34,51,75,49,70,33,40,49,39,49,61,53,56,41,42,55,66,56,55,50,52,50,49,24,62,78,68,71,41,82,64,46,79,41,79,41,74,56,67,77,58,35,73,72,57,69,43,39,38,40,40,64,64,27,31,73,71,38,64,40,69,66,79,64,49,69,70,61,38,49,51,55,23,51,53,45,48,51,59,68,68,35,59,57,52,53,53,52,40,47,49,35,46,47,44,31,49,76,67,72,36,61,67,46,68,68,43,79,46,78,66,45,71,40,72,42,64,43,70,60,74,72,81,80,82,80,76,80,59,60,41,73,38,77,44,74,45,77,46,62,45,66,48,69,70,66,57,70,69,57,49,50,60,42,59,68,51,91,68,55,93,92,60,82,84,81,82,82,82,74,80,127

Foldseek 3Di:
DAEDADDDQQCCVVPVPRRCCGLPVVLVVVLVVLLQDVVRFAEEYEAALQLCFPPPDPQDDPPDDRPHRLGSNSVSSVVSLVVVVVSCVFRQHFYEYEHEWAEDAAPDDCPRQLNVQLVQLVVQHADEAAAEPPRHFFKTQYAYVVLVVLLSVLCVVLTDGGQGHNRGHPDHHHYYYFYRTQQDIDGVVVSQVLSCVLVVGHHHYDYYHDDSRRDDRYHGHDGVVSCVRRVRHGDADSNRRSNNRSVSVCVVPVPPCVVLVVLLVVLCVVVVWDKDDFDKDDWDWDWDFDDDDDDDDDPPPTDTDIDTDIDTDMDTDDDPVSSCVSNPDDDDPPDDDDDDDDDD/DAEDADDDQQCCVVPVPRRCCGLPVVLVVVLVVLLQDVVRFAEEYEAALQLCFPPPDPQDDPPDDRPHRLGSNSVSSVVSLVVVVVSCVFRQHHYEYEHEWAEDAAPDDCVRQLNVQLVQLVVQHADEAAAEPPRHFFKTQYAYVVLVVLLSVLCVVLTDGGQGHNRGHPDHHHYYYFYRTQQDIDGVVVSQVLSCVLVVGRHHYDYYHDDSRRDDRYHGHDGVVSCVRRVRDGDADSNRRSNNRSVSVCVVPVPLCVVLVVLLVVLCVVVVWDKDDQDKDDWDWDWDWDDPPDDDDDDPPTDTDIDTDIDTDMDTDDDPVSSCVSNPDPDDPPDDDDDDDDDD

Secondary structure (DSSP, 8-state):
-B------HHHHHH-HHHHIIIIIIHHHHHHHHHHHSSSPPEEEEE--GGGGTT--SSSB-TTS-----SSHHHHHHHHHHHHHHHHHHHH--EEEEEEE-SEESTT--TTSHHHHHHHHHHTT--EEEEE-GGGPBPEE--EEHHHHHHHHHHHHHTPPPP--BTTB--S---EEEEEE--S--EEHHHHHHHHHHHHT----EEEEEPPSSS--SB--B--HHHHHHH-------HHHHHHHHHHHHHHHHS-HHHHHHHHHHHHHHHTT--EEEEEEPPPEEEEEEEE--SSSS----EEEEEEEE--EEEEE---HHHHHHHT-S-PPTT----------/-B------HHHHHH-HHHHIIIIIIHHHHHHHHHHHSSSPPEEEEE--GGGGTT--SSSB-TTS-----SSHHHHHHHHHHHHHHHHHHHH--EEEEEEE-SEESTT--TTSHHHHHHHHHHTT--EEEEE-GGGPBPEE--EEHHHHHHHHHHHHHTPPPP--BTTB--S---EEEEEE--S--EEHHHHHHHHHHHHT----EEEEEPPSSS--SB--B--HHHHHHH-------HHHHHHHHHHHHHHHHS-HHHHHHHHHHHHHHHTT--EEEEEEPPPEEEEEEEE---SSS----EEEEEEEE--EEEEE-S-HHHHHHHT-S-PPTT----------